Protein AF-A0A7X8LJ48-F1 (afdb_monomer)

Mean predicted aligned error: 9.95 Å

Secondary structure (DSSP, 8-state):
----SSS-S-S----S----PEEEEE---SS-TT-SS-GGGEEETTEES----SSSEEEEE-S-EEE-SPPPTTEEEEEE-SS-EEETTEEEE--BTTTB--EEEE-TT-EE-TT-EEEESS-EEEEESS-EEEEEEEESS-EEEEESSS-EEEEEEEE-SSS-EEE---EE-TT--EEEEEESSSEEEEESS--EESTT--PEEEEEE-STT-EEEEE-TT-EEEEEEEEEE--SS-S--EEEEE-SSTT-EEEEEEEEEE--SSS--EEEEES-EEEE--SSEEEEE---SB---EEESS-EEEE--TTSEEEEE--EE----TT--GGGTTTTT-EEEEEE-TT-EEEE--B--BTT--BEEEEEEEEEE-TT-EEEE-TT-EEEESS--BSEEEE-TT---EE--PPTTPPP-B-

Radius of gyration: 26.72 Å; Cα contacts (8 Å, |Δi|>4): 1362; chains: 1; bounding box: 63×42×84 Å

Foldseek 3Di:
DPDPPDPPPDPPDDPDDADDAKEWEADLQDPCSQDQQFQQRIDIPNHGGDGDAAARYAYEAAAAYEHPDADHQAAQEYAYEQYEYEHQAEAEHEDHPGPRHGEYHAYQNEYANDQHEHEYLAEYEAHHAHEYYYVAYAYEAAYDHYYPDYEYQHQEYEGYEDAAAEAEQHHYEQNHAEYEYEYAAAYEHEYPYEHHYPDLRFHEYEYEYADAHYEYEYEDAQYERGHAEYEYAYHDPYAEYEYEDEHPHPHYAYAYQAYEYHAADPAHYEYEYENYHYEHAAAEARYHYNAAAYAFYDDDYPYEYEYRHVVLEYEYALLFDPPVPQVVDVVSCGRGSAEEYYEYEASHEYEYDDWRRHHPIGRTEYHYQEAEYPDQAYEYECLQYEYEYAADYYRYEYEQVNHYYYHYDDDPPDDDDHD

pLDDT: mean 80.6, std 16.11, range [25.94, 98.12]

Nearest PDB structures (foldseek):
  4dn7-assembly1_B  TM=1.674E-01  e=5.791E+00  Methanosarcina mazei Go1

Sequence (419 aa):
MNRLFFIAVTVAFITAAQAQFTDYVYTGASSDPQQWDNEENWIVNGVVNGFPDGGATRVYINEAVTFTSGVPASLSRLYTGDGHVFLGSGLNMLHTSGGHGPILSVGAGGLDCGAGTITTDHGLTLIVYGDLKAGALGSGQGGSYTQYGGVWRIGNFQLGRQLSHTIGAWLFGQETATIQTHVHSERNVVFTGTPVFEDDVRPNWIFSAGQAGSTIYVDLQTNTLKGAQVTFKGGNKYPTSHYCLTNSMPGAKLDINGIVINSTYAPATFLALVDADIVLRGSGTVWDNRSTNNIAFNMRHETTVTFTPVGGSASIDSGSEDRDSTNYDPIDWENNFSFDTIKIDDGCEITLTGNANIGIGGNNALYARRLLGLGDGATVILNGHNIYLLEMPHNIVFDASAGGKVYFPKPRGTVMIVR

Structure (mmCIF, N/CA/C/O backbone):
data_AF-A0A7X8LJ48-F1
#
_entry.id   AF-A0A7X8LJ48-F1
#
loop_
_atom_site.group_PDB
_atom_site.id
_atom_site.type_symbol
_atom_site.label_atom_id
_atom_site.label_alt_id
_atom_site.label_comp_id
_atom_site.label_asym_id
_atom_site.label_entity_id
_atom_site.label_seq_id
_atom_site.pdbx_PDB_ins_code
_atom_site.Cartn_x
_atom_site.Cartn_y
_atom_site.Cartn_z
_atom_site.occupancy
_atom_site.B_iso_or_equiv
_atom_site.auth_seq_id
_atom_site.auth_comp_id
_atom_site.auth_asym_id
_atom_site.auth_atom_id
_atom_site.pdbx_PDB_model_num
ATOM 1 N N . MET A 1 1 ? 6.583 -14.131 -49.338 1.00 33.12 1 MET A N 1
ATOM 2 C CA . MET A 1 1 ? 5.843 -12.864 -49.514 1.00 33.12 1 MET A CA 1
ATOM 3 C C . MET A 1 1 ? 4.879 -12.738 -48.350 1.00 33.12 1 MET A C 1
ATOM 5 O O . MET A 1 1 ? 4.032 -13.606 -48.232 1.00 33.12 1 MET A O 1
ATOM 9 N N . ASN A 1 2 ? 5.147 -11.783 -47.452 1.00 29.28 2 ASN A N 1
ATOM 10 C CA . ASN A 1 2 ? 4.324 -11.249 -46.342 1.00 29.28 2 ASN A CA 1
ATOM 11 C C . ASN A 1 2 ? 5.276 -10.639 -45.292 1.00 29.28 2 ASN A C 1
ATOM 13 O O . ASN A 1 2 ? 5.349 -11.078 -44.153 1.00 29.28 2 ASN A O 1
ATOM 17 N N . ARG A 1 3 ? 6.094 -9.671 -45.720 1.00 28.88 3 ARG A N 1
ATOM 18 C CA . ARG A 1 3 ? 7.007 -8.891 -44.869 1.00 28.88 3 ARG A CA 1
ATOM 19 C C . ARG A 1 3 ? 7.000 -7.450 -45.369 1.00 28.88 3 ARG A C 1
ATOM 21 O O . ARG A 1 3 ? 7.963 -7.025 -45.986 1.00 28.88 3 ARG A O 1
ATOM 28 N N . LEU A 1 4 ? 5.856 -6.771 -45.271 1.00 28.78 4 LEU A N 1
ATOM 29 C CA . LEU A 1 4 ? 5.723 -5.354 -45.662 1.00 28.78 4 LEU A CA 1
ATOM 30 C C . LEU A 1 4 ? 4.406 -4.703 -45.203 1.00 28.78 4 LEU A C 1
ATOM 32 O O . LEU A 1 4 ? 3.946 -3.730 -45.784 1.00 28.78 4 LEU A O 1
ATOM 36 N N . PHE A 1 5 ? 3.801 -5.221 -44.138 1.00 27.67 5 PHE A N 1
ATOM 37 C CA . PHE A 1 5 ? 2.697 -4.567 -43.444 1.00 27.67 5 PHE A CA 1
ATOM 38 C C . PHE A 1 5 ? 3.097 -4.544 -41.975 1.00 27.67 5 PHE A C 1
ATOM 40 O O . PHE A 1 5 ? 3.091 -5.610 -41.384 1.00 27.67 5 PHE A O 1
ATOM 47 N N . PHE A 1 6 ? 3.582 -3.404 -41.463 1.00 31.06 6 PHE A N 1
ATOM 48 C CA . PHE A 1 6 ? 3.394 -2.917 -40.076 1.00 31.06 6 PHE A CA 1
ATOM 49 C C . PHE A 1 6 ? 4.311 -1.748 -39.654 1.00 31.06 6 PHE A C 1
ATOM 51 O O . PHE A 1 6 ? 4.098 -1.189 -38.587 1.00 31.06 6 PHE A O 1
ATOM 58 N N . ILE A 1 7 ? 5.226 -1.257 -40.501 1.00 34.28 7 ILE A N 1
ATOM 59 C CA . ILE A 1 7 ? 5.957 0.012 -40.253 1.00 34.28 7 ILE A CA 1
ATOM 60 C C . ILE A 1 7 ? 5.587 1.037 -41.331 1.00 34.28 7 ILE A C 1
ATOM 62 O O . ILE A 1 7 ? 6.411 1.560 -42.071 1.00 34.28 7 ILE A O 1
ATOM 66 N N . ALA A 1 8 ? 4.285 1.255 -41.480 1.00 25.94 8 ALA A N 1
ATOM 67 C CA . ALA A 1 8 ? 3.723 2.323 -42.301 1.00 25.94 8 ALA A CA 1
ATOM 68 C C . ALA A 1 8 ? 2.554 3.010 -41.578 1.00 25.94 8 ALA A C 1
ATOM 70 O O . ALA A 1 8 ? 1.678 3.583 -42.220 1.00 25.94 8 ALA A O 1
ATOM 71 N N . VAL A 1 9 ? 2.542 2.982 -40.236 1.00 29.61 9 VAL A N 1
ATOM 72 C CA . VAL A 1 9 ? 1.858 4.040 -39.485 1.00 29.61 9 VAL A CA 1
ATOM 73 C C . VAL A 1 9 ? 2.771 5.246 -39.585 1.00 29.61 9 VAL A C 1
ATOM 75 O O . VAL A 1 9 ? 3.834 5.337 -38.978 1.00 29.61 9 VAL A O 1
ATOM 78 N N . THR A 1 10 ? 2.391 6.075 -40.534 1.00 33.72 10 THR A N 1
ATOM 79 C CA . THR A 1 10 ? 3.153 7.152 -41.113 1.00 33.72 10 THR A CA 1
ATOM 80 C C . THR A 1 10 ? 3.657 8.115 -40.046 1.00 33.72 10 THR A C 1
ATOM 82 O O . THR A 1 10 ? 2.909 8.607 -39.203 1.00 33.72 10 THR A O 1
ATOM 85 N N . VAL A 1 11 ? 4.941 8.432 -40.182 1.00 33.75 11 VAL A N 1
ATOM 86 C CA . VAL A 1 11 ? 5.673 9.593 -39.670 1.00 33.75 11 VAL A CA 1
ATOM 87 C C . VAL A 1 11 ? 5.064 10.884 -40.259 1.00 33.75 11 VAL A C 1
ATOM 89 O O . VAL A 1 11 ? 5.719 11.650 -40.953 1.00 33.75 11 VAL A O 1
ATOM 92 N N . ALA A 1 12 ? 3.761 11.101 -40.075 1.00 30.95 12 ALA A N 1
ATOM 93 C CA . ALA A 1 12 ? 3.025 12.205 -40.687 1.00 30.95 12 ALA A CA 1
ATOM 94 C C . ALA A 1 12 ? 2.059 12.871 -39.711 1.00 30.95 12 ALA A C 1
ATOM 96 O O . ALA A 1 12 ? 0.922 13.134 -40.056 1.00 30.95 12 ALA A O 1
ATOM 97 N N . PHE A 1 13 ? 2.530 13.190 -38.511 1.00 30.00 13 PHE A N 1
ATOM 98 C CA . PHE A 1 13 ? 2.099 14.383 -37.786 1.00 30.00 13 PHE A CA 1
ATOM 99 C C . PHE A 1 13 ? 3.274 14.812 -36.918 1.00 30.00 13 PHE A C 1
ATOM 101 O O . PHE A 1 13 ? 3.629 14.085 -36.003 1.00 30.00 13 PHE A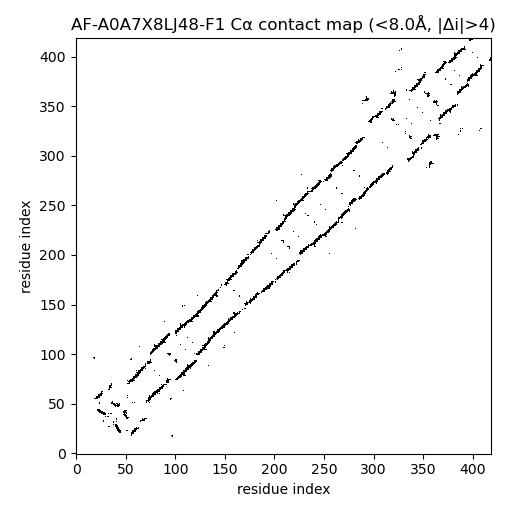 O 1
ATOM 108 N N . ILE A 1 14 ? 3.908 15.929 -37.278 1.00 36.00 14 ILE A N 1
ATOM 109 C CA . ILE A 1 14 ? 4.542 16.958 -36.433 1.00 36.00 14 ILE A CA 1
ATOM 110 C C . ILE A 1 14 ? 5.284 17.871 -37.424 1.00 36.00 14 ILE A C 1
ATOM 112 O O . ILE A 1 14 ? 6.457 17.707 -37.739 1.00 36.00 14 ILE A O 1
ATOM 116 N N . THR A 1 15 ? 4.564 18.845 -37.970 1.00 34.09 15 THR A N 1
ATOM 117 C CA . THR A 1 15 ? 5.162 20.106 -38.420 1.00 34.09 15 THR A CA 1
ATOM 118 C C . THR A 1 15 ? 4.622 21.181 -37.497 1.00 34.09 15 THR A C 1
ATOM 120 O O . THR A 1 15 ? 3.707 21.925 -37.834 1.00 34.09 15 THR A O 1
ATOM 123 N N . ALA A 1 16 ? 5.140 21.195 -36.279 1.00 32.16 16 ALA A N 1
ATOM 124 C CA . ALA A 1 16 ? 5.045 22.318 -35.366 1.00 32.16 16 ALA A CA 1
ATOM 125 C C . ALA A 1 16 ? 6.312 22.261 -34.516 1.00 32.16 16 ALA A C 1
ATOM 127 O O . ALA A 1 16 ? 6.671 21.187 -34.046 1.00 32.16 16 ALA A O 1
ATOM 128 N N . ALA A 1 17 ? 7.021 23.384 -34.423 1.00 39.91 17 ALA A N 1
ATOM 129 C CA . ALA A 1 17 ? 8.352 23.515 -33.839 1.00 39.91 17 ALA A CA 1
ATOM 130 C C . ALA A 1 17 ? 8.511 22.714 -32.529 1.00 39.91 17 ALA A C 1
ATOM 132 O O . ALA A 1 17 ? 7.946 23.076 -31.500 1.00 39.91 17 ALA A O 1
ATOM 133 N N . GLN A 1 18 ? 9.263 21.615 -32.585 1.00 42.66 18 GLN A N 1
ATOM 134 C CA . GLN A 1 18 ? 9.530 20.706 -31.470 1.00 42.66 18 GLN A CA 1
ATOM 135 C C . GLN A 1 18 ? 11.037 20.472 -31.401 1.00 42.66 18 GLN A C 1
ATOM 137 O O . GLN A 1 18 ? 11.700 20.437 -32.438 1.00 42.66 18 GLN A O 1
ATOM 142 N N . ALA A 1 19 ? 11.586 20.345 -30.194 1.00 48.66 19 ALA A N 1
ATOM 143 C CA . ALA A 1 19 ? 12.975 19.944 -29.999 1.00 48.66 19 ALA A CA 1
ATOM 144 C C . ALA A 1 19 ? 13.266 18.694 -30.855 1.00 48.66 19 ALA A C 1
ATOM 146 O O . ALA A 1 19 ? 12.555 17.695 -30.741 1.00 48.66 19 ALA A O 1
ATOM 147 N N . GLN A 1 20 ? 14.238 18.776 -31.771 1.00 69.25 20 GLN A N 1
ATOM 148 C CA . GLN A 1 20 ? 14.572 17.672 -32.674 1.00 69.25 20 GLN A CA 1
ATOM 149 C C . GLN A 1 20 ? 15.148 16.523 -31.845 1.00 69.25 20 GLN A C 1
ATOM 151 O O . GLN A 1 20 ? 16.269 16.617 -31.353 1.00 69.25 20 GLN A O 1
ATOM 156 N N . PHE A 1 21 ? 14.367 15.459 -31.664 1.00 75.44 21 PHE A N 1
ATOM 157 C CA . PHE A 1 21 ? 14.901 14.206 -31.149 1.00 75.44 21 PHE A CA 1
ATOM 158 C C . PHE A 1 21 ? 15.744 13.530 -32.231 1.00 75.44 21 PHE A C 1
ATOM 160 O O . PHE A 1 21 ? 15.343 13.526 -33.396 1.00 75.44 21 PHE A O 1
ATOM 167 N N . THR A 1 22 ? 16.858 12.918 -31.839 1.00 83.31 22 THR A N 1
ATOM 168 C CA . THR A 1 22 ? 17.618 12.014 -32.712 1.00 83.31 22 THR A CA 1
ATOM 169 C C . THR A 1 22 ? 17.114 10.586 -32.522 1.00 83.31 22 THR A C 1
ATOM 171 O O . THR A 1 22 ? 16.988 10.119 -31.384 1.00 83.31 22 THR A O 1
ATOM 174 N N . ASP A 1 23 ? 16.823 9.902 -33.628 1.00 86.88 23 ASP A N 1
ATOM 175 C CA . ASP A 1 23 ? 16.304 8.535 -33.632 1.00 86.88 23 ASP A CA 1
ATOM 176 C C . ASP A 1 23 ? 17.431 7.534 -33.838 1.00 86.88 23 ASP A C 1
ATOM 178 O O . ASP A 1 23 ? 18.137 7.602 -34.842 1.00 86.88 23 ASP A O 1
ATOM 182 N N . TYR A 1 24 ? 17.546 6.577 -32.922 1.00 90.69 24 TYR A N 1
ATOM 183 C CA . TYR A 1 24 ? 18.484 5.464 -32.995 1.00 90.69 24 TYR A CA 1
ATOM 184 C C . TYR A 1 24 ? 17.711 4.152 -33.021 1.00 90.69 24 TYR A C 1
ATOM 186 O O . TYR A 1 24 ? 16.933 3.853 -32.113 1.00 90.69 24 TYR A O 1
ATOM 194 N N . VAL A 1 25 ? 17.935 3.356 -34.059 1.00 92.50 25 VAL A N 1
ATOM 195 C CA . VAL A 1 25 ? 17.347 2.023 -34.206 1.00 92.50 25 VAL A CA 1
ATOM 196 C C . VAL A 1 25 ? 18.449 0.992 -34.043 1.00 92.50 25 VAL A C 1
ATOM 198 O O . VAL A 1 25 ? 19.417 1.002 -34.801 1.00 92.50 25 VAL A O 1
ATOM 201 N N . TYR A 1 26 ? 18.303 0.117 -33.052 1.00 93.06 26 TYR A N 1
ATOM 202 C CA . TYR A 1 26 ? 19.221 -0.992 -32.828 1.00 93.06 26 TYR A CA 1
ATOM 203 C C . TYR A 1 26 ? 19.071 -2.043 -33.926 1.00 93.06 26 TYR A C 1
ATOM 205 O O . TYR A 1 26 ? 17.957 -2.428 -34.282 1.00 93.06 26 TYR A O 1
ATOM 213 N N . THR A 1 27 ? 20.206 -2.513 -34.428 1.00 90.56 27 THR A N 1
ATOM 214 C CA . THR A 1 27 ? 20.310 -3.555 -35.457 1.00 90.56 27 THR A CA 1
ATOM 215 C C . THR A 1 27 ? 21.187 -4.727 -35.030 1.00 90.56 27 THR A C 1
ATOM 217 O O . THR A 1 27 ? 21.129 -5.774 -35.663 1.00 90.56 27 THR A O 1
ATOM 220 N N . GLY A 1 28 ? 22.033 -4.547 -34.004 1.00 87.94 28 GLY A N 1
ATOM 221 C CA . GLY A 1 28 ? 22.960 -5.580 -33.531 1.00 87.94 28 GLY A CA 1
ATOM 222 C C . GLY A 1 28 ? 23.903 -6.121 -34.610 1.00 87.94 28 GLY A C 1
ATOM 223 O O . GLY A 1 28 ? 24.352 -7.258 -34.508 1.00 87.94 28 GLY A O 1
ATOM 224 N N . ALA A 1 29 ? 24.166 -5.347 -35.669 1.00 87.19 29 ALA A N 1
ATOM 225 C CA . ALA A 1 29 ? 24.853 -5.836 -36.861 1.00 87.19 29 ALA A CA 1
ATOM 226 C C . ALA A 1 29 ? 26.367 -6.049 -36.674 1.00 87.19 29 ALA A C 1
ATOM 228 O O . ALA A 1 29 ? 27.000 -6.679 -37.524 1.00 87.19 29 ALA A O 1
ATOM 229 N N . SER A 1 30 ? 26.951 -5.530 -35.590 1.00 87.06 30 SER A N 1
ATOM 230 C CA . SER A 1 30 ? 28.388 -5.626 -35.331 1.00 87.06 30 SER A CA 1
ATOM 231 C C . SER A 1 30 ? 28.813 -6.990 -34.773 1.00 87.06 30 SER A C 1
ATOM 233 O O . SER A 1 30 ? 27.999 -7.827 -34.378 1.00 87.06 30 SER A O 1
ATOM 235 N N . SER A 1 31 ? 30.129 -7.199 -34.663 1.00 86.69 31 SER A N 1
ATOM 236 C CA . SER A 1 31 ? 30.697 -8.350 -33.949 1.00 86.69 31 SER A CA 1
ATOM 237 C C . SER A 1 31 ? 30.546 -8.282 -32.422 1.00 86.69 31 SER A C 1
ATOM 239 O O . SER A 1 31 ? 30.791 -9.287 -31.757 1.00 86.69 31 SER A O 1
ATOM 241 N N . ASP A 1 32 ? 30.172 -7.125 -31.866 1.00 87.31 32 ASP A N 1
ATOM 242 C CA . ASP A 1 32 ? 29.894 -6.935 -30.438 1.00 87.31 32 ASP A CA 1
ATOM 243 C C . ASP A 1 32 ? 28.511 -6.279 -30.239 1.00 87.31 32 ASP A C 1
ATOM 245 O O . ASP A 1 32 ? 28.395 -5.083 -29.941 1.00 87.31 32 ASP A O 1
ATOM 249 N N . PRO A 1 33 ? 27.422 -7.044 -30.444 1.00 87.56 33 PRO A N 1
ATOM 250 C CA . PRO A 1 33 ? 26.058 -6.518 -30.437 1.00 87.56 33 PRO A CA 1
ATOM 251 C C . PRO A 1 33 ? 25.588 -6.048 -29.051 1.00 87.56 33 PRO A C 1
ATOM 253 O O . PRO A 1 33 ? 24.533 -5.428 -28.942 1.00 87.56 33 PRO A O 1
ATOM 256 N N . GLN A 1 34 ? 26.340 -6.333 -27.986 1.00 90.31 34 GLN A N 1
ATOM 257 C CA . GLN A 1 34 ? 25.943 -6.063 -26.599 1.00 90.31 34 GLN A CA 1
ATOM 258 C C . GLN A 1 34 ? 26.341 -4.662 -26.114 1.00 90.31 34 GLN A C 1
ATOM 260 O O . GLN A 1 34 ? 26.034 -4.305 -24.975 1.00 90.31 34 GLN A O 1
ATOM 265 N N . GLN A 1 35 ? 27.036 -3.882 -26.949 1.00 88.12 35 GLN A N 1
ATOM 266 C CA . GLN A 1 35 ? 27.554 -2.563 -26.597 1.00 88.12 35 GLN A CA 1
ATOM 267 C C . GLN A 1 35 ? 26.687 -1.430 -27.132 1.00 88.12 35 GLN A C 1
ATOM 269 O O . GLN A 1 35 ? 26.303 -1.411 -28.307 1.00 88.12 35 GLN A O 1
ATOM 274 N N . TRP A 1 36 ? 26.441 -0.447 -26.266 1.00 87.69 36 TRP A N 1
ATOM 275 C CA . TRP A 1 36 ? 25.744 0.784 -26.625 1.00 87.69 36 TRP A CA 1
ATOM 276 C C . TRP A 1 36 ? 26.584 1.707 -27.502 1.00 87.69 36 TRP A C 1
ATOM 278 O O . TRP A 1 36 ? 26.015 2.347 -28.373 1.00 87.69 36 TRP A O 1
ATOM 288 N N . ASP A 1 37 ? 27.900 1.761 -27.300 1.00 87.19 37 ASP A N 1
ATOM 289 C CA . ASP A 1 37 ? 28.833 2.700 -27.940 1.00 87.19 37 ASP A CA 1
ATOM 290 C C . ASP A 1 37 ? 29.443 2.191 -29.256 1.00 87.19 37 ASP A C 1
ATOM 292 O O . ASP A 1 37 ? 30.269 2.867 -29.869 1.00 87.19 37 ASP A O 1
ATOM 296 N N . ASN A 1 38 ? 29.018 1.020 -29.732 1.00 88.19 38 ASN A N 1
ATOM 297 C CA . ASN A 1 38 ? 29.430 0.520 -31.035 1.00 88.19 38 ASN A CA 1
ATOM 298 C C . ASN A 1 38 ? 28.539 1.102 -32.143 1.00 88.19 38 ASN A C 1
ATOM 300 O O . ASN A 1 38 ? 27.374 0.724 -32.277 1.00 88.19 38 ASN A O 1
ATOM 304 N N . GLU A 1 39 ? 29.109 1.992 -32.957 1.00 88.50 39 GLU A N 1
ATOM 305 C CA . GLU A 1 39 ? 28.429 2.678 -34.064 1.00 88.50 39 GLU A CA 1
ATOM 306 C C . GLU A 1 39 ? 27.755 1.739 -35.070 1.00 88.50 39 GLU A C 1
ATOM 308 O O . GLU A 1 39 ? 26.721 2.085 -35.639 1.00 88.50 39 GLU A O 1
ATOM 313 N N . GLU A 1 40 ? 28.316 0.547 -35.280 1.00 88.88 40 GLU A N 1
ATOM 314 C CA . GLU A 1 40 ? 27.799 -0.435 -36.236 1.00 88.88 40 GLU A CA 1
ATOM 315 C C . GLU A 1 40 ? 26.501 -1.100 -35.749 1.00 88.88 40 GLU A C 1
ATOM 317 O O . GLU A 1 40 ? 25.773 -1.696 -36.542 1.00 88.88 40 GLU A O 1
ATOM 322 N N . ASN A 1 41 ? 26.176 -0.997 -34.455 1.00 89.88 41 ASN A N 1
ATOM 323 C CA . ASN A 1 41 ? 24.941 -1.552 -33.904 1.00 89.88 41 ASN A CA 1
ATOM 324 C C . ASN A 1 41 ? 23.711 -0.684 -34.186 1.00 89.88 41 ASN A C 1
ATOM 326 O O . ASN A 1 41 ? 22.596 -1.161 -33.956 1.00 89.88 41 ASN A O 1
ATOM 330 N N . TRP A 1 42 ? 23.864 0.547 -34.686 1.00 89.75 42 TRP A N 1
ATOM 331 C CA . TRP A 1 42 ? 22.760 1.502 -34.764 1.00 89.75 42 TRP A CA 1
ATOM 332 C C . TRP A 1 42 ? 22.596 2.163 -36.132 1.00 89.75 42 TRP A C 1
ATOM 334 O O . TRP A 1 42 ? 23.545 2.471 -36.852 1.00 89.75 42 TRP A O 1
ATOM 344 N N . ILE A 1 43 ? 21.337 2.450 -36.450 1.00 88.81 43 ILE A N 1
ATOM 345 C CA . ILE A 1 43 ? 20.939 3.350 -37.532 1.00 88.81 43 ILE A CA 1
ATOM 346 C C . ILE A 1 43 ? 20.462 4.657 -36.900 1.00 88.81 43 ILE A C 1
ATOM 348 O O . ILE A 1 43 ? 19.553 4.638 -36.069 1.00 88.81 43 ILE A O 1
ATOM 352 N N . VAL A 1 44 ? 21.031 5.784 -37.326 1.00 86.50 44 VAL A N 1
ATOM 353 C CA . VAL A 1 44 ? 20.742 7.129 -36.814 1.00 86.50 44 VAL A CA 1
ATOM 354 C C . VAL A 1 44 ? 19.974 7.932 -37.853 1.00 86.50 44 VAL A C 1
ATOM 356 O O . VAL A 1 44 ? 20.480 8.181 -38.945 1.00 86.50 44 VAL A O 1
ATOM 359 N N . ASN A 1 45 ? 18.742 8.346 -37.547 1.00 82.69 45 ASN A N 1
ATOM 360 C CA . ASN A 1 45 ? 17.871 9.095 -38.468 1.00 82.69 45 ASN A CA 1
ATOM 361 C C . ASN A 1 45 ? 17.780 8.469 -39.883 1.00 82.69 45 ASN A C 1
ATOM 363 O O . ASN A 1 45 ? 17.670 9.175 -40.886 1.00 82.69 45 ASN A O 1
ATOM 367 N N . GLY A 1 46 ? 17.852 7.136 -39.974 1.00 74.38 46 GLY A N 1
ATOM 368 C CA . GLY A 1 46 ? 17.830 6.395 -41.241 1.00 74.38 46 GLY A CA 1
ATOM 369 C C . GLY A 1 46 ? 19.179 6.267 -41.965 1.00 74.38 46 GLY A C 1
ATOM 370 O O . GLY A 1 46 ? 19.206 5.740 -43.075 1.00 74.38 46 GLY A O 1
ATOM 371 N N . VAL A 1 47 ? 20.285 6.712 -41.364 1.00 74.81 47 VAL A N 1
ATOM 372 C CA . VAL A 1 47 ? 21.658 6.585 -41.884 1.00 74.81 47 VAL A CA 1
ATOM 373 C C . VAL A 1 47 ? 22.465 5.621 -41.003 1.00 74.81 47 VAL A C 1
ATOM 375 O O . VAL A 1 47 ? 22.247 5.549 -39.799 1.00 74.81 47 VAL A O 1
ATOM 378 N N . VAL A 1 48 ? 23.365 4.839 -41.603 1.00 68.69 48 VAL A N 1
ATOM 379 C CA . VAL A 1 48 ? 24.202 3.850 -40.897 1.00 68.69 48 VAL A CA 1
ATOM 380 C C . VAL A 1 48 ? 25.401 4.548 -40.238 1.00 68.69 48 VAL A C 1
ATOM 382 O O . VAL A 1 48 ? 25.963 5.461 -40.844 1.00 68.69 48 VAL A O 1
ATOM 385 N N . ASN A 1 49 ? 25.802 4.061 -39.058 1.00 68.88 49 ASN A N 1
ATOM 386 C CA . ASN A 1 49 ? 26.884 4.537 -38.183 1.00 68.88 49 ASN A CA 1
ATOM 387 C C . ASN A 1 49 ? 26.514 5.724 -37.280 1.00 68.88 49 ASN A C 1
ATOM 389 O O . ASN A 1 49 ? 26.176 6.820 -37.731 1.00 68.88 49 ASN A O 1
ATOM 393 N N . GLY A 1 50 ? 26.626 5.472 -35.980 1.00 75.06 50 GLY A N 1
ATOM 394 C CA . GLY A 1 50 ? 26.446 6.398 -34.865 1.00 75.06 50 GLY A CA 1
ATOM 395 C C . GLY A 1 50 ? 25.975 5.616 -33.639 1.00 75.06 50 GLY A C 1
ATOM 396 O O . GLY A 1 50 ? 25.618 4.452 -33.759 1.00 75.06 50 GLY A O 1
ATOM 397 N N . PHE A 1 51 ? 25.965 6.206 -32.450 1.00 83.38 51 PHE A N 1
ATOM 398 C CA . PHE A 1 51 ? 25.436 5.535 -31.259 1.00 83.38 51 PHE A CA 1
ATOM 399 C C . PHE A 1 51 ? 24.723 6.519 -30.330 1.00 83.38 51 PHE A C 1
ATOM 401 O O . PHE A 1 51 ? 24.970 7.724 -30.427 1.00 83.38 51 PHE A O 1
ATOM 408 N N . PRO A 1 52 ? 23.814 6.045 -29.456 1.00 83.00 52 PRO A N 1
ATOM 409 C CA . PRO A 1 52 ? 23.172 6.899 -28.465 1.00 83.00 52 PRO A CA 1
ATOM 410 C C . PRO A 1 52 ? 24.217 7.414 -27.458 1.00 83.00 52 PRO A C 1
ATOM 412 O O . PRO A 1 52 ? 24.576 6.714 -26.513 1.00 83.00 52 PRO A O 1
ATOM 415 N N . ASP A 1 53 ? 24.718 8.631 -27.661 1.00 72.44 53 ASP A N 1
ATOM 416 C CA . ASP A 1 53 ? 25.836 9.210 -26.902 1.00 72.44 53 ASP A CA 1
ATOM 417 C C . ASP A 1 53 ? 25.434 10.408 -26.024 1.00 72.44 53 ASP A C 1
ATOM 419 O O . ASP A 1 53 ? 26.136 10.752 -25.071 1.00 72.44 53 ASP A O 1
ATOM 423 N N . GLY A 1 54 ? 24.276 11.024 -26.277 1.00 62.47 54 GLY A N 1
ATOM 424 C CA . GLY A 1 54 ? 23.818 12.180 -25.513 1.00 62.47 54 GLY A CA 1
ATOM 425 C C . GLY A 1 54 ? 22.621 12.912 -26.122 1.00 62.47 54 GLY A C 1
ATOM 426 O O . GLY A 1 54 ? 22.278 12.738 -27.284 1.00 62.47 54 GLY A O 1
ATOM 427 N N . GLY A 1 55 ? 21.980 13.783 -25.336 1.00 64.56 55 GLY A N 1
ATOM 428 C CA . GLY A 1 55 ? 20.924 14.685 -25.823 1.00 64.56 55 GLY A CA 1
ATOM 429 C C . GLY A 1 55 ? 19.526 14.063 -25.937 1.00 64.56 55 GLY A C 1
ATOM 430 O O . GLY A 1 55 ? 19.266 12.967 -25.444 1.00 64.56 55 GLY A O 1
ATOM 431 N N . ALA A 1 56 ? 18.595 14.800 -26.556 1.00 65.38 56 ALA A N 1
ATOM 432 C CA . ALA A 1 56 ? 17.200 14.393 -26.709 1.00 65.38 56 ALA A CA 1
ATOM 433 C C . ALA A 1 56 ? 17.077 13.179 -27.644 1.00 65.38 56 ALA A C 1
ATOM 435 O O . ALA A 1 56 ? 16.925 13.319 -28.854 1.00 65.38 56 ALA A O 1
ATOM 436 N N . THR A 1 57 ? 17.145 11.976 -27.077 1.00 78.50 57 THR A N 1
ATOM 437 C CA . THR A 1 57 ? 17.332 10.743 -27.853 1.00 78.50 57 THR A CA 1
ATOM 438 C C . THR A 1 57 ? 16.122 9.820 -27.772 1.00 78.50 57 THR A C 1
ATOM 440 O O . THR A 1 57 ? 15.580 9.593 -26.683 1.00 78.50 57 THR A O 1
ATOM 443 N N . ARG A 1 58 ? 15.721 9.259 -28.921 1.00 86.94 58 ARG A N 1
ATOM 444 C CA . ARG A 1 58 ? 14.740 8.171 -29.042 1.00 86.94 58 ARG A CA 1
ATOM 445 C C . ARG A 1 58 ? 15.443 6.894 -29.478 1.00 86.94 58 ARG A C 1
ATOM 447 O O . ARG A 1 58 ? 16.011 6.852 -30.563 1.00 86.94 58 ARG A O 1
ATOM 454 N N . VAL A 1 59 ? 15.376 5.857 -28.650 1.00 91.31 59 VAL A N 1
ATOM 455 C CA . VAL A 1 59 ? 15.953 4.542 -28.952 1.00 91.31 59 VAL A CA 1
ATOM 456 C C . VAL A 1 59 ? 14.857 3.522 -29.220 1.00 91.31 59 VAL A C 1
ATOM 458 O O . VAL A 1 59 ? 13.908 3.413 -28.444 1.00 91.31 59 VAL A O 1
ATOM 461 N N . TYR A 1 60 ? 15.034 2.748 -30.288 1.00 93.69 60 TYR A N 1
ATOM 462 C CA . TYR A 1 60 ? 14.167 1.646 -30.690 1.00 93.69 60 TYR A CA 1
ATOM 463 C C . TYR A 1 60 ? 14.960 0.335 -30.706 1.00 93.69 60 TYR A C 1
ATOM 465 O O . TYR A 1 60 ? 15.948 0.225 -31.430 1.00 93.69 60 TYR A O 1
ATOM 473 N N . ILE A 1 61 ? 14.522 -0.662 -29.934 1.00 95.62 61 ILE A N 1
ATOM 474 C CA . ILE A 1 61 ? 15.127 -2.000 -29.868 1.00 95.62 61 ILE A CA 1
ATOM 475 C C . ILE A 1 61 ? 14.029 -3.035 -30.105 1.00 95.62 61 ILE A C 1
ATOM 477 O O . ILE A 1 61 ? 13.248 -3.341 -29.210 1.00 95.62 61 ILE A O 1
ATOM 481 N N . ASN A 1 62 ? 13.945 -3.571 -31.321 1.00 92.81 62 ASN A N 1
ATOM 482 C CA . ASN A 1 62 ? 12.884 -4.522 -31.676 1.00 92.81 62 ASN A CA 1
ATOM 483 C C . ASN A 1 62 ? 13.276 -5.989 -31.461 1.00 92.81 62 ASN A C 1
ATOM 485 O O . ASN A 1 62 ? 12.408 -6.859 -31.462 1.00 92.81 62 ASN A O 1
ATOM 489 N N . GLU A 1 63 ? 14.569 -6.253 -31.294 1.00 92.44 63 GLU A N 1
ATOM 490 C CA . GLU A 1 63 ? 15.159 -7.589 -31.273 1.00 92.44 63 GLU A CA 1
ATOM 491 C C . GLU A 1 63 ? 15.605 -7.978 -29.864 1.00 92.44 63 GLU A C 1
ATOM 493 O O . GLU A 1 63 ? 15.772 -7.122 -28.995 1.00 92.44 63 GLU A O 1
ATOM 498 N N . ALA A 1 64 ? 15.776 -9.280 -29.628 1.00 94.81 64 ALA A N 1
ATOM 499 C CA . ALA A 1 64 ? 16.230 -9.761 -28.332 1.00 94.81 64 ALA A CA 1
ATOM 500 C C . ALA A 1 64 ? 17.713 -9.432 -28.147 1.00 94.81 64 ALA A C 1
ATOM 502 O O . ALA A 1 64 ? 18.532 -9.743 -29.012 1.00 94.81 64 ALA A O 1
ATOM 503 N N . VAL A 1 65 ? 18.061 -8.822 -27.017 1.00 94.81 65 VAL A N 1
ATOM 504 C CA . VAL A 1 65 ? 19.432 -8.377 -26.750 1.00 94.81 65 VAL A CA 1
ATOM 505 C C . VAL A 1 65 ? 19.697 -8.270 -25.255 1.00 94.81 65 VAL A C 1
ATOM 507 O O . VAL A 1 65 ? 18.833 -7.883 -24.468 1.00 94.81 65 VAL A O 1
ATOM 510 N N . THR A 1 66 ? 20.933 -8.582 -24.880 1.00 94.38 66 THR A N 1
ATOM 511 C CA . THR A 1 66 ? 21.472 -8.389 -23.536 1.00 94.38 66 THR A CA 1
ATOM 512 C C . THR A 1 66 ? 22.540 -7.311 -23.602 1.00 94.38 66 THR A C 1
ATOM 514 O O . THR A 1 66 ? 23.609 -7.547 -24.160 1.00 94.38 66 THR A O 1
ATOM 517 N N . PHE A 1 67 ? 22.272 -6.148 -23.015 1.00 91.00 67 PHE A N 1
ATOM 518 C CA . PHE A 1 67 ? 23.289 -5.119 -22.832 1.00 91.00 67 PHE A CA 1
ATOM 519 C C . PHE A 1 67 ? 24.024 -5.360 -21.516 1.00 91.00 67 PHE A C 1
ATOM 521 O O . PHE A 1 67 ? 23.418 -5.408 -20.440 1.00 91.00 67 PHE A O 1
ATOM 528 N N . THR A 1 68 ? 25.339 -5.540 -21.615 1.00 76.75 68 THR A N 1
ATOM 529 C CA . THR A 1 68 ? 26.225 -5.793 -20.468 1.00 76.75 68 THR A CA 1
ATOM 530 C C . THR A 1 68 ? 26.930 -4.526 -19.984 1.00 76.75 68 THR A C 1
ATOM 532 O O . THR A 1 68 ? 27.378 -4.476 -18.838 1.00 76.75 68 THR A O 1
ATOM 535 N N . SER A 1 69 ? 26.985 -3.488 -20.821 1.00 75.38 69 SER A N 1
ATOM 536 C CA . SER A 1 69 ? 27.447 -2.148 -20.465 1.00 75.38 69 SER A CA 1
ATOM 537 C C . SER A 1 69 ? 26.313 -1.263 -19.937 1.00 75.38 69 SER A C 1
ATOM 539 O O . SER A 1 69 ? 25.126 -1.547 -20.111 1.00 75.38 69 SER A O 1
ATOM 541 N N . GLY A 1 70 ? 26.690 -0.192 -19.232 1.00 77.75 70 GLY A N 1
ATOM 542 C CA . GLY A 1 70 ? 25.737 0.757 -18.664 1.00 77.75 70 GLY A CA 1
ATOM 543 C C . GLY A 1 70 ? 24.930 1.477 -19.744 1.00 77.75 70 GLY A C 1
ATOM 544 O O . GLY A 1 70 ? 25.486 1.907 -20.753 1.00 77.75 70 GLY A O 1
ATOM 545 N N . VAL A 1 71 ? 23.626 1.638 -19.514 1.00 83.75 71 VAL A N 1
ATOM 546 C CA . VAL A 1 71 ? 22.751 2.401 -20.417 1.00 83.75 71 VAL A CA 1
ATOM 547 C C . VAL A 1 71 ? 23.210 3.869 -20.478 1.00 83.75 71 VAL A C 1
ATOM 549 O O . VAL A 1 71 ? 23.502 4.448 -19.425 1.00 83.75 71 VAL A O 1
ATOM 552 N N . PRO A 1 72 ? 23.244 4.504 -21.667 1.00 81.88 72 PRO A N 1
ATOM 553 C CA . PRO A 1 72 ? 23.619 5.904 -21.814 1.00 81.88 72 PRO A CA 1
ATOM 554 C C . PRO A 1 72 ? 22.828 6.827 -20.883 1.00 81.88 72 PRO A C 1
ATOM 556 O O . PRO A 1 72 ? 21.597 6.818 -20.861 1.00 81.88 72 PRO A O 1
ATOM 559 N N . ALA A 1 73 ? 23.545 7.681 -20.146 1.00 71.50 73 ALA A N 1
ATOM 560 C CA . ALA A 1 73 ? 22.988 8.520 -19.079 1.00 71.50 73 ALA A CA 1
ATOM 561 C C . ALA A 1 73 ? 21.983 9.590 -19.553 1.00 71.50 73 ALA A C 1
ATOM 563 O O . ALA A 1 73 ? 21.388 10.278 -18.726 1.00 71.50 73 ALA A O 1
ATOM 564 N N . SER A 1 74 ? 21.819 9.757 -20.870 1.00 67.38 74 SER A N 1
ATOM 565 C CA . SER A 1 74 ? 21.004 10.813 -21.482 1.00 67.38 74 SER A CA 1
ATOM 566 C C . SER A 1 74 ? 19.727 10.322 -22.159 1.00 67.38 74 SER A C 1
ATOM 568 O O . SER A 1 74 ? 19.043 11.105 -22.821 1.00 67.38 74 SER A O 1
ATOM 570 N N . LEU A 1 75 ? 19.400 9.033 -22.037 1.00 82.31 75 LEU A N 1
ATOM 571 C CA . LEU A 1 75 ? 18.288 8.461 -22.781 1.00 82.31 75 LEU A CA 1
ATOM 572 C C . LEU A 1 75 ? 16.969 9.135 -22.396 1.00 82.31 75 LEU A C 1
ATOM 574 O O . LEU A 1 75 ? 16.577 9.138 -21.236 1.00 82.31 75 LEU A O 1
ATOM 578 N N . SER A 1 76 ? 16.265 9.717 -23.362 1.00 84.56 76 SER A N 1
ATOM 579 C CA . SER A 1 76 ? 15.005 10.416 -23.081 1.00 84.56 76 SER A CA 1
ATOM 580 C C . SER A 1 76 ? 13.803 9.527 -23.353 1.00 84.56 76 SER A C 1
ATOM 582 O O . SER A 1 76 ? 12.780 9.631 -22.680 1.00 84.56 76 SER A O 1
ATOM 584 N N . ARG A 1 77 ? 13.898 8.649 -24.355 1.00 89.25 77 ARG A N 1
ATOM 585 C CA . ARG A 1 77 ? 12.815 7.739 -24.719 1.00 89.25 77 ARG A CA 1
ATOM 586 C C . ARG A 1 77 ? 13.357 6.392 -25.175 1.00 89.25 77 ARG A C 1
ATOM 588 O O . ARG A 1 77 ? 14.271 6.346 -25.996 1.00 89.25 77 ARG A O 1
ATOM 595 N N . LEU A 1 78 ? 12.753 5.322 -24.674 1.00 92.88 78 LEU A N 1
ATOM 596 C CA . LEU A 1 78 ? 13.086 3.943 -25.008 1.00 92.88 78 LEU A CA 1
ATOM 597 C C . LEU A 1 78 ? 11.829 3.208 -25.463 1.00 92.88 78 LEU A C 1
ATOM 599 O O . LEU A 1 78 ? 10.817 3.213 -24.763 1.00 92.88 78 LEU A O 1
ATOM 603 N N . TYR A 1 79 ? 11.920 2.563 -26.618 1.00 95.81 79 TYR A N 1
ATOM 604 C CA . TYR A 1 79 ? 10.874 1.743 -27.205 1.00 95.81 79 TYR A CA 1
ATOM 605 C C . TYR A 1 79 ? 11.440 0.346 -27.459 1.00 95.81 79 TYR A C 1
ATOM 607 O O . TYR A 1 79 ? 12.335 0.192 -28.290 1.00 95.81 79 TYR A O 1
ATOM 615 N N . THR A 1 80 ? 10.941 -0.666 -26.749 1.00 97.12 80 THR A N 1
ATOM 616 C CA . THR A 1 80 ? 11.258 -2.071 -27.040 1.00 97.12 80 THR A CA 1
ATOM 617 C C . THR A 1 80 ? 10.139 -2.721 -27.856 1.00 97.12 80 THR A C 1
ATOM 619 O O . THR A 1 80 ? 8.988 -2.284 -27.791 1.00 97.12 80 THR A O 1
ATOM 622 N N . GLY A 1 81 ? 10.481 -3.725 -28.662 1.00 93.38 81 GLY A N 1
ATOM 623 C CA . GLY A 1 81 ? 9.552 -4.452 -29.533 1.00 93.38 81 GLY A CA 1
ATOM 624 C C . GLY A 1 81 ? 9.265 -5.877 -29.054 1.00 93.38 81 GLY A C 1
ATOM 625 O O . GLY A 1 81 ? 9.012 -6.116 -27.873 1.00 93.38 81 GLY A O 1
ATOM 626 N N . ASP A 1 82 ? 9.274 -6.826 -29.989 1.00 94.12 82 ASP A N 1
ATOM 627 C CA . ASP A 1 82 ? 8.905 -8.227 -29.733 1.00 94.12 82 ASP A CA 1
ATOM 628 C C . ASP A 1 82 ? 10.054 -9.062 -29.149 1.00 94.12 82 ASP A C 1
ATOM 630 O O . ASP A 1 82 ? 9.833 -10.150 -28.619 1.00 94.12 82 ASP A O 1
ATOM 634 N N . GLY A 1 83 ? 11.289 -8.570 -29.239 1.00 94.25 83 GLY A N 1
ATOM 635 C CA . GLY A 1 83 ? 12.444 -9.177 -28.594 1.00 94.25 83 GLY A CA 1
ATOM 636 C C . GLY A 1 83 ? 12.565 -8.804 -27.118 1.00 94.25 83 GLY A C 1
ATOM 637 O O . GLY A 1 83 ? 12.342 -7.656 -26.738 1.00 94.25 83 GLY A O 1
ATOM 638 N N . HIS A 1 84 ? 12.956 -9.772 -26.288 1.00 96.25 84 HIS A N 1
ATOM 639 C CA . HIS A 1 84 ? 13.256 -9.527 -24.879 1.00 96.25 84 HIS A CA 1
ATOM 640 C C . HIS A 1 84 ? 14.554 -8.727 -24.727 1.00 96.25 84 HIS A C 1
ATOM 642 O O . HIS A 1 84 ? 15.613 -9.160 -25.193 1.00 96.25 84 HIS A O 1
ATOM 648 N N . VAL A 1 85 ? 14.481 -7.589 -24.037 1.00 97.06 85 VAL A N 1
ATOM 649 C CA . VAL A 1 85 ? 15.630 -6.707 -23.798 1.00 97.06 85 VAL A CA 1
ATOM 650 C C . VAL A 1 85 ? 16.083 -6.824 -22.347 1.00 97.06 85 VAL A C 1
ATOM 652 O O . VAL A 1 85 ? 15.285 -6.629 -21.433 1.00 97.06 85 VAL A O 1
ATOM 655 N N . PHE A 1 86 ? 17.369 -7.095 -22.127 1.00 95.88 86 PHE A N 1
ATOM 656 C CA . PHE A 1 86 ? 17.979 -7.083 -20.797 1.00 95.88 86 PHE A CA 1
ATOM 657 C C . PHE A 1 86 ? 18.945 -5.902 -20.632 1.00 95.88 86 PHE A C 1
ATOM 659 O O . PHE A 1 86 ? 19.875 -5.746 -21.427 1.00 95.88 86 PHE A O 1
ATOM 666 N N . LEU A 1 87 ? 18.743 -5.099 -19.581 1.00 93.25 87 LEU A N 1
ATOM 667 C CA . LEU A 1 87 ? 19.546 -3.925 -19.213 1.00 93.25 87 LEU A CA 1
ATOM 668 C C . LEU A 1 87 ? 20.123 -4.096 -17.799 1.00 93.25 87 LEU A C 1
ATOM 670 O O . LEU A 1 87 ? 19.547 -3.625 -16.818 1.00 93.25 87 LEU A O 1
ATOM 674 N N . GLY A 1 88 ? 21.284 -4.744 -17.675 1.00 81.38 88 GLY A N 1
ATOM 675 C CA . GLY A 1 88 ? 21.826 -5.151 -16.368 1.00 81.38 88 GLY A CA 1
ATOM 676 C C . GLY A 1 88 ? 22.105 -4.013 -15.371 1.00 81.38 88 GLY A C 1
ATOM 677 O O . GLY A 1 88 ? 22.140 -4.253 -14.166 1.00 81.38 88 GLY A O 1
ATOM 678 N N . SER A 1 89 ? 22.279 -2.774 -15.843 1.00 82.56 89 SER A N 1
ATOM 679 C CA . SER A 1 89 ? 22.532 -1.595 -14.999 1.00 82.56 89 SER A CA 1
ATOM 680 C C . SER A 1 89 ? 21.271 -0.858 -14.532 1.00 82.56 89 SER A C 1
ATOM 682 O O . SER A 1 89 ? 21.372 0.085 -13.747 1.00 82.56 89 SER A O 1
ATOM 684 N N . GLY A 1 90 ? 20.090 -1.227 -15.035 1.00 88.81 90 GLY A N 1
ATOM 685 C CA . GLY A 1 90 ? 18.904 -0.372 -14.974 1.00 88.81 90 GLY A CA 1
ATOM 686 C C . GLY A 1 90 ? 18.949 0.779 -15.983 1.00 88.81 90 GLY A C 1
ATOM 687 O O . GLY A 1 90 ? 19.788 0.805 -16.886 1.00 88.81 90 GLY A O 1
ATOM 688 N N . LEU A 1 91 ? 18.026 1.726 -15.827 1.00 89.88 91 LEU A N 1
ATOM 689 C CA . LEU A 1 91 ? 17.741 2.795 -16.776 1.00 89.88 91 LEU A CA 1
ATOM 690 C C . LEU A 1 91 ? 17.536 4.126 -16.042 1.00 89.88 91 LEU A C 1
ATOM 692 O O . LEU A 1 91 ? 16.625 4.256 -15.232 1.00 89.88 91 LEU A O 1
ATOM 696 N N . ASN A 1 92 ? 18.329 5.142 -16.377 1.00 87.88 92 ASN A N 1
ATOM 697 C CA . ASN A 1 92 ? 18.100 6.511 -15.919 1.00 87.88 92 ASN A CA 1
ATOM 698 C C . ASN A 1 92 ? 17.714 7.388 -17.112 1.00 87.88 92 ASN A C 1
ATOM 700 O O . ASN A 1 92 ? 18.523 7.552 -18.024 1.00 87.88 92 ASN A O 1
ATOM 704 N N . MET A 1 93 ? 16.489 7.921 -17.120 1.00 86.62 93 MET A N 1
ATOM 705 C CA . MET A 1 93 ? 15.977 8.703 -18.246 1.00 86.62 93 MET A CA 1
ATOM 706 C C . MET A 1 93 ? 15.903 10.192 -17.934 1.00 86.62 93 MET A C 1
ATOM 708 O O . MET A 1 93 ? 15.423 10.591 -16.869 1.00 86.62 93 MET A O 1
ATOM 712 N N . LEU A 1 94 ? 16.318 11.013 -18.899 1.00 79.75 94 LEU A N 1
ATOM 713 C CA . LEU A 1 94 ? 16.311 12.467 -18.775 1.00 79.75 94 LEU A CA 1
ATOM 714 C C . LEU A 1 94 ? 15.039 13.101 -19.330 1.00 79.75 94 LEU A C 1
ATOM 716 O O . LEU A 1 94 ? 14.476 12.679 -20.343 1.00 79.75 94 LEU A O 1
ATOM 720 N N . HIS A 1 95 ? 14.654 14.208 -18.706 1.00 74.56 95 HIS A N 1
ATOM 721 C CA . HIS A 1 95 ? 13.784 15.195 -19.322 1.00 74.56 95 HIS A CA 1
ATOM 722 C C . HIS A 1 95 ? 14.543 16.041 -20.349 1.00 74.56 95 HIS A C 1
ATOM 724 O O . HIS A 1 95 ? 15.663 16.492 -20.111 1.00 74.56 95 HIS A O 1
ATOM 730 N N . THR A 1 96 ? 13.899 16.310 -21.482 1.00 69.00 96 THR A N 1
ATOM 731 C CA . THR A 1 96 ? 14.483 17.121 -22.561 1.00 69.00 96 THR A CA 1
ATOM 732 C C . THR A 1 96 ? 13.881 18.517 -22.583 1.00 69.00 96 THR A C 1
ATOM 734 O O . THR A 1 96 ? 12.702 18.711 -22.278 1.00 69.00 96 THR A O 1
ATOM 737 N N . SER A 1 97 ? 14.687 19.519 -22.938 1.00 55.50 97 SER A N 1
ATOM 738 C CA . SER A 1 97 ? 14.196 20.884 -23.139 1.00 55.50 97 SER A CA 1
ATOM 739 C C . SER A 1 97 ? 13.119 20.904 -24.236 1.00 55.50 97 SER A C 1
ATOM 741 O O . SER A 1 97 ? 13.236 20.225 -25.251 1.00 55.50 97 SER A O 1
ATOM 743 N N . GLY A 1 98 ? 12.033 21.657 -24.017 1.00 58.88 98 GLY A N 1
ATOM 744 C CA . GLY A 1 98 ? 10.879 21.704 -24.932 1.00 58.88 98 GLY A CA 1
ATOM 745 C C . GLY A 1 98 ? 9.587 21.062 -24.408 1.00 58.88 98 GLY A C 1
ATOM 746 O O . GLY A 1 98 ? 8.609 21.003 -25.144 1.00 58.88 98 GLY A O 1
ATOM 747 N N . GLY A 1 99 ? 9.551 20.621 -23.144 1.00 59.00 99 GLY A N 1
ATOM 748 C CA . GLY A 1 99 ? 8.325 20.134 -22.491 1.00 59.00 99 GLY A CA 1
ATOM 749 C C . GLY A 1 99 ? 7.991 18.670 -22.786 1.00 59.00 99 GLY A C 1
ATOM 750 O O . GLY A 1 99 ? 6.850 18.243 -22.617 1.00 59.00 99 GLY A O 1
ATOM 751 N N . HIS A 1 100 ? 8.973 17.892 -23.237 1.00 69.19 100 HIS A N 1
ATOM 752 C CA . HIS A 1 100 ? 8.804 16.478 -23.529 1.00 69.19 100 HIS A CA 1
ATOM 753 C C . HIS A 1 100 ? 9.403 15.623 -22.404 1.00 69.19 100 HIS A C 1
ATOM 755 O O . HIS A 1 100 ? 10.625 15.521 -22.262 1.00 69.19 100 HIS A O 1
ATOM 761 N N . GLY A 1 101 ? 8.520 14.998 -21.620 1.00 76.62 101 GLY A N 1
ATOM 762 C CA . GLY A 1 101 ? 8.892 14.068 -20.554 1.00 76.62 101 GLY A CA 1
ATOM 763 C C . GLY A 1 101 ? 9.4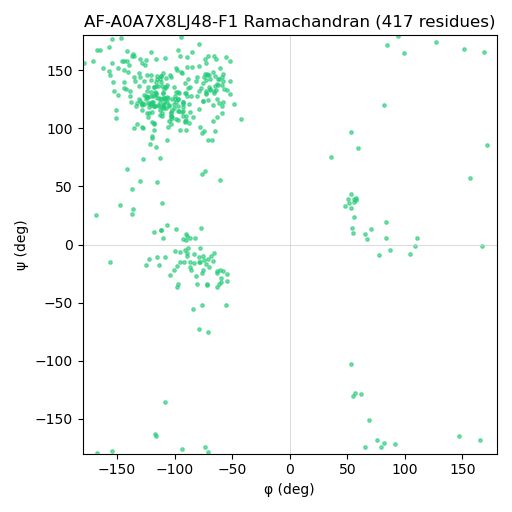46 12.731 -21.063 1.00 76.62 101 GLY A C 1
ATOM 764 O O . GLY A 1 101 ? 9.246 12.387 -22.235 1.00 76.62 101 GLY A O 1
ATOM 765 N N . PRO A 1 102 ? 10.142 11.979 -20.194 1.00 88.19 102 PRO A N 1
ATOM 766 C CA . PRO A 1 102 ? 10.656 10.660 -20.523 1.00 88.19 102 PRO A CA 1
ATOM 767 C C . PRO A 1 102 ? 9.545 9.655 -20.843 1.00 88.19 102 PRO A C 1
ATOM 769 O O . PRO A 1 102 ? 8.483 9.652 -20.210 1.00 88.19 102 PRO A O 1
ATOM 772 N N . ILE A 1 103 ? 9.803 8.790 -21.828 1.00 90.44 103 ILE A N 1
ATOM 773 C CA . ILE A 1 103 ? 8.867 7.745 -22.268 1.00 90.44 103 ILE A CA 1
ATOM 774 C C . ILE A 1 103 ? 9.571 6.394 -22.288 1.00 90.44 103 ILE A C 1
ATOM 776 O O . ILE A 1 103 ? 10.520 6.212 -23.046 1.00 90.44 103 ILE A O 1
ATOM 780 N N . LEU A 1 104 ? 9.047 5.437 -21.530 1.00 93.94 104 LEU A N 1
ATOM 781 C CA . LEU A 1 104 ? 9.411 4.031 -21.629 1.00 93.94 104 LEU A CA 1
ATOM 782 C C . LEU A 1 104 ? 8.224 3.248 -22.192 1.00 93.94 104 LEU A C 1
ATOM 784 O O . LEU A 1 104 ? 7.184 3.132 -21.546 1.00 93.94 104 LEU A O 1
ATOM 788 N N . SER A 1 105 ? 8.386 2.715 -23.397 1.00 96.75 105 SER A N 1
ATOM 789 C CA . SER A 1 105 ? 7.427 1.817 -24.032 1.00 96.75 105 SER A CA 1
ATOM 790 C C . SER A 1 105 ? 8.036 0.425 -24.118 1.00 96.75 105 SER A C 1
ATOM 792 O O . SER A 1 105 ? 8.968 0.212 -24.888 1.00 96.75 105 SER A O 1
ATOM 794 N N . VAL A 1 106 ? 7.506 -0.516 -23.346 1.00 97.50 106 VAL A N 1
ATOM 795 C CA . VAL A 1 106 ? 7.953 -1.911 -23.336 1.00 97.50 106 VAL A CA 1
ATOM 796 C C . VAL A 1 106 ? 7.051 -2.724 -24.252 1.00 97.50 106 VAL A C 1
ATOM 798 O O . VAL A 1 106 ? 5.853 -2.842 -23.991 1.00 97.50 106 VAL A O 1
ATOM 801 N N . GLY A 1 107 ? 7.612 -3.255 -25.332 1.00 97.19 107 GLY A N 1
ATOM 802 C CA . GLY A 1 107 ? 6.906 -4.107 -26.284 1.00 97.19 107 GLY A CA 1
ATOM 803 C C . GLY A 1 107 ? 6.580 -5.491 -25.725 1.00 97.19 107 GLY A C 1
ATOM 804 O O . GLY A 1 107 ? 6.858 -5.802 -24.565 1.00 97.19 107 GLY A O 1
ATOM 805 N N . ALA A 1 108 ? 5.969 -6.334 -26.558 1.00 96.25 108 ALA A N 1
ATOM 806 C CA . ALA A 1 108 ? 5.505 -7.662 -26.158 1.00 96.25 108 ALA A CA 1
ATOM 807 C C . ALA A 1 108 ? 6.643 -8.609 -25.733 1.00 96.25 108 ALA A C 1
ATOM 809 O O . ALA A 1 108 ? 6.396 -9.538 -24.967 1.00 96.25 108 ALA A O 1
ATOM 810 N N . GLY A 1 109 ? 7.879 -8.360 -26.183 1.00 95.75 109 GLY A N 1
ATOM 811 C CA . GLY A 1 109 ? 9.057 -9.136 -25.789 1.00 95.75 109 GLY A CA 1
ATOM 812 C C . GLY A 1 109 ? 9.498 -8.926 -24.340 1.00 95.75 109 GLY A C 1
ATOM 813 O O . GLY A 1 109 ? 10.196 -9.772 -23.786 1.00 95.75 109 GLY A O 1
ATOM 814 N N . GLY A 1 110 ? 9.067 -7.828 -23.716 1.00 97.44 110 GLY A N 1
ATOM 815 C CA . GLY A 1 110 ? 9.401 -7.482 -22.339 1.00 97.44 110 GLY A CA 1
ATOM 816 C C . GLY A 1 110 ? 10.738 -6.754 -22.160 1.00 97.44 110 GLY A C 1
ATOM 817 O O . GLY A 1 110 ? 11.529 -6.581 -23.092 1.00 97.44 110 GLY A O 1
ATOM 818 N N . LEU A 1 111 ? 10.958 -6.282 -20.934 1.00 97.06 111 LEU A N 1
ATOM 819 C CA . LEU A 1 111 ? 12.163 -5.584 -20.493 1.00 97.06 111 LEU A CA 1
ATOM 820 C C . LEU A 1 111 ? 12.564 -6.064 -19.095 1.00 97.06 111 LEU A C 1
ATOM 822 O O . LEU A 1 111 ? 11.764 -5.985 -18.161 1.00 97.06 111 LEU A O 1
ATOM 826 N N . ASP A 1 112 ? 13.818 -6.478 -18.940 1.00 95.62 112 ASP A N 1
ATOM 827 C CA . ASP A 1 112 ? 14.392 -6.899 -17.662 1.00 95.62 112 ASP A CA 1
ATOM 828 C C . ASP A 1 112 ? 15.620 -6.053 -17.301 1.00 95.62 112 ASP A C 1
ATOM 830 O O . ASP A 1 112 ? 16.663 -6.105 -17.950 1.00 95.62 112 ASP A O 1
ATOM 834 N N . CYS A 1 113 ? 15.493 -5.260 -16.241 1.00 93.56 113 CYS A N 1
ATOM 835 C CA . CYS A 1 113 ? 16.573 -4.467 -15.661 1.00 93.56 113 CYS A CA 1
ATOM 836 C C . CYS A 1 113 ? 17.312 -5.199 -14.523 1.00 93.56 113 CYS A C 1
ATOM 838 O O . CYS A 1 113 ? 18.146 -4.603 -13.841 1.00 93.56 113 CYS A O 1
ATOM 840 N N . GLY A 1 114 ? 16.983 -6.464 -14.251 1.00 89.56 114 GLY A N 1
ATOM 841 C CA . GLY A 1 114 ? 17.476 -7.232 -13.114 1.00 89.56 114 GLY A CA 1
ATOM 842 C C . GLY A 1 114 ? 17.200 -6.520 -11.787 1.00 89.56 114 GLY A C 1
ATOM 843 O O . GLY A 1 114 ? 16.096 -6.046 -11.528 1.00 89.56 114 GLY A O 1
ATOM 844 N N . ALA A 1 115 ? 18.234 -6.402 -10.950 1.00 88.62 115 ALA A N 1
ATOM 845 C CA . ALA A 1 115 ? 18.190 -5.608 -9.718 1.00 88.62 115 ALA A CA 1
ATOM 846 C C . ALA A 1 115 ? 18.337 -4.088 -9.958 1.00 88.62 115 ALA A C 1
ATOM 848 O O . ALA A 1 115 ? 18.283 -3.303 -9.010 1.00 88.62 115 ALA A O 1
ATOM 849 N N . GLY A 1 116 ? 18.545 -3.663 -11.208 1.00 90.00 116 GLY A N 1
ATOM 850 C CA . GLY A 1 116 ? 18.676 -2.266 -11.599 1.00 90.00 116 GLY A CA 1
ATOM 851 C C . GLY A 1 116 ? 17.390 -1.465 -11.393 1.00 90.00 116 GLY A C 1
ATOM 852 O O . GLY A 1 116 ? 16.296 -2.008 -11.239 1.00 90.00 116 GLY A O 1
ATOM 853 N N . THR A 1 117 ? 17.527 -0.140 -11.381 1.00 90.88 117 THR A N 1
ATOM 854 C CA . THR A 1 117 ? 16.404 0.788 -11.173 1.00 90.88 117 THR A CA 1
ATOM 855 C C . THR A 1 117 ? 16.038 1.498 -12.470 1.00 90.88 117 THR A C 1
ATOM 857 O O . THR A 1 117 ? 16.924 1.857 -13.239 1.00 90.88 117 THR A O 1
ATOM 860 N N . ILE A 1 118 ? 14.745 1.738 -12.687 1.00 92.31 118 ILE A N 1
ATOM 861 C CA . ILE A 1 118 ? 14.229 2.664 -13.698 1.00 92.31 118 ILE A CA 1
ATOM 862 C C . ILE A 1 118 ? 13.937 4.000 -13.007 1.00 92.31 118 ILE A C 1
ATOM 864 O O . ILE A 1 118 ? 12.984 4.096 -12.232 1.00 92.31 118 ILE A O 1
ATOM 868 N N . THR A 1 119 ? 14.752 5.026 -13.250 1.00 89.31 119 THR A N 1
ATOM 869 C CA . THR A 1 119 ? 14.589 6.354 -12.640 1.00 89.31 119 THR A CA 1
ATOM 870 C C . THR A 1 119 ? 14.388 7.458 -13.656 1.00 89.31 119 THR A C 1
ATOM 872 O O . THR A 1 119 ? 15.011 7.464 -14.715 1.00 89.31 119 THR A O 1
ATOM 875 N N . THR A 1 120 ? 13.580 8.449 -13.283 1.00 86.75 120 THR A N 1
ATOM 876 C CA . THR A 1 120 ? 13.466 9.718 -14.007 1.00 86.75 120 THR A CA 1
ATOM 877 C C . THR A 1 120 ? 13.476 10.895 -13.040 1.00 86.75 120 THR A C 1
ATOM 879 O O . THR A 1 120 ? 12.899 10.830 -11.953 1.00 86.75 120 THR A O 1
ATOM 882 N N . ASP A 1 121 ? 14.091 12.006 -13.435 1.00 77.75 121 ASP A N 1
ATOM 883 C CA . ASP A 1 121 ? 14.076 13.258 -12.667 1.00 77.75 121 ASP A CA 1
ATOM 884 C C . ASP A 1 121 ? 12.729 14.012 -12.786 1.00 77.75 121 ASP A C 1
ATOM 886 O O . ASP A 1 121 ? 12.327 14.736 -11.873 1.00 77.75 121 ASP A O 1
ATOM 890 N N . HIS A 1 122 ? 11.988 13.780 -13.874 1.00 80.69 122 HIS A N 1
ATOM 891 C CA . HIS A 1 122 ? 10.651 14.324 -14.148 1.00 80.69 122 HIS A CA 1
ATOM 892 C C . HIS A 1 122 ? 9.595 13.214 -14.225 1.00 80.69 122 HIS A C 1
ATOM 894 O O . HIS A 1 122 ? 9.812 12.107 -13.734 1.00 80.69 122 HIS A O 1
ATOM 900 N N . GLY A 1 123 ? 8.409 13.511 -14.763 1.00 82.88 123 GLY A N 1
ATOM 901 C CA . GLY A 1 123 ? 7.343 12.524 -14.888 1.00 82.88 123 GLY A CA 1
ATOM 902 C C . GLY A 1 123 ? 7.603 11.484 -15.978 1.00 82.88 123 GLY A C 1
ATOM 903 O O . GLY A 1 123 ? 7.903 11.858 -17.107 1.00 82.88 123 GLY A O 1
ATOM 904 N N . LEU A 1 124 ? 7.462 10.197 -15.649 1.00 87.44 124 LEU A N 1
ATOM 905 C CA . LEU A 1 124 ? 7.617 9.086 -16.595 1.00 87.44 124 LEU A CA 1
ATOM 906 C C . LEU A 1 124 ? 6.279 8.737 -17.250 1.00 87.44 124 LEU A C 1
ATOM 908 O O . LEU A 1 124 ? 5.291 8.505 -16.554 1.00 87.44 124 LEU A O 1
ATOM 912 N N . THR A 1 125 ? 6.263 8.629 -18.578 1.00 89.81 125 THR A N 1
ATOM 913 C CA . THR A 1 125 ? 5.204 7.900 -19.288 1.00 89.81 125 THR A CA 1
ATOM 914 C C . THR A 1 125 ? 5.662 6.465 -19.502 1.00 89.81 125 THR A C 1
ATOM 916 O O . THR A 1 125 ? 6.582 6.221 -20.279 1.00 89.81 125 THR A O 1
ATOM 919 N N . LEU A 1 126 ? 5.034 5.527 -18.801 1.00 92.12 126 LEU A N 1
ATOM 920 C CA . LEU A 1 126 ? 5.297 4.099 -18.898 1.00 92.12 126 LEU A CA 1
ATOM 921 C C . LEU A 1 126 ? 4.134 3.409 -19.611 1.00 92.12 126 LEU A C 1
ATOM 923 O O . LEU A 1 126 ? 2.991 3.484 -19.158 1.00 92.12 126 LEU A O 1
ATOM 927 N N . ILE A 1 127 ? 4.434 2.710 -20.700 1.00 94.88 127 ILE A N 1
ATOM 928 C CA . ILE A 1 127 ? 3.465 1.926 -21.467 1.00 94.88 127 ILE A CA 1
ATOM 929 C C . ILE A 1 127 ? 4.041 0.527 -21.637 1.00 94.88 127 ILE A C 1
ATOM 931 O O . ILE A 1 127 ? 5.120 0.381 -22.199 1.00 94.88 127 ILE A O 1
ATOM 935 N N . VAL A 1 128 ? 3.350 -0.498 -21.148 1.00 95.56 128 VAL A N 1
ATOM 936 C CA . VAL A 1 128 ? 3.897 -1.860 -21.102 1.00 95.56 128 VAL A CA 1
ATOM 937 C C . VAL A 1 128 ? 2.933 -2.851 -21.737 1.00 95.56 128 VAL A C 1
ATOM 939 O O . VAL A 1 128 ? 1.794 -2.980 -21.292 1.00 95.56 128 VAL A O 1
ATOM 942 N N . TYR A 1 129 ? 3.397 -3.548 -22.771 1.00 95.62 129 TYR A N 1
ATOM 943 C CA . TYR A 1 129 ? 2.660 -4.599 -23.478 1.00 95.62 129 TYR A CA 1
ATOM 944 C C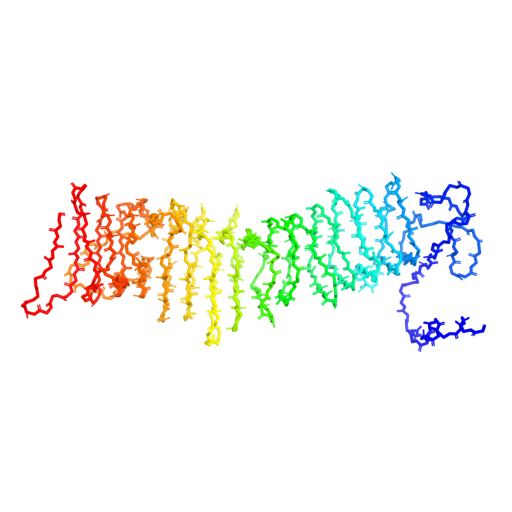 . TYR A 1 129 ? 3.134 -6.017 -23.105 1.00 95.62 129 TYR A C 1
ATOM 946 O O . TYR A 1 129 ? 2.346 -6.952 -23.221 1.00 95.62 129 TYR A O 1
ATOM 954 N N . GLY A 1 130 ? 4.390 -6.180 -22.670 1.00 94.81 130 GLY A N 1
ATOM 955 C CA . GLY A 1 130 ? 4.989 -7.447 -22.221 1.00 94.81 130 GLY A CA 1
ATOM 956 C C . GLY A 1 130 ? 5.418 -7.426 -20.749 1.00 94.81 130 GLY A C 1
ATOM 957 O O . GLY A 1 130 ? 4.985 -6.574 -19.981 1.00 94.81 130 GLY A O 1
ATOM 958 N N . ASP A 1 131 ? 6.267 -8.364 -20.331 1.00 95.38 131 ASP A N 1
ATOM 959 C CA . ASP A 1 131 ? 6.766 -8.401 -18.948 1.00 95.38 131 ASP A CA 1
ATOM 960 C C . ASP A 1 131 ? 7.723 -7.233 -18.661 1.00 95.38 131 ASP A C 1
ATOM 962 O O . ASP A 1 131 ? 8.530 -6.844 -19.506 1.00 95.38 131 ASP A O 1
ATOM 966 N N . LEU A 1 132 ? 7.654 -6.682 -17.448 1.00 95.50 132 LEU A N 1
ATOM 967 C CA . LEU A 1 132 ? 8.583 -5.654 -16.976 1.00 95.50 132 LEU A CA 1
ATOM 968 C C . LEU A 1 132 ? 9.190 -6.089 -15.648 1.00 95.50 132 LEU A C 1
ATOM 970 O O . LEU A 1 132 ? 8.464 -6.258 -14.669 1.00 95.50 132 LEU A O 1
ATOM 974 N N . LYS A 1 133 ? 10.515 -6.204 -15.595 1.00 94.44 133 LYS A N 1
ATOM 975 C CA . LYS A 1 133 ? 11.256 -6.515 -14.374 1.00 94.44 133 LYS A CA 1
ATOM 976 C C . LYS A 1 133 ? 12.259 -5.419 -14.030 1.00 94.44 133 LYS A C 1
ATOM 978 O O . LYS A 1 133 ? 13.026 -4.977 -14.882 1.00 94.44 133 LYS A O 1
ATOM 983 N N . ALA A 1 134 ? 12.248 -4.977 -12.776 1.00 93.50 134 ALA A N 1
ATOM 984 C CA . ALA A 1 134 ? 13.221 -4.034 -12.234 1.00 93.50 134 ALA A CA 1
ATOM 985 C C . ALA A 1 134 ? 13.307 -4.148 -10.705 1.00 93.50 134 ALA A C 1
ATOM 987 O O . ALA A 1 134 ? 12.311 -4.385 -10.024 1.00 93.50 134 ALA A O 1
ATOM 988 N N . GLY A 1 135 ? 14.477 -3.876 -10.129 1.00 92.06 135 GLY A N 1
ATOM 989 C CA . GLY A 1 135 ? 14.623 -3.770 -8.676 1.00 92.06 135 GLY A CA 1
ATOM 990 C C . GLY A 1 135 ? 13.797 -2.616 -8.102 1.00 92.06 135 GLY A C 1
ATOM 991 O O . GLY A 1 135 ? 13.203 -2.735 -7.030 1.00 92.06 135 GLY A O 1
ATOM 992 N N . ALA A 1 136 ? 13.703 -1.510 -8.841 1.00 91.62 136 ALA A N 1
ATOM 993 C CA . ALA A 1 136 ? 12.843 -0.389 -8.492 1.00 91.62 136 ALA A CA 1
ATOM 994 C C . ALA A 1 136 ? 12.431 0.432 -9.721 1.00 91.62 136 ALA A C 1
ATOM 996 O O . ALA A 1 136 ? 13.127 0.462 -10.736 1.00 91.62 136 ALA A O 1
ATOM 997 N N . LEU A 1 137 ? 11.311 1.139 -9.601 1.00 91.81 137 LEU A N 1
ATOM 998 C CA . LEU A 1 137 ? 10.859 2.151 -10.545 1.00 91.81 137 LEU A CA 1
ATOM 999 C C . LEU A 1 137 ? 10.495 3.409 -9.765 1.00 91.81 137 LEU A C 1
ATOM 1001 O O . LEU A 1 137 ? 9.661 3.354 -8.865 1.00 91.81 137 LEU A O 1
ATOM 1005 N N . GLY A 1 138 ? 11.106 4.540 -10.102 1.00 88.31 138 GLY A N 1
ATOM 1006 C CA . GLY A 1 138 ? 10.805 5.815 -9.463 1.00 88.31 138 GLY A CA 1
ATOM 1007 C C . GLY A 1 138 ? 10.749 6.958 -10.457 1.00 88.31 138 GLY A C 1
ATOM 1008 O O . GLY A 1 138 ? 11.661 7.143 -11.260 1.00 88.31 138 GLY A O 1
ATOM 1009 N N . SER A 1 139 ? 9.694 7.761 -10.372 1.00 83.19 139 SER A N 1
ATOM 1010 C CA . SER A 1 139 ? 9.592 8.996 -11.141 1.00 83.19 139 SER A CA 1
ATOM 1011 C C . SER A 1 139 ? 9.667 10.228 -10.243 1.00 83.19 139 SER A C 1
ATOM 1013 O O . SER A 1 139 ? 9.207 10.237 -9.100 1.00 83.19 139 SER A O 1
ATOM 1015 N N . GLY A 1 140 ? 10.284 11.293 -10.751 1.00 77.12 140 GLY A N 1
ATOM 1016 C CA . GLY A 1 140 ? 10.497 12.518 -9.993 1.00 77.12 140 GLY A CA 1
ATOM 1017 C C . GLY A 1 140 ? 9.203 13.292 -9.760 1.00 77.12 140 GLY A C 1
ATOM 1018 O O . GLY A 1 140 ? 8.666 13.295 -8.657 1.00 77.12 140 GLY A O 1
ATOM 1019 N N . GLN A 1 141 ? 8.684 13.969 -10.785 1.00 78.25 141 GLN A N 1
ATOM 1020 C CA . GLN A 1 141 ? 7.585 14.939 -10.627 1.00 78.25 141 GLN A CA 1
ATOM 1021 C C . GLN A 1 141 ? 6.178 14.373 -10.894 1.00 78.25 141 GLN A C 1
ATOM 1023 O O . GLN A 1 141 ? 5.189 15.040 -10.624 1.00 78.25 141 GLN A O 1
ATOM 1028 N N . GLY A 1 142 ? 6.038 13.135 -11.367 1.00 76.81 142 GLY A N 1
ATOM 1029 C CA . GLY A 1 142 ? 4.729 12.541 -11.668 1.00 76.81 142 GLY A CA 1
ATOM 1030 C C . GLY A 1 142 ? 4.855 11.285 -12.516 1.00 76.81 142 GLY A C 1
ATOM 1031 O O . GLY A 1 142 ? 5.952 10.768 -12.690 1.00 76.81 142 GLY A O 1
ATOM 1032 N N . GLY A 1 143 ? 3.764 10.773 -13.063 1.00 79.44 143 GLY A N 1
ATOM 1033 C CA . GLY A 1 143 ? 3.855 9.676 -14.016 1.00 79.44 143 GLY A CA 1
ATOM 1034 C C . GLY A 1 143 ? 2.499 9.251 -14.542 1.00 79.44 143 GLY A C 1
ATOM 1035 O O . GLY A 1 143 ? 1.476 9.481 -13.903 1.00 79.44 143 GLY A O 1
ATOM 1036 N N . SER A 1 144 ? 2.509 8.647 -15.721 1.00 85.69 144 SER A N 1
ATOM 1037 C CA . SER A 1 144 ? 1.369 7.927 -16.274 1.00 85.69 144 SER A CA 1
ATOM 1038 C C . SER A 1 144 ? 1.834 6.511 -16.560 1.00 85.69 144 SER A C 1
ATOM 1040 O O . SER A 1 144 ? 2.807 6.324 -17.288 1.00 85.69 144 SER A O 1
ATOM 1042 N N . TYR A 1 145 ? 1.172 5.529 -15.954 1.00 88.94 145 TYR A N 1
ATOM 1043 C CA . TYR A 1 145 ? 1.564 4.128 -16.042 1.00 88.94 145 TYR A CA 1
ATOM 1044 C C . TYR A 1 145 ? 0.404 3.322 -16.617 1.00 88.94 145 TYR A C 1
ATOM 1046 O O . TYR A 1 145 ? -0.679 3.269 -16.033 1.00 88.94 145 TYR A O 1
ATOM 1054 N N . THR A 1 146 ? 0.631 2.705 -17.772 1.00 91.19 146 THR A N 1
ATOM 1055 C CA . THR A 1 146 ? -0.367 1.905 -18.484 1.00 91.19 146 THR A CA 1
ATOM 1056 C C . THR A 1 146 ? 0.184 0.512 -18.744 1.00 91.19 146 THR A C 1
ATOM 1058 O O . THR A 1 146 ? 1.262 0.365 -19.320 1.00 91.19 146 THR A O 1
ATOM 1061 N N . GLN A 1 147 ? -0.576 -0.506 -18.350 1.00 91.81 147 GLN A N 1
ATOM 1062 C CA . GLN A 1 147 ? -0.284 -1.907 -18.631 1.00 91.81 147 GLN A CA 1
ATOM 1063 C C . GLN A 1 147 ? -1.357 -2.451 -19.571 1.00 91.81 147 GLN A C 1
ATOM 1065 O O . GLN A 1 147 ? -2.538 -2.452 -19.233 1.00 91.81 147 GLN A O 1
ATOM 1070 N N . TYR A 1 148 ? -0.936 -2.893 -20.749 1.00 92.50 148 TYR A N 1
ATOM 1071 C CA . TYR A 1 148 ? -1.775 -3.589 -21.722 1.00 92.50 148 TYR A CA 1
ATOM 1072 C C . TYR A 1 148 ? -1.568 -5.107 -21.682 1.00 92.50 148 TYR A C 1
ATOM 1074 O O . TYR A 1 148 ? -2.449 -5.846 -22.114 1.00 92.50 148 TYR A O 1
ATOM 1082 N N . GLY A 1 149 ? -0.429 -5.573 -21.164 1.00 89.19 149 GLY A N 1
ATOM 1083 C CA . GLY A 1 149 ? -0.109 -6.992 -21.045 1.00 89.19 149 GLY A CA 1
ATOM 1084 C C . GLY A 1 149 ? 1.097 -7.258 -20.145 1.00 89.19 149 GLY A C 1
ATOM 1085 O O . GLY A 1 149 ? 1.676 -6.328 -19.578 1.00 89.19 149 GLY A O 1
ATOM 1086 N N . GLY A 1 150 ? 1.430 -8.544 -20.013 1.00 91.50 150 GLY A N 1
ATOM 1087 C CA . GLY A 1 150 ? 2.526 -9.045 -19.183 1.00 91.50 150 GLY A CA 1
ATOM 1088 C C . GLY A 1 150 ? 2.341 -8.833 -17.681 1.00 91.50 150 GLY A C 1
ATOM 1089 O O . GLY A 1 150 ? 1.298 -8.371 -17.216 1.00 91.50 150 GLY A O 1
ATOM 1090 N N . VAL A 1 151 ? 3.379 -9.174 -16.923 1.00 92.00 151 VAL A N 1
ATOM 1091 C CA . VAL A 1 151 ? 3.451 -9.062 -15.461 1.00 92.00 151 VAL A CA 1
ATOM 1092 C C . VAL A 1 151 ? 4.540 -8.067 -15.070 1.00 92.00 151 VAL A C 1
ATOM 1094 O O . VAL A 1 151 ? 5.649 -8.090 -15.608 1.00 92.00 151 VAL A O 1
ATOM 1097 N N . TRP A 1 152 ? 4.244 -7.196 -14.105 1.00 92.44 152 TRP A N 1
ATOM 1098 C CA . TRP A 1 152 ? 5.227 -6.277 -13.532 1.00 92.44 152 TRP A CA 1
ATOM 1099 C C . TRP A 1 152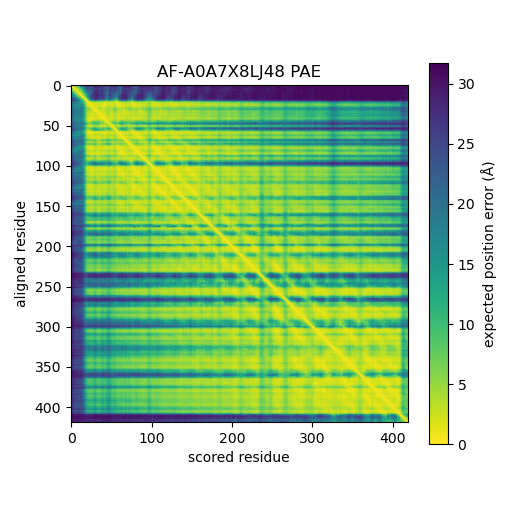 ? 5.875 -6.895 -12.293 1.00 92.44 152 TRP A C 1
ATOM 1101 O O . TRP A 1 152 ? 5.207 -7.248 -11.323 1.00 92.44 152 TRP A O 1
ATOM 1111 N N . ARG A 1 153 ? 7.197 -7.023 -12.311 1.00 92.62 153 ARG A N 1
ATOM 1112 C CA . ARG A 1 153 ? 8.023 -7.523 -11.208 1.00 92.62 153 ARG A CA 1
ATOM 1113 C C . ARG A 1 153 ? 8.933 -6.389 -10.756 1.00 92.62 153 ARG A C 1
ATOM 1115 O O . ARG A 1 153 ? 10.043 -6.233 -11.258 1.00 92.62 153 ARG A O 1
ATOM 1122 N N . ILE A 1 154 ? 8.400 -5.529 -9.886 1.00 91.00 154 ILE A N 1
ATOM 1123 C CA . ILE A 1 154 ? 9.059 -4.284 -9.473 1.00 91.00 154 ILE A CA 1
ATOM 1124 C C . ILE A 1 154 ? 9.216 -4.275 -7.958 1.00 91.00 154 ILE A C 1
ATOM 1126 O O . ILE A 1 154 ? 8.235 -4.091 -7.247 1.00 91.00 154 ILE A O 1
ATOM 1130 N N . GLY A 1 155 ? 10.446 -4.412 -7.459 1.00 88.19 155 GLY A N 1
ATOM 1131 C CA . GLY A 1 155 ? 10.708 -4.484 -6.015 1.00 88.19 155 GLY A CA 1
ATOM 1132 C C . GLY A 1 155 ? 10.156 -3.288 -5.233 1.00 88.19 155 GLY A C 1
ATOM 1133 O O . GLY A 1 155 ? 9.404 -3.454 -4.268 1.00 88.19 155 GLY A O 1
ATOM 1134 N N . ASN A 1 156 ? 10.491 -2.076 -5.678 1.00 90.56 156 ASN A N 1
ATOM 1135 C CA . ASN A 1 156 ? 9.963 -0.827 -5.132 1.00 90.56 156 ASN A CA 1
ATOM 1136 C C . ASN A 1 156 ? 9.401 0.069 -6.239 1.00 90.56 156 ASN A C 1
ATOM 1138 O O . ASN A 1 156 ? 10.152 0.561 -7.081 1.00 90.56 156 ASN A O 1
ATOM 1142 N N . PHE A 1 157 ? 8.096 0.316 -6.212 1.00 89.81 157 PHE A N 1
ATOM 1143 C CA . PHE A 1 157 ? 7.416 1.189 -7.157 1.00 89.81 157 PHE A CA 1
ATOM 1144 C C . PHE A 1 157 ? 7.053 2.520 -6.491 1.00 89.81 157 PHE A C 1
ATOM 1146 O O . PHE A 1 157 ? 6.068 2.638 -5.760 1.00 89.81 157 PHE A O 1
ATOM 1153 N N . GLN A 1 158 ? 7.855 3.546 -6.763 1.00 87.12 158 GLN A N 1
ATOM 1154 C CA . GLN A 1 158 ? 7.607 4.911 -6.330 1.00 87.12 158 GLN A CA 1
ATOM 1155 C C . GLN A 1 158 ? 6.777 5.667 -7.377 1.00 87.12 158 GLN A C 1
ATOM 1157 O O . GLN A 1 158 ? 7.282 6.082 -8.425 1.00 87.12 158 GLN A O 1
ATOM 1162 N N . LEU A 1 159 ? 5.510 5.903 -7.041 1.00 80.88 159 LEU A N 1
ATOM 1163 C CA . LEU A 1 159 ? 4.637 6.834 -7.746 1.00 80.88 159 LEU A CA 1
ATOM 1164 C C . LEU A 1 159 ? 5.195 8.258 -7.578 1.00 80.88 159 LEU A C 1
ATOM 1166 O O . LEU A 1 159 ? 5.653 8.636 -6.494 1.00 80.88 159 LEU A O 1
ATOM 1170 N N . GLY A 1 160 ? 5.206 9.035 -8.663 1.00 73.31 160 GLY A N 1
ATOM 1171 C CA . GLY A 1 160 ? 5.879 10.339 -8.716 1.00 73.31 160 GLY A CA 1
ATOM 1172 C C . GLY A 1 160 ? 5.460 11.355 -7.644 1.00 73.31 160 GLY A C 1
ATOM 1173 O O . GLY A 1 160 ? 4.407 11.252 -7.029 1.00 73.31 160 GLY A O 1
ATOM 1174 N N . ARG A 1 161 ? 6.282 12.380 -7.402 1.00 70.12 161 ARG A N 1
ATOM 1175 C CA . ARG A 1 161 ? 6.196 13.151 -6.148 1.00 70.12 161 ARG A CA 1
ATOM 1176 C C . ARG A 1 161 ? 5.194 14.317 -6.120 1.00 70.12 161 ARG A C 1
ATOM 1178 O O . ARG A 1 161 ? 4.859 14.816 -5.047 1.00 70.12 161 ARG A O 1
ATOM 1185 N N . GLN A 1 162 ? 4.756 14.832 -7.272 1.00 66.38 162 GLN A N 1
ATOM 1186 C CA . GLN A 1 162 ? 4.088 16.150 -7.322 1.00 66.38 162 GLN A CA 1
ATOM 1187 C C . GLN A 1 162 ? 2.671 16.153 -7.909 1.00 66.38 162 GLN A C 1
ATOM 1189 O O . GLN A 1 162 ? 1.961 17.151 -7.749 1.00 66.38 162 GLN A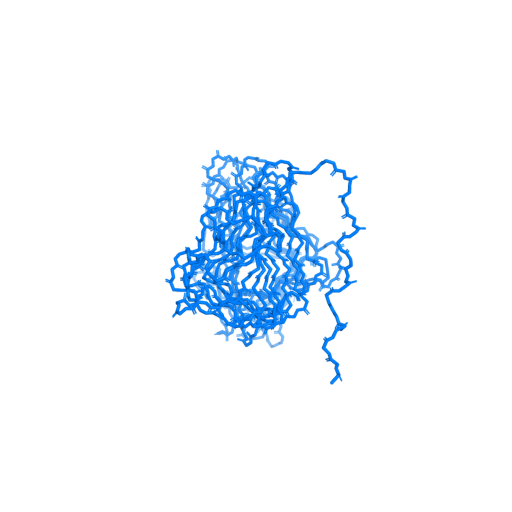 O 1
ATOM 1194 N N . LEU A 1 163 ? 2.237 15.071 -8.559 1.00 67.75 163 LEU A N 1
ATOM 1195 C CA . LEU A 1 163 ? 0.943 14.988 -9.246 1.00 67.75 163 LEU A CA 1
ATOM 1196 C C . LEU A 1 163 ? 0.022 13.943 -8.609 1.00 67.75 163 LEU A C 1
ATOM 1198 O O . LEU A 1 163 ? 0.475 13.060 -7.886 1.00 67.75 163 LEU A O 1
ATOM 1202 N N . SER A 1 164 ? -1.278 14.080 -8.875 1.00 73.44 164 SER A N 1
ATOM 1203 C CA . SER A 1 164 ? -2.279 13.064 -8.545 1.00 73.44 164 SER A CA 1
ATOM 1204 C C . SER A 1 164 ? -2.008 11.796 -9.353 1.00 73.44 164 SER A C 1
ATOM 1206 O O . SER A 1 164 ? -1.601 11.882 -10.513 1.00 73.44 164 SER A O 1
ATOM 1208 N N . HIS A 1 165 ? -2.264 10.633 -8.758 1.00 75.75 165 HIS A N 1
ATOM 1209 C CA . HIS A 1 165 ? -1.987 9.339 -9.380 1.00 75.75 165 HIS A CA 1
ATOM 1210 C C . HIS A 1 165 ? -3.259 8.571 -9.643 1.00 75.75 165 HIS A C 1
ATOM 1212 O O . HIS A 1 165 ? -4.200 8.602 -8.853 1.00 75.75 165 HIS A O 1
ATOM 1218 N N . THR A 1 166 ? -3.252 7.841 -10.749 1.00 82.31 166 THR A N 1
ATOM 1219 C CA . THR A 1 166 ? -4.263 6.837 -11.043 1.00 82.31 166 THR A CA 1
ATOM 1220 C C . THR A 1 166 ? -3.627 5.464 -10.933 1.00 82.31 166 THR A C 1
ATOM 1222 O O . THR A 1 166 ? -2.608 5.202 -11.570 1.00 82.31 166 THR A O 1
ATOM 1225 N N . ILE A 1 167 ? -4.228 4.606 -10.118 1.00 82.44 167 ILE A N 1
ATOM 1226 C CA . ILE A 1 167 ? -3.858 3.199 -10.003 1.00 82.44 167 ILE A CA 1
ATOM 1227 C C . ILE A 1 167 ? -4.870 2.399 -10.820 1.00 82.44 167 ILE A C 1
ATOM 1229 O O . ILE A 1 167 ? -6.080 2.511 -10.609 1.00 82.44 167 ILE A O 1
ATOM 1233 N N . GLY A 1 168 ? -4.372 1.655 -11.804 1.00 83.94 168 GLY A N 1
ATOM 1234 C CA . GLY A 1 168 ? -5.182 0.801 -12.668 1.00 83.94 168 GLY A CA 1
ATOM 1235 C C . GLY A 1 168 ? -5.269 -0.636 -12.156 1.00 83.94 168 GLY A C 1
ATOM 1236 O O . GLY A 1 168 ? -4.712 -0.984 -11.115 1.00 83.94 168 GLY A O 1
ATOM 1237 N N . ALA A 1 169 ? -5.928 -1.497 -12.931 1.00 86.56 169 ALA A N 1
ATOM 1238 C CA . ALA A 1 169 ? -5.932 -2.944 -12.716 1.00 86.56 169 ALA A CA 1
ATOM 1239 C C . ALA A 1 169 ? -4.604 -3.577 -13.177 1.00 86.56 169 ALA A C 1
ATOM 1241 O O . ALA A 1 169 ? -4.571 -4.368 -14.117 1.00 86.56 169 ALA A O 1
ATOM 1242 N N . TRP A 1 170 ? -3.496 -3.161 -12.562 1.00 89.75 170 TRP A N 1
ATOM 1243 C CA . TRP A 1 170 ? -2.170 -3.664 -12.903 1.00 89.75 170 TRP A CA 1
ATOM 1244 C C . TRP A 1 170 ? -1.963 -5.085 -12.377 1.00 89.75 170 TRP A C 1
ATOM 1246 O O . TRP A 1 170 ? -2.416 -5.407 -11.281 1.00 89.75 170 TRP A O 1
ATOM 1256 N N . LEU A 1 171 ? -1.252 -5.910 -13.138 1.00 90.25 171 LEU A N 1
ATOM 1257 C CA . LEU A 1 171 ? -0.841 -7.256 -12.770 1.00 90.25 171 LEU A CA 1
ATOM 1258 C C . LEU A 1 171 ? 0.620 -7.252 -12.318 1.00 90.25 171 LEU A C 1
ATOM 1260 O O . LEU A 1 171 ? 1.526 -6.959 -13.104 1.00 90.25 171 LEU A O 1
ATOM 1264 N N . PHE A 1 172 ? 0.829 -7.618 -11.059 1.00 89.25 172 PHE A N 1
ATOM 1265 C CA . PHE A 1 172 ? 2.128 -7.708 -10.412 1.00 89.25 172 PHE A CA 1
ATOM 1266 C C . PHE A 1 172 ? 2.498 -9.153 -10.084 1.00 89.25 172 PHE A C 1
ATOM 1268 O O . PHE A 1 172 ? 1.659 -9.935 -9.640 1.00 89.25 172 PHE A O 1
ATOM 1275 N N . GLY A 1 173 ? 3.779 -9.475 -10.240 1.00 85.62 173 GLY A N 1
ATOM 1276 C CA . GLY A 1 173 ? 4.351 -10.756 -9.833 1.00 85.62 173 GLY A CA 1
ATOM 1277 C C . GLY A 1 173 ? 4.972 -10.714 -8.436 1.00 85.62 173 GLY A C 1
ATOM 1278 O O . GLY A 1 173 ? 5.038 -9.659 -7.795 1.00 85.62 173 GLY A O 1
ATOM 1279 N N . GLN A 1 174 ? 5.490 -11.865 -7.997 1.00 79.06 174 GLN A N 1
ATOM 1280 C CA . GLN A 1 174 ? 5.969 -12.101 -6.623 1.00 79.06 174 GLN A CA 1
ATOM 1281 C C . GLN A 1 174 ? 7.073 -11.167 -6.114 1.00 79.06 174 GLN A C 1
ATOM 1283 O O . GLN A 1 174 ? 7.214 -10.977 -4.909 1.00 79.06 174 GLN A O 1
ATOM 1288 N N . GLU A 1 175 ? 7.842 -10.551 -7.008 1.00 70.75 175 GLU A N 1
ATOM 1289 C CA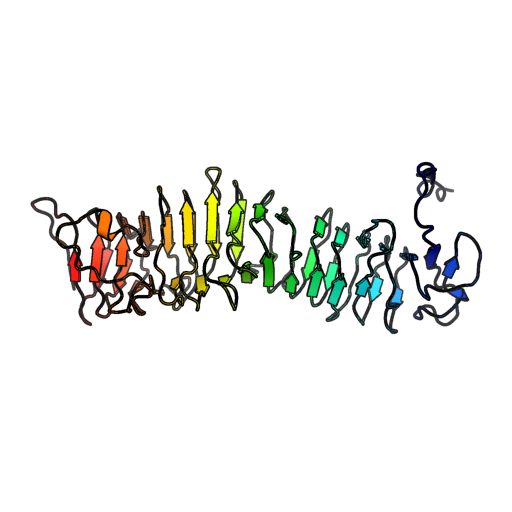 . GLU A 1 175 ? 8.944 -9.660 -6.628 1.00 70.75 175 GLU A CA 1
ATOM 1290 C C . GLU A 1 175 ? 8.459 -8.286 -6.123 1.00 70.75 175 GLU A C 1
ATOM 1292 O O . GLU A 1 175 ? 9.260 -7.514 -5.600 1.00 70.75 175 GLU A O 1
ATOM 1297 N N . THR A 1 176 ? 7.165 -7.963 -6.255 1.00 72.06 176 THR A N 1
ATOM 1298 C CA . THR A 1 176 ? 6.636 -6.640 -5.892 1.00 72.06 176 THR A CA 1
ATOM 1299 C C . THR A 1 176 ? 6.450 -6.491 -4.388 1.00 72.06 176 THR A C 1
ATOM 1301 O O . THR A 1 176 ? 5.461 -6.949 -3.816 1.00 72.06 176 THR A O 1
ATOM 1304 N N . ALA A 1 177 ? 7.393 -5.803 -3.741 1.00 75.12 177 ALA A N 1
ATOM 1305 C CA . ALA A 1 177 ? 7.426 -5.689 -2.287 1.00 75.12 177 ALA A CA 1
ATOM 1306 C C . ALA A 1 177 ? 6.806 -4.389 -1.761 1.00 75.12 177 ALA A C 1
ATOM 1308 O O . ALA A 1 177 ? 6.204 -4.394 -0.687 1.00 75.12 177 ALA A O 1
ATOM 1309 N N . THR A 1 178 ? 6.975 -3.264 -2.465 1.00 87.06 178 THR A N 1
ATOM 1310 C CA . THR A 1 178 ? 6.531 -1.945 -1.981 1.00 87.06 178 THR A CA 1
ATOM 1311 C C . THR A 1 178 ? 5.971 -1.074 -3.098 1.00 87.06 178 THR A C 1
ATOM 1313 O O . THR A 1 178 ? 6.600 -0.918 -4.141 1.00 87.06 178 THR A O 1
ATOM 1316 N N . ILE A 1 179 ? 4.822 -0.448 -2.844 1.00 85.81 179 ILE A N 1
ATOM 1317 C CA . ILE A 1 179 ? 4.273 0.646 -3.645 1.00 85.81 179 ILE A CA 1
ATOM 1318 C C . ILE A 1 179 ? 4.207 1.879 -2.752 1.00 85.81 179 ILE A C 1
ATOM 1320 O O . ILE A 1 179 ? 3.538 1.889 -1.718 1.00 85.81 179 ILE A O 1
ATOM 1324 N N . GLN A 1 180 ? 4.914 2.933 -3.143 1.00 85.06 180 GLN A N 1
ATOM 1325 C CA . GLN A 1 180 ? 5.003 4.154 -2.361 1.00 85.06 180 GLN A CA 1
ATOM 1326 C C . GLN A 1 180 ? 4.548 5.355 -3.174 1.00 85.06 180 GLN A C 1
ATOM 1328 O O . GLN A 1 180 ? 4.982 5.568 -4.301 1.00 85.06 180 GLN A O 1
ATOM 1333 N N . THR A 1 181 ? 3.747 6.207 -2.548 1.00 76.81 181 THR A N 1
ATOM 1334 C CA . THR A 1 181 ? 3.500 7.566 -3.016 1.00 76.81 181 THR A CA 1
ATOM 1335 C C . THR A 1 181 ? 4.116 8.565 -2.050 1.00 76.81 181 THR A C 1
ATOM 1337 O O . THR A 1 181 ? 4.091 8.392 -0.826 1.00 76.81 181 THR A O 1
ATOM 1340 N N . HIS A 1 182 ? 4.701 9.615 -2.613 1.00 72.75 182 HIS A N 1
ATOM 1341 C CA . HIS A 1 182 ? 5.169 10.766 -1.863 1.00 72.75 182 HIS A CA 1
ATOM 1342 C C . HIS A 1 182 ? 4.482 12.000 -2.420 1.00 72.75 182 HIS A C 1
ATOM 1344 O O . HIS A 1 182 ? 4.541 12.220 -3.621 1.00 72.75 182 HIS A O 1
ATOM 1350 N N . VAL A 1 183 ? 3.834 12.801 -1.585 1.00 65.00 183 VAL A N 1
ATOM 1351 C CA . VAL A 1 183 ? 3.037 13.927 -2.072 1.00 65.00 183 VAL A CA 1
ATOM 1352 C C . VAL A 1 183 ? 3.485 15.226 -1.413 1.00 65.00 183 VAL A C 1
ATOM 1354 O O . VAL A 1 183 ? 3.522 15.327 -0.190 1.00 65.00 183 VAL A O 1
ATOM 1357 N N . HIS A 1 184 ? 3.827 16.225 -2.229 1.00 64.56 184 HIS A N 1
ATOM 1358 C CA . HIS A 1 184 ? 4.299 17.541 -1.775 1.00 64.56 184 HIS A CA 1
ATOM 1359 C C . HIS A 1 184 ? 3.193 18.595 -1.543 1.00 64.56 184 HIS A C 1
ATOM 1361 O O . HIS A 1 184 ? 3.499 19.668 -1.033 1.00 64.56 184 HIS A O 1
ATOM 1367 N N . SER A 1 185 ? 1.945 18.343 -1.943 1.00 62.28 185 SER A N 1
ATOM 1368 C CA . SER A 1 185 ? 0.798 19.255 -1.777 1.00 62.28 185 SER A CA 1
ATOM 1369 C C . SER A 1 185 ? -0.523 18.470 -1.748 1.00 62.28 185 SER A C 1
ATOM 1371 O O . SER A 1 185 ? -0.494 17.247 -1.778 1.00 62.28 185 SER A O 1
ATOM 1373 N N . GLU A 1 186 ? -1.690 19.115 -1.656 1.00 63.19 186 GLU A N 1
ATOM 1374 C CA . GLU A 1 186 ? -2.980 18.406 -1.724 1.00 63.19 186 GLU A CA 1
ATOM 1375 C C . GLU A 1 186 ? -3.133 17.638 -3.048 1.00 63.19 186 GLU A C 1
ATOM 1377 O O . GLU A 1 186 ? -3.207 18.248 -4.124 1.00 63.19 186 GLU A O 1
ATOM 1382 N N . ARG A 1 187 ? -3.156 16.298 -2.984 1.00 70.81 187 ARG A N 1
ATOM 1383 C CA . ARG A 1 187 ? -3.303 15.426 -4.161 1.00 70.81 187 ARG A CA 1
ATOM 1384 C C . ARG A 1 187 ? -4.096 14.163 -3.857 1.00 70.81 187 ARG A C 1
ATOM 1386 O O . ARG A 1 187 ? -4.137 13.679 -2.725 1.00 70.81 187 ARG A O 1
ATOM 1393 N N . ASN A 1 188 ? -4.647 13.604 -4.933 1.00 73.38 188 ASN A N 1
ATOM 1394 C CA . ASN A 1 188 ? -5.468 12.404 -4.899 1.00 73.38 188 ASN A CA 1
ATOM 1395 C C . ASN A 1 188 ? -4.702 11.219 -5.497 1.00 73.38 188 ASN A C 1
ATOM 1397 O O . ASN A 1 188 ? -4.083 11.332 -6.557 1.00 73.38 188 ASN A O 1
ATOM 1401 N N . VAL A 1 189 ? -4.780 10.074 -4.834 1.00 80.62 189 VAL A N 1
ATOM 1402 C CA . VAL A 1 189 ? -4.503 8.756 -5.394 1.00 80.62 189 VAL A CA 1
ATOM 1403 C C . VAL A 1 189 ? -5.855 8.111 -5.644 1.00 80.62 189 VAL A C 1
ATOM 1405 O O . VAL A 1 189 ? -6.597 7.862 -4.699 1.00 80.62 189 VAL A O 1
ATOM 1408 N N . VAL A 1 190 ? -6.186 7.874 -6.907 1.00 83.44 190 VAL A N 1
ATOM 1409 C CA . VAL A 1 190 ? -7.483 7.324 -7.308 1.00 83.44 190 VAL A CA 1
ATOM 1410 C C . VAL A 1 190 ? -7.282 5.935 -7.892 1.00 83.44 190 VAL A C 1
ATOM 1412 O O . VAL A 1 190 ? -6.509 5.756 -8.834 1.00 83.44 190 VAL A O 1
ATOM 1415 N N . PHE A 1 191 ? -7.993 4.952 -7.354 1.00 85.75 191 PHE A N 1
ATOM 1416 C CA . PHE A 1 191 ? -8.038 3.609 -7.915 1.00 85.75 191 PHE A CA 1
ATOM 1417 C C . PHE A 1 191 ? -9.135 3.554 -8.974 1.00 85.75 191 PHE A C 1
ATOM 1419 O O . PHE A 1 191 ? -10.315 3.671 -8.667 1.00 85.75 191 PHE A O 1
ATOM 1426 N N . THR A 1 192 ? -8.729 3.356 -10.223 1.00 87.06 192 THR A N 1
ATOM 1427 C CA . THR A 1 192 ? -9.625 3.142 -11.377 1.00 87.06 192 THR A CA 1
ATOM 1428 C C . THR A 1 192 ? -9.753 1.667 -11.748 1.00 87.06 192 THR A C 1
ATOM 1430 O O . THR A 1 192 ? -10.559 1.303 -12.599 1.00 87.06 192 THR A O 1
ATOM 1433 N N . GLY A 1 193 ? -8.976 0.809 -11.090 1.00 86.19 193 GLY A N 1
ATOM 1434 C CA . GLY A 1 193 ? -9.080 -0.640 -11.144 1.00 86.19 193 GLY A CA 1
ATOM 1435 C C . GLY A 1 193 ? -8.462 -1.264 -9.895 1.00 86.19 193 GLY A C 1
ATOM 1436 O O . GLY A 1 193 ? -7.813 -0.579 -9.104 1.00 86.19 193 GLY A O 1
ATOM 1437 N N . THR A 1 194 ? -8.677 -2.566 -9.713 1.00 88.62 194 THR A N 1
ATOM 1438 C CA . THR A 1 194 ? -8.106 -3.342 -8.606 1.00 88.62 194 THR A CA 1
ATOM 1439 C C . THR A 1 194 ? -6.804 -3.990 -9.075 1.00 88.62 194 THR A C 1
ATOM 1441 O O . THR A 1 194 ? -6.868 -4.850 -9.957 1.00 88.62 194 THR A O 1
ATOM 1444 N N . PRO A 1 195 ? -5.632 -3.610 -8.527 1.00 88.50 195 PRO A N 1
ATOM 1445 C CA . PRO A 1 195 ? -4.391 -4.313 -8.816 1.00 88.50 195 PRO A CA 1
ATOM 1446 C C . PRO A 1 195 ? -4.494 -5.795 -8.444 1.00 88.50 195 PRO A C 1
ATOM 1448 O O . PRO A 1 195 ? -5.065 -6.159 -7.412 1.00 88.50 195 PRO A O 1
ATOM 1451 N N . VAL A 1 196 ? -3.919 -6.645 -9.285 1.00 89.19 196 VAL A N 1
ATOM 1452 C CA . VAL A 1 196 ? -3.859 -8.093 -9.108 1.00 89.19 196 VAL A CA 1
ATOM 1453 C C . VAL A 1 196 ? -2.415 -8.472 -8.819 1.00 89.19 196 VAL A C 1
ATOM 1455 O O . VAL A 1 196 ? -1.505 -8.063 -9.532 1.00 89.19 196 VAL A O 1
ATOM 1458 N N . PHE A 1 197 ? -2.212 -9.263 -7.775 1.00 87.69 197 PHE A N 1
ATOM 1459 C CA . PHE A 1 197 ? -0.908 -9.784 -7.390 1.00 87.69 197 PHE A CA 1
ATOM 1460 C C . PHE A 1 197 ? -0.950 -11.309 -7.526 1.00 87.69 197 PHE A C 1
ATOM 1462 O O . PHE A 1 197 ? -1.911 -11.928 -7.060 1.00 87.69 197 PHE A O 1
ATOM 1469 N N . GLU A 1 198 ? 0.036 -11.897 -8.206 1.00 85.94 198 GLU A N 1
ATOM 1470 C CA . GLU A 1 198 ? 0.195 -13.357 -8.313 1.00 85.94 198 GLU A CA 1
ATOM 1471 C C . GLU A 1 198 ? 0.329 -13.998 -6.913 1.00 85.94 198 GLU A C 1
ATOM 1473 O O . GLU A 1 198 ? 0.873 -13.375 -6.010 1.00 85.94 198 GLU A O 1
ATOM 1478 N N . ASP A 1 199 ? -0.169 -15.225 -6.726 1.00 72.88 199 ASP A N 1
ATOM 1479 C CA . ASP A 1 199 ? 0.071 -16.111 -5.566 1.00 72.88 199 ASP A CA 1
ATOM 1480 C C . ASP A 1 199 ? 0.193 -15.451 -4.175 1.00 72.88 199 ASP A C 1
ATOM 1482 O O . ASP A 1 199 ? 1.285 -15.357 -3.619 1.00 72.88 199 ASP A O 1
ATOM 1486 N N . ASP A 1 200 ? -0.922 -15.020 -3.572 1.00 72.00 200 ASP A N 1
ATOM 1487 C CA . ASP A 1 200 ? -0.975 -14.450 -2.207 1.00 72.00 200 ASP A CA 1
ATOM 1488 C C . ASP A 1 200 ? -0.037 -13.253 -1.942 1.00 72.00 200 ASP A C 1
ATOM 1490 O O . ASP A 1 200 ? 0.080 -12.781 -0.804 1.00 72.00 200 ASP A O 1
ATOM 1494 N N . VAL A 1 201 ? 0.591 -12.703 -2.985 1.00 81.44 201 VAL A N 1
ATOM 1495 C CA . VAL A 1 201 ? 1.502 -11.572 -2.860 1.00 81.44 201 VAL A CA 1
ATOM 1496 C C . VAL A 1 201 ? 0.725 -10.353 -2.397 1.00 81.44 201 VAL A C 1
ATOM 1498 O O . VAL A 1 201 ? -0.351 -9.999 -2.882 1.00 81.44 201 VAL A O 1
ATOM 1501 N N . ARG A 1 202 ? 1.300 -9.709 -1.392 1.00 88.31 202 ARG A N 1
ATOM 1502 C CA . ARG A 1 202 ? 0.700 -8.620 -0.641 1.00 88.31 202 ARG A CA 1
ATOM 1503 C C . ARG A 1 202 ? 1.770 -7.543 -0.490 1.00 88.31 202 ARG A C 1
ATOM 1505 O O . ARG A 1 202 ? 2.647 -7.696 0.357 1.00 88.31 202 ARG A O 1
ATOM 1512 N N . PRO A 1 203 ? 1.749 -6.469 -1.297 1.00 91.75 203 PRO A N 1
ATOM 1513 C CA . PRO A 1 203 ? 2.775 -5.438 -1.204 1.00 91.75 203 PRO A CA 1
ATOM 1514 C C . PRO A 1 203 ? 2.582 -4.582 0.049 1.00 91.75 203 PRO A C 1
ATOM 1516 O O . PRO A 1 203 ? 1.481 -4.474 0.601 1.00 91.75 203 PRO A O 1
ATOM 1519 N N . ASN A 1 204 ? 3.642 -3.903 0.465 1.00 92.50 204 ASN A N 1
ATOM 1520 C CA . ASN A 1 204 ? 3.539 -2.793 1.400 1.00 92.50 204 ASN A CA 1
ATOM 1521 C C . ASN A 1 204 ? 3.122 -1.527 0.648 1.00 92.50 204 ASN A C 1
ATOM 1523 O O . ASN A 1 204 ? 3.767 -1.135 -0.321 1.00 92.50 204 ASN A O 1
ATOM 1527 N N . TRP A 1 205 ? 2.072 -0.865 1.114 1.00 90.81 205 TRP A N 1
ATOM 1528 C CA . TRP A 1 205 ? 1.632 0.430 0.611 1.00 90.81 205 TRP A CA 1
ATOM 1529 C C . TRP A 1 205 ? 2.120 1.526 1.545 1.00 90.81 205 TRP A C 1
ATOM 1531 O O . TRP A 1 205 ? 1.836 1.495 2.740 1.00 90.81 205 TRP A O 1
ATOM 1541 N N . ILE A 1 206 ? 2.838 2.510 1.013 1.00 87.06 206 ILE A N 1
ATOM 1542 C CA . ILE A 1 206 ? 3.326 3.647 1.794 1.00 87.06 206 ILE A CA 1
ATOM 1543 C C . ILE A 1 206 ? 2.745 4.931 1.215 1.00 87.06 206 ILE A C 1
ATOM 1545 O O . ILE A 1 206 ? 3.091 5.348 0.110 1.00 87.06 206 ILE A O 1
ATOM 1549 N N . PHE A 1 207 ? 1.904 5.596 1.998 1.00 82.06 207 PHE A N 1
ATOM 1550 C CA . PHE A 1 207 ? 1.369 6.915 1.690 1.00 82.06 207 PHE A CA 1
ATOM 1551 C C . PHE A 1 207 ? 2.116 7.945 2.533 1.00 82.06 207 PHE A C 1
ATOM 1553 O O . PHE A 1 207 ? 1.985 7.969 3.756 1.00 82.06 207 PHE A O 1
ATOM 1560 N N . SER A 1 208 ? 2.945 8.774 1.894 1.00 77.69 208 SER A N 1
ATOM 1561 C CA . SER A 1 208 ? 3.812 9.735 2.581 1.00 77.69 208 SER A CA 1
ATOM 1562 C C . SER A 1 208 ? 3.540 11.167 2.141 1.00 77.69 208 SER A C 1
ATOM 1564 O O . SER A 1 208 ? 3.738 11.512 0.979 1.00 77.69 208 SER A O 1
ATOM 1566 N N . ALA A 1 209 ? 3.171 12.030 3.082 1.00 70.38 209 ALA A N 1
ATOM 1567 C CA . ALA A 1 209 ? 3.118 13.470 2.856 1.00 70.38 209 ALA A CA 1
ATOM 1568 C C . ALA A 1 209 ? 4.502 14.101 3.092 1.00 70.38 209 ALA A C 1
ATOM 1570 O O . ALA A 1 209 ? 5.137 13.880 4.122 1.00 70.38 209 ALA A O 1
ATOM 1571 N N . GLY A 1 210 ? 4.994 14.871 2.123 1.00 62.56 210 GLY A N 1
ATOM 1572 C CA . GLY A 1 210 ? 6.342 15.442 2.116 1.00 62.56 210 GLY A CA 1
ATOM 1573 C C . GLY A 1 210 ? 6.459 16.869 2.647 1.00 62.56 210 GLY A C 1
ATOM 1574 O O . GLY A 1 210 ? 7.573 17.309 2.934 1.00 62.56 210 GLY A O 1
ATOM 1575 N N . GLN A 1 211 ? 5.350 17.605 2.780 1.00 63.84 211 GLN A N 1
ATOM 1576 C CA . GLN A 1 211 ? 5.348 19.010 3.205 1.00 63.84 211 GLN A CA 1
ATOM 1577 C C . GLN A 1 211 ? 4.174 19.361 4.132 1.00 63.84 211 GLN A C 1
ATOM 1579 O O . GLN A 1 211 ? 3.202 18.615 4.262 1.00 63.84 211 GLN A O 1
ATOM 1584 N N . ALA A 1 212 ? 4.279 20.535 4.769 1.00 62.62 212 ALA A N 1
ATOM 1585 C CA . ALA A 1 212 ? 3.198 21.163 5.533 1.00 62.62 212 ALA A CA 1
ATOM 1586 C C . ALA A 1 212 ? 1.921 21.243 4.701 1.00 62.62 212 ALA A C 1
ATOM 1588 O O . ALA A 1 212 ? 1.995 21.561 3.517 1.00 62.62 212 ALA A O 1
ATOM 1589 N N . GLY A 1 213 ? 0.764 21.015 5.313 1.00 61.97 213 GLY A N 1
ATOM 1590 C CA . GLY A 1 213 ? -0.538 21.223 4.675 1.00 61.97 213 GLY A CA 1
ATOM 1591 C C . GLY A 1 213 ? -0.822 20.288 3.503 1.00 61.97 213 GLY A C 1
ATOM 1592 O O . GLY A 1 213 ? -1.783 20.502 2.775 1.00 61.97 213 GLY A O 1
ATOM 1593 N N . SER A 1 214 ? 0.015 19.271 3.279 1.00 67.44 214 SER A N 1
ATOM 1594 C CA . SER A 1 214 ? -0.220 18.290 2.224 1.00 67.44 214 SER A CA 1
ATOM 1595 C C . SER A 1 214 ? -1.270 17.289 2.684 1.00 67.44 214 SER A C 1
ATOM 1597 O O . SER A 1 214 ? -1.030 16.527 3.619 1.00 67.44 214 SER A O 1
ATOM 1599 N N . THR A 1 215 ? -2.408 17.257 2.000 1.00 68.62 215 THR A N 1
ATOM 1600 C CA . THR A 1 215 ? -3.392 16.188 2.177 1.00 68.62 215 THR A CA 1
ATOM 1601 C C . THR A 1 215 ? -3.213 15.125 1.101 1.00 68.62 215 THR A C 1
ATOM 1603 O O . THR A 1 215 ? -3.147 15.447 -0.086 1.00 68.62 215 THR A O 1
ATOM 1606 N N . ILE A 1 216 ? -3.159 13.862 1.512 1.00 73.62 216 ILE A N 1
ATOM 1607 C CA . ILE A 1 216 ? -3.238 12.709 0.623 1.00 73.62 216 ILE A CA 1
ATOM 1608 C C . ILE A 1 216 ? -4.642 12.135 0.738 1.00 73.62 216 ILE A C 1
ATOM 1610 O O . ILE A 1 216 ? -5.006 11.561 1.765 1.00 73.62 216 ILE A O 1
ATOM 1614 N N . TYR A 1 217 ? -5.415 12.279 -0.331 1.00 76.88 217 TYR A N 1
ATOM 1615 C CA . TYR A 1 217 ? -6.685 11.582 -0.480 1.00 76.88 217 TYR A CA 1
ATOM 1616 C C . TYR A 1 217 ? -6.432 10.278 -1.228 1.00 76.88 217 TYR A C 1
ATOM 1618 O O . TYR A 1 217 ? -5.921 10.300 -2.344 1.00 76.88 217 TYR A O 1
ATOM 1626 N N . VAL A 1 218 ? -6.760 9.146 -0.618 1.00 80.00 218 VAL A N 1
ATOM 1627 C CA . VAL A 1 218 ? -6.772 7.840 -1.272 1.00 80.00 218 VAL A CA 1
ATOM 1628 C C . VAL A 1 218 ? -8.229 7.477 -1.504 1.00 80.00 218 VAL A C 1
ATOM 1630 O O . VAL A 1 218 ? -8.948 7.163 -0.560 1.00 80.00 218 VAL A O 1
ATOM 1633 N N . ASP A 1 219 ? -8.662 7.553 -2.757 1.00 80.69 219 ASP A N 1
ATOM 1634 C CA . ASP A 1 219 ? -10.005 7.162 -3.164 1.00 80.69 219 ASP A CA 1
ATOM 1635 C C . ASP A 1 219 ? -9.951 5.789 -3.828 1.00 80.69 219 ASP A C 1
ATOM 1637 O O . ASP A 1 219 ? -9.410 5.629 -4.928 1.00 80.69 219 ASP A O 1
ATOM 1641 N N . LEU A 1 220 ? -10.497 4.789 -3.139 1.00 82.38 220 LEU A N 1
ATOM 1642 C CA . LEU A 1 220 ? -10.581 3.431 -3.665 1.00 82.38 220 LEU A CA 1
ATOM 1643 C C . LEU A 1 220 ? -11.728 3.259 -4.669 1.00 82.38 220 LEU A C 1
ATOM 1645 O O . LEU A 1 220 ? -11.751 2.271 -5.403 1.00 82.38 220 LEU A O 1
ATOM 1649 N N . GLN A 1 221 ? -12.668 4.205 -4.727 1.00 83.12 221 GLN A N 1
ATOM 1650 C CA . GLN A 1 221 ? -13.904 4.108 -5.496 1.00 83.12 221 GLN A CA 1
ATOM 1651 C C . GLN A 1 221 ? -14.686 2.831 -5.160 1.00 83.12 221 GLN A C 1
ATOM 1653 O O . GLN A 1 221 ? -15.324 2.762 -4.121 1.00 83.12 221 GLN A O 1
ATOM 1658 N N . THR A 1 222 ? -14.637 1.814 -6.023 1.00 82.94 222 THR A N 1
ATOM 1659 C CA . THR A 1 222 ? -15.281 0.500 -5.826 1.00 82.94 222 THR A CA 1
ATOM 1660 C C . THR A 1 222 ? -14.260 -0.644 -5.775 1.00 82.94 222 THR A C 1
ATOM 1662 O O . THR A 1 222 ? -14.619 -1.817 -5.844 1.00 82.94 222 THR A O 1
ATOM 1665 N N . ASN A 1 223 ? -12.969 -0.314 -5.688 1.00 87.00 223 ASN A N 1
ATOM 1666 C CA . ASN A 1 223 ? -11.864 -1.255 -5.823 1.00 87.00 223 ASN A CA 1
ATOM 1667 C C . ASN A 1 223 ? -11.365 -1.788 -4.478 1.00 87.00 223 ASN A C 1
ATOM 1669 O O . ASN A 1 223 ? -11.592 -1.210 -3.415 1.00 87.00 223 ASN A O 1
ATOM 1673 N N . THR A 1 224 ? -10.636 -2.905 -4.537 1.00 87.62 224 THR A N 1
ATOM 1674 C CA . THR A 1 224 ? -9.971 -3.475 -3.362 1.00 87.62 224 THR A CA 1
ATOM 1675 C C . THR A 1 224 ? -8.492 -3.105 -3.338 1.00 87.62 224 THR A C 1
ATOM 1677 O O . THR A 1 224 ? -7.758 -3.389 -4.283 1.00 87.62 224 THR A O 1
ATOM 1680 N N . LEU A 1 225 ? -8.021 -2.549 -2.224 1.00 89.44 225 LEU A N 1
ATOM 1681 C CA . LEU A 1 225 ? -6.596 -2.427 -1.936 1.00 89.44 225 LEU A CA 1
ATOM 1682 C C . LEU A 1 225 ? -6.151 -3.667 -1.157 1.00 89.44 225 LEU A C 1
ATOM 1684 O O . LEU A 1 225 ? -6.462 -3.814 0.026 1.00 89.44 225 LEU A O 1
ATOM 1688 N N . LYS A 1 226 ? -5.420 -4.562 -1.831 1.00 90.12 226 LYS A N 1
ATOM 1689 C CA . LYS A 1 226 ? -4.750 -5.706 -1.200 1.00 90.12 226 LYS A CA 1
ATOM 1690 C C . LYS A 1 226 ? -3.330 -5.346 -0.792 1.00 90.12 226 LYS A C 1
ATOM 1692 O O . LYS A 1 226 ? -2.617 -4.705 -1.559 1.00 90.12 226 LYS A O 1
ATOM 1697 N N . GLY A 1 227 ? -2.890 -5.786 0.380 1.00 92.31 227 GLY A N 1
ATOM 1698 C CA . GLY A 1 227 ? -1.548 -5.465 0.864 1.00 92.31 227 GLY A CA 1
ATOM 1699 C C . GLY A 1 227 ? -1.103 -6.286 2.062 1.00 92.31 227 GLY A C 1
ATOM 1700 O O . GLY A 1 227 ? -1.895 -6.992 2.685 1.00 92.31 227 GLY A O 1
ATOM 1701 N N . ALA A 1 228 ? 0.185 -6.210 2.375 1.00 93.00 228 ALA A N 1
ATOM 1702 C CA . ALA A 1 228 ? 0.730 -6.733 3.620 1.00 93.00 228 ALA A CA 1
ATOM 1703 C C . ALA A 1 228 ? 0.537 -5.670 4.693 1.00 93.00 228 ALA A C 1
ATOM 1705 O O . ALA A 1 228 ? -0.142 -5.897 5.686 1.00 93.00 228 ALA A O 1
ATOM 1706 N N . GLN A 1 229 ? 1.034 -4.466 4.442 1.00 91.81 229 GLN A N 1
ATOM 1707 C CA . GLN A 1 229 ? 0.877 -3.341 5.346 1.00 91.81 229 GLN A CA 1
ATOM 1708 C C . GLN A 1 229 ? 0.470 -2.091 4.578 1.00 91.81 229 GLN A C 1
ATOM 1710 O O . GLN A 1 229 ? 0.996 -1.836 3.497 1.00 91.81 229 GLN A O 1
ATOM 1715 N N . VAL A 1 230 ? -0.426 -1.291 5.150 1.00 90.75 230 VAL A N 1
ATOM 1716 C CA . VAL A 1 230 ? -0.641 0.099 4.732 1.00 90.75 230 VAL A CA 1
ATOM 1717 C C . VAL A 1 230 ? -0.014 1.004 5.779 1.00 90.75 230 VAL A C 1
ATOM 1719 O O . VAL A 1 230 ? -0.401 0.974 6.942 1.00 90.75 230 VAL A O 1
ATOM 1722 N N . THR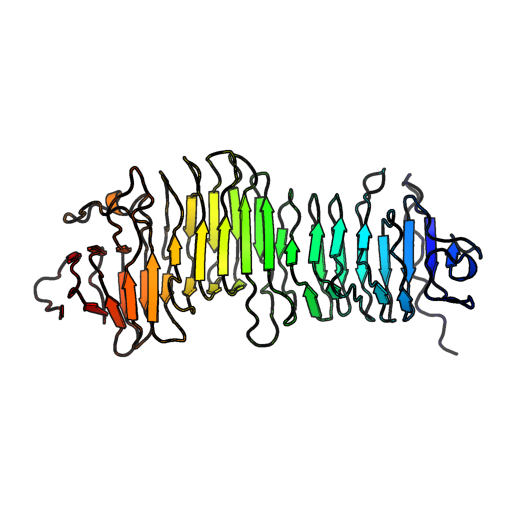 A 1 231 ? 0.954 1.812 5.365 1.00 87.25 231 THR A N 1
ATOM 1723 C CA . THR A 1 231 ? 1.634 2.774 6.229 1.00 87.25 231 THR A CA 1
ATOM 1724 C C . THR A 1 231 ? 1.297 4.192 5.801 1.00 87.25 231 THR A C 1
ATOM 1726 O O . THR A 1 231 ? 1.603 4.606 4.681 1.00 87.25 231 THR A O 1
ATOM 1729 N N . PHE A 1 232 ? 0.743 4.965 6.729 1.00 81.06 232 PHE A N 1
ATOM 1730 C CA . PHE A 1 232 ? 0.578 6.408 6.594 1.00 81.06 232 PHE A CA 1
ATOM 1731 C C . PHE A 1 232 ? 1.743 7.100 7.307 1.00 81.06 232 PHE A C 1
ATOM 1733 O O . PHE A 1 232 ? 1.892 6.966 8.522 1.00 81.06 232 PHE A O 1
ATOM 1740 N N . LYS A 1 233 ? 2.605 7.800 6.556 1.00 75.69 233 LYS A N 1
ATOM 1741 C CA . LYS A 1 233 ? 3.858 8.382 7.069 1.00 75.69 233 LYS A CA 1
ATOM 1742 C C . LYS A 1 233 ? 3.884 9.907 6.963 1.00 75.69 233 LYS A C 1
ATOM 1744 O O . LYS A 1 233 ? 4.142 10.444 5.884 1.00 75.69 233 LYS A O 1
ATOM 1749 N N . GLY A 1 234 ? 3.695 10.598 8.089 1.00 64.94 234 GLY A N 1
ATOM 1750 C CA . GLY A 1 234 ? 3.801 12.062 8.194 1.00 64.94 234 GLY A CA 1
ATOM 1751 C C . GLY A 1 234 ? 5.189 12.617 7.828 1.00 64.94 234 GLY A C 1
ATOM 1752 O O . GLY A 1 234 ? 6.203 11.930 7.961 1.00 64.94 234 GLY A O 1
ATOM 1753 N N . GLY A 1 235 ? 5.233 13.861 7.336 1.00 55.41 235 GLY A N 1
ATOM 1754 C CA . GLY A 1 235 ? 6.454 14.521 6.857 1.00 55.41 235 GLY A CA 1
ATOM 1755 C C . GLY A 1 235 ? 7.368 15.077 7.960 1.00 55.41 235 GLY A C 1
ATOM 1756 O O . GLY A 1 235 ? 6.920 15.471 9.030 1.00 55.41 235 GLY A O 1
ATOM 1757 N N . ASN A 1 236 ? 8.669 15.180 7.660 1.00 50.72 236 ASN A N 1
ATOM 1758 C CA . ASN A 1 236 ? 9.760 15.454 8.615 1.00 50.72 236 ASN A CA 1
ATOM 1759 C C . ASN A 1 236 ? 9.928 16.912 9.099 1.00 50.72 236 ASN A C 1
ATOM 1761 O O . ASN A 1 236 ? 10.991 17.255 9.622 1.00 50.72 236 ASN A O 1
ATOM 1765 N N . LYS A 1 237 ? 8.965 17.821 8.899 1.00 48.69 237 LYS A N 1
ATOM 1766 C CA . LYS A 1 237 ? 9.211 19.232 9.269 1.00 48.69 237 LYS A CA 1
ATOM 1767 C C . LYS A 1 237 ? 7.991 20.094 9.568 1.00 48.69 237 LYS A C 1
ATOM 1769 O O . LYS A 1 237 ? 8.170 21.169 10.133 1.00 48.69 237 LYS A O 1
ATOM 1774 N N . TYR A 1 238 ? 6.780 19.674 9.205 1.00 49.09 238 TYR A N 1
ATOM 1775 C CA . TYR A 1 238 ? 5.627 20.560 9.309 1.00 49.09 238 TYR A CA 1
ATOM 1776 C C . TYR A 1 238 ? 4.308 19.841 9.599 1.00 49.09 238 TYR A C 1
ATOM 1778 O O . TYR A 1 238 ? 4.128 18.701 9.174 1.00 49.09 238 TYR A O 1
ATOM 1786 N N . PRO A 1 239 ? 3.358 20.515 10.261 1.00 47.91 239 PRO A N 1
ATOM 1787 C CA . PRO A 1 239 ? 2.491 19.836 11.200 1.00 47.91 239 PRO A CA 1
ATOM 1788 C C . PRO A 1 239 ? 1.014 19.700 10.760 1.00 47.91 239 PRO A C 1
ATOM 1790 O O . PRO A 1 239 ? 0.078 19.825 11.545 1.00 47.91 239 PRO A O 1
ATOM 1793 N N . THR A 1 240 ? 0.750 19.495 9.472 1.00 54.19 240 THR A N 1
ATOM 1794 C CA . THR A 1 240 ? -0.639 19.511 8.956 1.00 54.19 240 THR A CA 1
ATOM 1795 C C . THR A 1 240 ? -0.856 18.556 7.785 1.00 54.19 240 THR A C 1
ATOM 1797 O O . THR A 1 240 ? -1.613 18.850 6.866 1.00 54.19 240 THR A O 1
ATOM 1800 N N . SER A 1 241 ? -0.168 17.412 7.771 1.00 54.28 241 SER A N 1
ATOM 1801 C CA . SER A 1 241 ? -0.477 16.381 6.779 1.00 54.28 241 SER A CA 1
ATOM 1802 C C . SER A 1 241 ? -1.802 15.702 7.117 1.00 54.28 241 SER A C 1
ATOM 1804 O O . SER A 1 241 ? -2.001 15.317 8.264 1.00 54.28 241 SER A O 1
ATOM 1806 N N . HIS A 1 242 ? -2.696 15.544 6.147 1.00 62.28 242 HIS A N 1
ATOM 1807 C CA . HIS A 1 242 ? -3.939 14.787 6.313 1.00 62.28 242 HIS A CA 1
ATOM 1808 C C . HIS A 1 242 ? -3.912 13.556 5.401 1.00 62.28 242 HIS A C 1
ATOM 1810 O O . HIS A 1 242 ? -3.422 13.617 4.276 1.00 62.28 242 HIS A O 1
ATOM 1816 N N . TYR A 1 243 ? -4.449 12.445 5.878 1.00 67.31 243 TYR A N 1
ATOM 1817 C CA . TYR A 1 243 ? -4.699 11.226 5.129 1.00 67.31 243 TYR A CA 1
ATOM 1818 C C . TYR A 1 243 ? -6.192 10.993 5.158 1.00 67.31 243 TYR A C 1
ATOM 1820 O O . TYR A 1 243 ? -6.799 10.852 6.213 1.00 67.31 243 TYR A O 1
ATOM 1828 N N . CYS A 1 244 ? -6.804 10.976 3.996 1.00 63.56 244 CYS A N 1
ATOM 1829 C CA . CYS A 1 244 ? -8.210 10.668 3.890 1.00 63.56 244 CYS A CA 1
ATOM 1830 C C . CYS A 1 244 ? -8.295 9.441 3.008 1.00 63.56 244 CYS A C 1
ATOM 1832 O O . CYS A 1 244 ? -8.043 9.536 1.810 1.00 63.56 244 CYS A O 1
ATOM 1834 N N . LEU A 1 245 ? -8.567 8.288 3.605 1.00 67.62 245 LEU A N 1
ATOM 1835 C CA . LEU A 1 245 ? -8.981 7.141 2.830 1.00 67.62 245 LEU A CA 1
ATOM 1836 C C . LEU A 1 245 ? -10.501 7.188 2.759 1.00 67.62 245 LEU A C 1
ATOM 1838 O O . LEU A 1 245 ? -11.205 6.962 3.743 1.00 67.62 245 LEU A O 1
ATOM 1842 N N . THR A 1 246 ? -10.994 7.561 1.590 1.00 62.03 246 THR A N 1
ATOM 1843 C CA . THR A 1 246 ? -12.423 7.681 1.338 1.00 62.03 246 THR A CA 1
ATOM 1844 C C . THR A 1 246 ? -12.859 6.557 0.432 1.00 62.03 246 THR A C 1
ATOM 1846 O O . THR A 1 246 ? -12.240 6.324 -0.607 1.00 62.03 246 THR A O 1
ATOM 1849 N N . ASN A 1 247 ? -13.984 5.949 0.769 1.00 60.34 247 ASN A N 1
ATOM 1850 C CA . ASN A 1 247 ? -14.807 5.300 -0.228 1.00 60.34 247 ASN A CA 1
ATOM 1851 C C . ASN A 1 247 ? -15.799 6.333 -0.745 1.00 60.34 247 ASN A C 1
ATOM 1853 O O . ASN A 1 247 ? -16.817 6.597 -0.116 1.00 60.34 247 ASN A O 1
ATOM 1857 N N . SER A 1 248 ? -15.504 6.947 -1.892 1.00 58.72 248 SER A N 1
ATOM 1858 C CA . SER A 1 248 ? -16.483 7.824 -2.546 1.00 58.72 248 SER A CA 1
ATOM 1859 C C . SER A 1 248 ? -17.704 7.050 -3.066 1.00 58.72 248 SER A C 1
ATOM 1861 O O . SER A 1 248 ? -18.721 7.662 -3.393 1.00 58.72 248 SER A O 1
ATOM 1863 N N . MET A 1 249 ? -17.611 5.714 -3.140 1.00 60.00 249 MET A N 1
ATOM 1864 C CA . MET A 1 249 ? -18.644 4.807 -3.633 1.00 60.00 249 MET A CA 1
ATOM 1865 C C . MET A 1 249 ? -18.719 3.525 -2.775 1.00 60.00 249 MET A C 1
ATOM 1867 O O . MET A 1 249 ? -17.693 3.049 -2.286 1.00 60.00 249 MET A O 1
ATOM 1871 N N . PRO A 1 250 ? -19.905 2.907 -2.618 1.00 66.38 250 PRO A N 1
ATOM 1872 C CA . PRO A 1 250 ? -20.040 1.623 -1.930 1.00 66.38 250 PRO A CA 1
ATOM 1873 C C . PRO A 1 250 ? -19.251 0.494 -2.614 1.00 66.38 250 PRO A C 1
ATOM 1875 O O . PRO A 1 250 ? -19.253 0.383 -3.840 1.00 66.38 250 PRO A O 1
ATOM 1878 N N . GLY A 1 251 ? -18.653 -0.399 -1.820 1.00 68.38 251 GLY A N 1
ATOM 1879 C CA . GLY A 1 251 ? -18.036 -1.648 -2.295 1.00 68.38 251 GLY A CA 1
ATOM 1880 C C . GLY A 1 251 ? -16.507 -1.663 -2.341 1.00 68.38 251 GLY A C 1
ATOM 1881 O O . GLY A 1 251 ? -15.929 -2.731 -2.544 1.00 68.38 251 GLY A O 1
ATOM 1882 N N . ALA A 1 252 ? -15.839 -0.531 -2.115 1.00 79.94 252 ALA A N 1
ATOM 1883 C CA . ALA A 1 252 ? -14.392 -0.533 -1.953 1.00 79.94 252 ALA A CA 1
ATOM 1884 C C . ALA A 1 252 ? -13.953 -1.103 -0.598 1.00 79.94 252 ALA A C 1
ATOM 1886 O O . ALA A 1 252 ? -14.631 -0.953 0.422 1.00 79.94 252 ALA A O 1
ATOM 1887 N N . LYS A 1 253 ? -12.793 -1.762 -0.599 1.00 87.31 253 LYS A N 1
ATOM 1888 C CA . LYS A 1 253 ? -12.331 -2.579 0.524 1.00 87.31 253 LYS A CA 1
ATOM 1889 C C . LYS A 1 253 ? -10.824 -2.490 0.715 1.00 87.31 253 LYS A C 1
ATOM 1891 O O . LYS A 1 253 ? -10.065 -2.569 -0.250 1.00 87.31 253 LYS A O 1
ATOM 1896 N N . LEU A 1 254 ? -10.375 -2.423 1.962 1.00 90.12 254 LEU A N 1
ATOM 1897 C CA . LEU A 1 254 ? -8.985 -2.683 2.324 1.00 90.12 254 LEU A CA 1
ATOM 1898 C C . LEU A 1 254 ? -8.892 -4.124 2.797 1.00 90.12 254 LEU A C 1
ATOM 1900 O O . LEU A 1 254 ? -9.529 -4.501 3.772 1.00 90.12 254 LEU A O 1
ATOM 1904 N N . ASP A 1 255 ? -8.096 -4.936 2.119 1.00 91.88 255 ASP A N 1
ATOM 1905 C CA . ASP A 1 255 ? -7.823 -6.313 2.516 1.00 91.88 255 ASP A CA 1
ATOM 1906 C C . ASP A 1 255 ? -6.320 -6.447 2.760 1.00 91.88 255 ASP A C 1
ATOM 1908 O O . ASP A 1 255 ? -5.536 -6.660 1.833 1.00 91.88 255 ASP A O 1
ATOM 1912 N N . ILE A 1 256 ? -5.902 -6.269 4.010 1.00 94.06 256 ILE A N 1
ATOM 1913 C CA . ILE A 1 256 ? -4.495 -6.081 4.372 1.00 94.06 256 ILE A CA 1
ATOM 1914 C C . ILE A 1 256 ? -4.113 -6.882 5.616 1.00 94.06 256 ILE A C 1
ATOM 1916 O O . ILE A 1 256 ? -4.980 -7.299 6.379 1.00 94.06 256 ILE A O 1
ATOM 1920 N N . ASN A 1 257 ? -2.818 -7.109 5.852 1.00 95.25 257 ASN A N 1
ATOM 1921 C CA . ASN A 1 257 ? -2.396 -7.770 7.093 1.00 95.25 257 ASN A CA 1
ATOM 1922 C C . ASN A 1 257 ? -2.353 -6.777 8.265 1.00 95.25 257 ASN A C 1
ATOM 1924 O O . ASN A 1 257 ? -2.697 -7.161 9.378 1.00 95.25 257 ASN A O 1
ATOM 1928 N N . GLY A 1 258 ? -2.002 -5.509 8.028 1.00 93.94 258 GLY A N 1
ATOM 1929 C CA . GLY A 1 258 ? -2.056 -4.477 9.064 1.00 93.94 258 GLY A CA 1
ATOM 1930 C C . GLY A 1 258 ? -1.974 -3.035 8.561 1.00 93.94 258 GLY A C 1
ATOM 1931 O O . GLY A 1 258 ? -1.628 -2.772 7.407 1.00 93.94 258 GLY A O 1
ATOM 1932 N N . ILE A 1 259 ? -2.275 -2.098 9.455 1.00 90.75 259 ILE A N 1
ATOM 1933 C CA . ILE A 1 259 ? -2.169 -0.649 9.268 1.00 90.75 259 ILE A CA 1
ATOM 1934 C C . ILE A 1 259 ? -1.156 -0.100 10.264 1.00 90.75 259 ILE A C 1
ATOM 1936 O O . ILE A 1 259 ? -1.206 -0.427 11.448 1.00 90.75 259 ILE A O 1
ATOM 1940 N N . VAL A 1 260 ? -0.278 0.779 9.785 1.00 88.50 260 VAL A N 1
ATOM 1941 C CA . VAL A 1 260 ? 0.621 1.573 10.622 1.00 88.50 260 VAL A CA 1
ATOM 1942 C C . VAL A 1 260 ? 0.346 3.052 10.396 1.00 88.50 260 VAL A C 1
ATOM 1944 O O . VAL A 1 260 ? 0.467 3.565 9.280 1.00 88.50 260 VAL A O 1
ATOM 1947 N N . ILE A 1 261 ? 0.027 3.761 11.474 1.00 82.44 261 ILE A N 1
ATOM 1948 C CA . ILE A 1 261 ? -0.116 5.216 11.473 1.00 82.44 261 ILE A CA 1
ATOM 1949 C C . ILE A 1 261 ? 1.143 5.788 12.117 1.00 82.44 261 ILE A C 1
ATOM 1951 O O . ILE A 1 261 ? 1.317 5.718 13.329 1.00 82.44 261 ILE A O 1
ATOM 1955 N N . ASN A 1 262 ? 2.050 6.333 11.308 1.00 78.31 262 ASN A N 1
ATOM 1956 C CA . ASN A 1 262 ? 3.352 6.808 11.770 1.00 78.31 262 ASN A CA 1
ATOM 1957 C C . ASN A 1 262 ? 3.518 8.307 11.500 1.00 78.31 262 ASN A C 1
ATOM 1959 O O . ASN A 1 262 ? 3.968 8.732 10.431 1.00 78.31 262 ASN A O 1
ATOM 1963 N N . SER A 1 263 ? 3.145 9.115 12.490 1.00 70.81 263 SER A N 1
ATOM 1964 C CA . SER A 1 263 ? 3.248 10.571 12.434 1.00 70.81 263 SER A CA 1
ATOM 1965 C C . SER A 1 263 ? 3.876 11.132 13.702 1.00 70.81 263 SER A C 1
ATOM 1967 O O . SER A 1 263 ? 3.222 11.242 14.733 1.00 70.81 263 SER A O 1
ATOM 1969 N N . THR A 1 264 ? 5.146 11.512 13.616 1.00 64.19 264 THR A N 1
ATOM 1970 C CA . THR A 1 264 ? 5.986 11.846 14.778 1.00 64.19 264 THR A CA 1
ATOM 1971 C C . THR A 1 264 ? 6.117 13.349 15.055 1.00 64.19 264 THR A C 1
ATOM 1973 O O . THR A 1 264 ? 7.008 13.760 15.792 1.00 64.19 264 THR A O 1
ATOM 1976 N N . TYR A 1 265 ? 5.292 14.197 14.433 1.00 59.47 265 TYR A N 1
ATOM 1977 C CA . TYR A 1 265 ? 5.363 15.659 14.572 1.00 59.47 265 TYR A CA 1
ATOM 1978 C C . TYR A 1 265 ? 4.011 16.232 14.999 1.00 59.47 265 TYR A C 1
ATOM 1980 O O . TYR A 1 265 ? 2.991 15.611 14.752 1.00 59.47 265 TYR A O 1
ATOM 1988 N N . ALA A 1 266 ? 4.002 17.393 15.656 1.00 53.25 266 ALA A N 1
ATOM 1989 C CA . ALA A 1 266 ? 2.800 18.021 16.206 1.00 53.25 266 ALA A CA 1
ATOM 1990 C C . ALA A 1 266 ? 2.609 19.456 15.676 1.00 53.25 266 ALA A C 1
ATOM 1992 O O . ALA A 1 266 ? 3.610 20.169 15.535 1.00 53.25 266 ALA A O 1
ATOM 1993 N N . PRO A 1 267 ? 1.358 19.925 15.472 1.00 50.59 267 PRO A N 1
ATOM 1994 C CA . PRO A 1 267 ? 0.161 19.107 15.192 1.00 50.59 267 PRO A CA 1
ATOM 1995 C C . PRO A 1 267 ? 0.417 18.130 14.024 1.00 50.59 267 PRO A C 1
ATOM 1997 O O . PRO A 1 267 ? 1.371 18.332 13.300 1.00 50.59 267 PRO A O 1
ATOM 2000 N N . ALA A 1 268 ? -0.292 17.022 13.827 1.00 53.09 268 ALA A N 1
ATOM 2001 C CA . ALA A 1 268 ? -0.123 16.255 12.581 1.00 53.09 268 ALA A CA 1
ATOM 2002 C C . ALA A 1 268 ? -1.164 15.158 12.433 1.00 53.09 268 ALA A C 1
ATOM 2004 O O . ALA A 1 268 ? -1.696 14.667 13.417 1.00 53.09 268 ALA A O 1
ATOM 2005 N N . THR A 1 269 ? -1.356 14.751 11.180 1.00 53.06 269 THR A N 1
ATOM 2006 C CA . THR A 1 269 ? -1.932 13.478 10.744 1.00 53.06 269 THR A CA 1
ATOM 2007 C C . THR A 1 269 ? -3.345 13.217 11.222 1.00 53.06 269 THR A C 1
ATOM 2009 O O . THR A 1 269 ? -3.624 12.463 12.144 1.00 53.06 269 THR A O 1
ATOM 2012 N N . PHE A 1 270 ? -4.259 13.789 10.454 1.00 59.12 270 PHE A N 1
ATOM 2013 C CA . PHE A 1 270 ? -5.633 13.331 10.395 1.00 59.12 270 PHE A CA 1
ATOM 2014 C C . PHE A 1 270 ? -5.679 12.038 9.575 1.00 59.12 270 PHE A C 1
ATOM 2016 O O . PHE A 1 270 ? -5.226 12.060 8.437 1.00 59.12 270 PHE A O 1
ATOM 2023 N N . LEU A 1 271 ? -6.194 10.931 10.110 1.00 67.25 271 LEU A N 1
ATOM 2024 C CA . LEU A 1 271 ? -6.708 9.843 9.276 1.00 67.25 271 LEU A CA 1
ATOM 2025 C C . LEU A 1 271 ? -8.230 9.962 9.290 1.00 67.25 271 LEU A C 1
ATOM 2027 O O . LEU A 1 271 ? -8.846 9.823 10.345 1.00 67.25 271 LEU A O 1
ATOM 2031 N N . ALA A 1 272 ? -8.811 10.235 8.127 1.00 69.19 272 ALA A N 1
ATOM 2032 C CA . ALA A 1 272 ? -10.230 10.045 7.892 1.00 69.19 272 ALA A CA 1
ATOM 2033 C C . ALA A 1 272 ? -10.448 8.730 7.170 1.00 69.19 272 ALA A C 1
ATOM 2035 O O . ALA A 1 272 ? -9.926 8.533 6.074 1.00 69.19 272 ALA A O 1
ATOM 2036 N N . LEU A 1 273 ? -11.245 7.870 7.792 1.00 70.50 273 LEU A N 1
ATOM 2037 C CA . LEU A 1 273 ? -11.897 6.750 7.137 1.00 70.50 273 LEU A CA 1
ATOM 2038 C C . LEU A 1 273 ? -13.377 7.104 7.049 1.00 70.50 273 LEU A C 1
ATOM 2040 O O . LEU A 1 273 ? -13.970 7.497 8.056 1.00 70.50 273 LEU A O 1
ATOM 2044 N N . VAL A 1 274 ? -13.931 7.046 5.844 1.00 70.00 274 VAL A N 1
ATOM 2045 C CA . VAL A 1 274 ? -15.336 7.362 5.574 1.00 70.00 274 VAL A CA 1
ATOM 2046 C C . VAL A 1 274 ? -15.896 6.244 4.713 1.00 70.00 274 VAL A C 1
ATOM 2048 O O . VAL A 1 274 ? -15.332 5.970 3.649 1.00 70.00 274 VAL A O 1
ATOM 2051 N N . ASP A 1 275 ? -16.954 5.589 5.202 1.00 73.31 275 ASP A N 1
ATOM 2052 C CA . ASP A 1 275 ? -17.636 4.468 4.542 1.00 73.31 275 ASP A CA 1
ATOM 2053 C C . ASP A 1 275 ? -16.679 3.324 4.142 1.00 73.31 275 ASP A C 1
ATOM 2055 O O . ASP A 1 275 ? -16.852 2.643 3.127 1.00 73.31 275 ASP A O 1
ATOM 2059 N N . ALA A 1 276 ? -15.615 3.132 4.929 1.00 76.94 276 ALA A N 1
ATOM 2060 C CA . ALA A 1 276 ? -14.556 2.176 4.631 1.00 76.94 276 ALA A CA 1
ATOM 2061 C C . ALA A 1 276 ? -14.874 0.780 5.195 1.00 76.94 276 ALA A C 1
ATOM 2063 O O . ALA A 1 276 ? -15.236 0.641 6.365 1.00 76.94 276 ALA A O 1
ATOM 2064 N N . ASP A 1 277 ? -14.667 -0.260 4.382 1.00 86.81 277 ASP A N 1
ATOM 2065 C CA . ASP A 1 277 ? -14.636 -1.659 4.824 1.00 86.81 277 ASP A CA 1
ATOM 2066 C C . ASP A 1 277 ? -13.181 -2.138 4.880 1.00 86.81 277 ASP A C 1
ATOM 2068 O O . ASP A 1 277 ? -12.491 -2.213 3.858 1.00 86.81 277 ASP A O 1
ATOM 2072 N N . ILE A 1 278 ? -12.692 -2.416 6.085 1.00 90.38 278 ILE A N 1
ATOM 2073 C CA . ILE A 1 278 ? -11.305 -2.794 6.345 1.00 90.38 278 ILE A CA 1
ATOM 2074 C C . ILE A 1 278 ? -11.269 -4.200 6.918 1.00 90.38 278 ILE A C 1
ATOM 2076 O O . ILE A 1 278 ? -11.908 -4.497 7.920 1.00 90.38 278 ILE A O 1
ATOM 2080 N N . VAL A 1 279 ? -10.451 -5.052 6.317 1.00 94.25 279 VAL A N 1
ATOM 2081 C CA . VAL A 1 279 ? -10.189 -6.416 6.756 1.00 94.25 279 VAL A CA 1
ATOM 2082 C C . VAL A 1 279 ? -8.714 -6.546 7.105 1.00 94.25 279 VAL A C 1
ATOM 2084 O O . VAL A 1 279 ? -7.854 -6.359 6.243 1.00 94.25 279 VAL A O 1
ATOM 2087 N N . LEU A 1 280 ? -8.439 -6.872 8.369 1.00 96.12 280 LEU A N 1
ATOM 2088 C CA . LEU A 1 280 ? -7.098 -7.039 8.927 1.00 96.12 280 LEU A CA 1
ATOM 2089 C C . LEU A 1 280 ? -6.814 -8.520 9.174 1.00 96.12 280 LEU A C 1
ATOM 2091 O O . LEU A 1 280 ? -7.495 -9.158 9.973 1.00 96.12 280 LEU A O 1
ATOM 2095 N N . ARG A 1 281 ? -5.811 -9.066 8.483 1.00 95.12 281 ARG A N 1
ATOM 2096 C CA . ARG A 1 281 ? -5.512 -10.512 8.466 1.00 95.12 281 ARG A CA 1
ATOM 2097 C C . ARG A 1 281 ? -4.251 -10.927 9.215 1.00 95.12 281 ARG A C 1
ATOM 2099 O O . ARG A 1 281 ? -3.981 -12.119 9.349 1.00 95.12 281 ARG A O 1
ATOM 2106 N N . GLY A 1 282 ? -3.431 -9.964 9.618 1.00 94.56 282 GLY A N 1
ATOM 2107 C CA . GLY A 1 282 ? -2.110 -10.228 10.170 1.00 94.56 282 GLY A CA 1
ATOM 2108 C C . GLY A 1 282 ? -2.134 -10.796 11.584 1.00 94.56 282 GLY A C 1
ATOM 2109 O O . GLY A 1 282 ? -3.180 -11.072 12.163 1.00 94.56 282 GLY A O 1
ATOM 2110 N N . SER A 1 283 ? -0.936 -10.931 12.136 1.00 93.44 283 SER A N 1
ATOM 2111 C CA . SER A 1 283 ? -0.673 -11.286 13.530 1.00 93.44 283 SER A CA 1
ATOM 2112 C C . SER A 1 283 ? 0.132 -10.177 14.212 1.00 93.44 283 SER A C 1
ATOM 2114 O O . SER A 1 283 ? 0.742 -9.345 13.537 1.00 93.44 283 SER A O 1
ATOM 2116 N N . GLY A 1 284 ? 0.207 -10.200 15.544 1.00 94.88 284 GLY A N 1
ATOM 2117 C CA . GLY A 1 284 ? 0.819 -9.111 16.315 1.00 94.88 284 GLY A CA 1
ATOM 2118 C C . GLY A 1 284 ? -0.036 -7.844 16.247 1.00 94.88 284 GLY A C 1
ATOM 2119 O O . GLY A 1 284 ? -1.250 -7.941 16.079 1.00 94.88 284 GLY A O 1
ATOM 2120 N N . THR A 1 285 ? 0.575 -6.662 16.352 1.00 94.75 285 THR A N 1
ATOM 2121 C CA . THR A 1 285 ? -0.169 -5.393 16.300 1.00 94.75 285 THR A CA 1
ATOM 2122 C C . THR A 1 285 ? -0.576 -5.067 14.864 1.00 94.75 285 THR A C 1
ATOM 2124 O O . THR A 1 285 ? 0.210 -4.519 14.092 1.00 94.75 285 THR A O 1
ATOM 2127 N N . VAL A 1 286 ? -1.806 -5.433 14.495 1.00 95.56 286 VAL A N 1
ATOM 2128 C CA . VAL A 1 286 ? -2.344 -5.260 13.131 1.00 95.56 286 VAL A CA 1
ATOM 2129 C C . VAL A 1 286 ? -2.950 -3.882 12.906 1.00 95.56 286 VAL A C 1
ATOM 2131 O O . VAL A 1 286 ? -3.047 -3.434 11.768 1.00 95.56 286 VAL A O 1
ATOM 2134 N N . TRP A 1 287 ? -3.338 -3.198 13.976 1.00 92.44 287 TRP A N 1
ATOM 2135 C CA . TRP A 1 287 ? -3.633 -1.773 13.958 1.00 92.44 287 TRP A CA 1
ATOM 2136 C C . TRP A 1 287 ? -2.640 -1.104 14.895 1.00 92.44 287 TRP A C 1
ATOM 2138 O O . TRP A 1 287 ? -2.753 -1.244 16.110 1.00 92.44 287 TRP A O 1
ATOM 2148 N N . ASP A 1 288 ? -1.633 -0.455 14.322 1.00 90.25 288 ASP A N 1
ATOM 2149 C CA . ASP A 1 288 ? -0.475 0.065 15.041 1.00 90.25 288 ASP A CA 1
ATOM 2150 C C . ASP A 1 288 ? -0.412 1.583 14.900 1.00 90.25 288 ASP A C 1
ATOM 2152 O O . ASP A 1 288 ? 0.029 2.137 13.881 1.00 90.25 288 ASP A O 1
ATOM 2156 N N . ASN A 1 289 ? -0.903 2.267 15.925 1.00 84.75 289 ASN A N 1
ATOM 2157 C CA . ASN A 1 289 ? -0.817 3.705 15.998 1.00 84.75 289 ASN A CA 1
ATOM 2158 C C . ASN A 1 289 ? 0.477 4.122 16.708 1.00 84.75 289 ASN A C 1
ATOM 2160 O O . ASN A 1 289 ? 0.626 3.965 17.911 1.00 84.75 289 ASN A O 1
ATOM 2164 N N . ARG A 1 290 ? 1.411 4.709 15.955 1.00 82.06 290 ARG A N 1
ATOM 2165 C CA . ARG A 1 290 ? 2.703 5.223 16.451 1.00 82.06 290 ARG A CA 1
ATOM 2166 C C . ARG A 1 290 ? 2.787 6.739 16.395 1.00 82.06 290 ARG A C 1
ATOM 2168 O O . ARG A 1 290 ? 3.876 7.314 16.430 1.00 82.06 290 ARG A O 1
ATOM 2175 N N . SER A 1 291 ? 1.656 7.389 16.164 1.00 75.62 291 SER A N 1
ATOM 2176 C CA . SER A 1 291 ? 1.619 8.837 16.081 1.00 75.62 291 SER A CA 1
ATOM 2177 C C . SER A 1 291 ? 1.788 9.462 17.468 1.00 75.62 291 SER A C 1
ATOM 2179 O O . SER A 1 291 ? 1.552 8.817 18.480 1.00 75.62 291 SER A O 1
ATOM 2181 N N . THR A 1 292 ? 2.249 10.708 17.538 1.00 74.38 292 THR A N 1
ATOM 2182 C CA . THR A 1 292 ? 2.515 11.386 18.818 1.00 74.38 292 THR A CA 1
ATOM 2183 C C . THR A 1 292 ? 1.885 12.771 18.832 1.00 74.38 292 THR A C 1
ATOM 2185 O O . THR A 1 292 ? 2.066 13.518 17.870 1.00 74.38 292 THR A O 1
ATOM 2188 N N . ASN A 1 293 ? 1.245 13.152 19.945 1.00 67.88 293 ASN A N 1
ATOM 2189 C CA . ASN A 1 293 ? 0.673 14.488 20.176 1.00 67.88 293 ASN A CA 1
ATOM 2190 C C . ASN A 1 293 ? -0.338 14.926 19.097 1.00 67.88 293 ASN A C 1
ATOM 2192 O O . ASN A 1 293 ? -0.354 16.091 18.680 1.00 67.88 293 ASN A O 1
ATOM 2196 N N . ASN A 1 294 ? -1.175 14.005 18.613 1.00 68.25 294 ASN A N 1
ATOM 2197 C CA . ASN A 1 294 ? -2.231 14.373 17.669 1.00 68.25 294 ASN A CA 1
ATOM 2198 C C . ASN A 1 294 ? -3.310 15.190 18.384 1.00 68.25 294 ASN A C 1
ATOM 2200 O O . ASN A 1 294 ? -3.607 14.959 19.555 1.00 68.25 294 ASN A O 1
ATOM 2204 N N . ILE A 1 295 ? -3.907 16.137 17.659 1.00 62.66 295 ILE A N 1
ATOM 2205 C CA . ILE A 1 295 ? -4.950 17.033 18.187 1.00 62.66 295 ILE A CA 1
ATOM 2206 C C . ILE A 1 295 ? -6.314 16.834 17.513 1.00 62.66 295 ILE A C 1
ATOM 2208 O O . ILE A 1 295 ? -7.308 17.388 17.972 1.00 62.66 295 ILE A O 1
ATOM 2212 N N . ALA A 1 296 ? -6.369 16.077 16.414 1.00 62.25 296 ALA A N 1
ATOM 2213 C CA . ALA A 1 296 ? -7.591 15.821 15.662 1.00 62.25 296 ALA A CA 1
ATOM 2214 C C . ALA A 1 296 ? -7.508 14.473 14.939 1.00 62.25 296 ALA A C 1
ATOM 2216 O O . ALA A 1 296 ? -6.523 14.188 14.260 1.00 62.25 296 ALA A O 1
ATOM 2217 N N . PHE A 1 297 ? -8.559 13.664 15.059 1.00 66.19 297 PHE A N 1
ATOM 2218 C CA . PHE A 1 297 ? -8.681 12.369 14.391 1.00 66.19 297 PHE A CA 1
ATOM 2219 C C . PHE A 1 297 ? -10.158 12.019 14.191 1.00 66.19 297 PHE A C 1
ATOM 2221 O O . PHE A 1 297 ? -10.969 12.235 15.090 1.00 66.19 297 PHE A O 1
ATOM 2228 N N . ASN A 1 298 ? -10.546 11.444 13.051 1.00 64.06 298 ASN A N 1
ATOM 2229 C CA . ASN A 1 298 ? -11.935 11.025 12.904 1.00 64.06 298 ASN A CA 1
ATOM 2230 C C . ASN A 1 298 ? -12.136 9.831 11.969 1.00 64.06 298 ASN A C 1
ATOM 2232 O O . ASN A 1 298 ? -11.955 9.962 10.765 1.00 64.06 298 ASN A O 1
ATOM 2236 N N . MET A 1 299 ? -12.616 8.706 12.498 1.00 66.81 299 MET A N 1
ATOM 2237 C CA . MET A 1 299 ? -13.259 7.667 11.689 1.00 66.81 299 MET A CA 1
ATOM 2238 C C . MET A 1 299 ? -14.765 7.929 11.768 1.00 66.81 299 MET A C 1
ATOM 2240 O O . MET A 1 299 ? -15.402 7.622 12.772 1.00 66.81 299 MET A O 1
ATOM 2244 N N . ARG A 1 300 ? -15.333 8.587 10.750 1.00 57.00 300 ARG A N 1
ATOM 2245 C CA . ARG A 1 300 ? -16.781 8.870 10.694 1.00 57.00 300 ARG A CA 1
ATOM 2246 C C . ARG A 1 300 ? -17.494 7.822 9.838 1.00 57.00 300 ARG A C 1
ATOM 2248 O O . ARG A 1 300 ? -16.852 7.102 9.084 1.00 57.00 300 ARG A O 1
ATOM 2255 N N . HIS A 1 301 ? -18.826 7.818 9.937 1.00 60.25 301 HIS A N 1
ATOM 2256 C CA . HIS A 1 301 ? -19.778 7.212 8.991 1.00 60.25 301 HIS A CA 1
ATOM 2257 C C . HIS A 1 301 ? -19.516 5.737 8.653 1.00 60.25 301 HIS A C 1
ATOM 2259 O O . HIS A 1 301 ? -18.697 5.430 7.795 1.00 60.25 301 HIS A O 1
ATOM 2265 N N . GLU A 1 302 ? -20.215 4.834 9.351 1.00 70.00 302 GLU A N 1
ATOM 2266 C CA . GLU A 1 302 ? -20.413 3.420 8.965 1.00 70.00 302 GLU A CA 1
ATOM 2267 C C . GLU A 1 302 ? -19.136 2.599 8.670 1.00 70.00 302 GLU A C 1
ATOM 2269 O O . GLU A 1 302 ? -19.203 1.485 8.147 1.00 70.00 302 GLU A O 1
ATOM 2274 N N . THR A 1 303 ? -17.961 3.108 9.058 1.00 78.44 303 THR A N 1
ATOM 2275 C CA . THR A 1 303 ? -16.676 2.436 8.863 1.00 78.44 303 THR A CA 1
ATOM 2276 C C . THR A 1 303 ? -16.659 1.128 9.650 1.00 78.44 303 THR A C 1
ATOM 2278 O O . THR A 1 303 ? -16.861 1.103 10.868 1.00 78.44 303 THR A O 1
ATOM 2281 N N . THR A 1 304 ? -16.383 0.031 8.952 1.00 87.81 304 THR A N 1
ATOM 2282 C CA . THR A 1 304 ? -16.293 -1.304 9.539 1.00 87.81 304 THR A CA 1
ATOM 2283 C C . THR A 1 304 ? -14.853 -1.788 9.497 1.00 87.81 304 THR A C 1
ATOM 2285 O O . THR A 1 304 ? -14.243 -1.855 8.433 1.00 87.81 304 THR A O 1
ATOM 2288 N N . VAL A 1 305 ? -14.319 -2.174 10.655 1.00 91.88 305 VAL A N 1
ATOM 2289 C CA . VAL A 1 305 ? -13.029 -2.862 10.767 1.00 91.88 305 VAL A CA 1
ATOM 2290 C C . VAL A 1 305 ? -13.283 -4.298 11.206 1.00 91.88 305 VAL A C 1
ATOM 2292 O O . VAL A 1 305 ? -13.818 -4.540 12.284 1.00 91.88 305 VAL A O 1
ATOM 2295 N N . THR A 1 306 ? -12.908 -5.254 10.364 1.00 95.56 306 THR A N 1
ATOM 2296 C CA . THR A 1 306 ? -13.047 -6.690 10.608 1.00 95.56 306 THR A CA 1
ATOM 2297 C C . THR A 1 306 ? -11.673 -7.310 10.842 1.00 95.56 306 THR A C 1
ATOM 2299 O O . THR A 1 306 ? -10.804 -7.266 9.970 1.00 95.56 306 THR A O 1
ATOM 2302 N N . PHE A 1 307 ? -11.481 -7.919 12.006 1.00 97.50 307 PHE A N 1
ATOM 2303 C CA . PHE A 1 307 ? -10.270 -8.650 12.363 1.00 97.50 307 PHE A CA 1
ATOM 2304 C C . PHE A 1 307 ? -10.433 -10.133 12.018 1.00 97.50 307 PHE A C 1
ATOM 2306 O O . PHE A 1 307 ? -11.309 -10.792 12.564 1.00 97.50 307 PHE A O 1
ATOM 2313 N N . THR A 1 308 ? -9.583 -10.646 11.125 1.00 96.31 308 THR A N 1
ATOM 2314 C CA . THR A 1 308 ? -9.535 -12.051 10.655 1.00 96.31 308 THR A CA 1
ATOM 2315 C C . THR A 1 308 ? -8.086 -12.570 10.764 1.00 96.31 308 THR A C 1
ATOM 2317 O O . THR A 1 308 ? -7.473 -12.956 9.762 1.00 96.31 308 THR A O 1
ATOM 2320 N N . PRO A 1 309 ? -7.447 -12.496 11.944 1.00 95.44 309 PRO A N 1
ATOM 2321 C CA . PRO A 1 309 ? -6.047 -12.883 12.076 1.00 95.44 309 PRO A CA 1
ATOM 2322 C C . PRO A 1 309 ? -5.847 -14.338 11.640 1.00 95.44 309 PRO A C 1
ATOM 2324 O O . PRO A 1 309 ? -6.455 -15.247 12.196 1.00 95.44 309 PRO A O 1
ATOM 2327 N N . VAL A 1 310 ? -4.969 -14.584 10.662 1.00 89.31 310 VAL A N 1
ATOM 2328 C CA . VAL A 1 310 ? -4.727 -15.942 10.125 1.00 89.31 310 VAL A CA 1
ATOM 2329 C C . VAL A 1 310 ? -4.226 -16.905 11.212 1.00 89.31 310 VAL A C 1
ATOM 2331 O O . VAL A 1 310 ? -4.488 -18.102 11.150 1.00 89.31 310 VAL A O 1
ATOM 2334 N N . GLY A 1 311 ? -3.531 -16.386 12.228 1.00 89.62 311 GLY A N 1
ATOM 2335 C CA . GLY A 1 311 ? -3.077 -17.151 13.394 1.00 89.62 311 GLY A CA 1
ATOM 2336 C C . GLY A 1 311 ? -4.096 -17.259 14.534 1.00 89.62 311 GLY A C 1
ATOM 2337 O O . GLY A 1 311 ? -3.732 -17.738 15.602 1.00 89.62 311 GLY A O 1
ATOM 2338 N N . GLY A 1 312 ? -5.327 -16.772 14.350 1.00 95.56 312 GLY A N 1
ATOM 2339 C CA . GLY A 1 312 ? -6.370 -16.731 15.378 1.00 95.56 312 GLY A CA 1
ATOM 2340 C C . GLY A 1 312 ? -6.213 -15.607 16.405 1.00 95.56 312 GLY A C 1
ATOM 2341 O O . GLY A 1 312 ? -7.137 -15.358 17.169 1.00 95.56 312 GLY A O 1
ATOM 2342 N N . SER A 1 313 ? -5.090 -14.883 16.422 1.00 96.94 313 SER A N 1
ATOM 2343 C CA . SER A 1 313 ? -4.896 -13.765 17.346 1.00 96.94 313 SER A CA 1
ATOM 2344 C C . SER A 1 313 ? -4.117 -12.590 16.761 1.00 96.94 313 SER A C 1
ATOM 2346 O O . SER A 1 313 ? -3.252 -12.736 15.890 1.00 96.94 313 SER A O 1
ATOM 2348 N N . ALA A 1 314 ? -4.441 -11.398 17.259 1.00 98.06 314 ALA A N 1
ATOM 2349 C CA . ALA A 1 314 ? -3.754 -10.149 16.954 1.00 98.06 314 ALA A CA 1
ATOM 2350 C C . ALA A 1 314 ? -3.920 -9.138 18.101 1.00 98.06 314 ALA A C 1
ATOM 2352 O O . ALA A 1 314 ? -4.609 -9.386 19.088 1.00 98.06 314 ALA A O 1
ATOM 2353 N N . SER A 1 315 ? -3.288 -7.978 17.971 1.00 97.25 315 SER A N 1
ATOM 2354 C CA . SER A 1 315 ? -3.435 -6.854 18.886 1.00 97.25 315 SER A CA 1
ATOM 2355 C C . SER A 1 315 ? -3.775 -5.557 18.160 1.00 97.25 315 SER A C 1
ATOM 2357 O O . SER A 1 315 ? -3.480 -5.374 16.974 1.00 97.25 315 SER A O 1
ATOM 2359 N N . ILE A 1 316 ? -4.398 -4.645 18.901 1.00 94.94 316 ILE A N 1
ATOM 2360 C CA . ILE A 1 316 ? -4.741 -3.293 18.464 1.00 94.94 316 ILE A CA 1
ATOM 2361 C C . ILE A 1 316 ? -4.143 -2.272 19.429 1.00 94.94 316 ILE A C 1
ATOM 2363 O O . ILE A 1 316 ? -4.374 -2.321 20.637 1.00 94.94 316 ILE A O 1
ATOM 2367 N N . ASP A 1 317 ? -3.403 -1.328 18.859 1.00 92.19 317 ASP A N 1
ATOM 2368 C CA . ASP A 1 317 ? -3.030 -0.061 19.471 1.00 92.19 317 ASP A CA 1
ATOM 2369 C C . ASP A 1 317 ? -3.847 1.052 18.805 1.00 92.19 317 ASP A C 1
ATOM 2371 O O . ASP A 1 317 ? -3.458 1.601 17.772 1.00 92.19 317 ASP A O 1
ATOM 2375 N N . SER A 1 318 ? -5.025 1.350 19.357 1.00 86.69 318 SER A N 1
ATOM 2376 C CA . SER A 1 318 ? -5.889 2.432 18.864 1.00 86.69 318 SER A CA 1
ATOM 2377 C C . SER A 1 318 ? -5.205 3.800 18.956 1.00 86.69 318 SER A C 1
ATOM 2379 O O . SER A 1 318 ? -5.412 4.647 18.084 1.00 86.69 318 SER A O 1
ATOM 2381 N N . GLY A 1 319 ? -4.368 4.020 19.974 1.00 86.56 319 GLY A N 1
ATOM 2382 C CA . GLY A 1 319 ? -3.809 5.323 20.323 1.00 86.56 319 GLY A CA 1
ATOM 2383 C C . GLY A 1 319 ? -4.825 6.311 20.910 1.00 86.56 319 GLY A C 1
ATOM 2384 O O . GLY A 1 319 ? -4.529 7.508 20.970 1.00 86.56 319 GLY A O 1
ATOM 2385 N N . SER A 1 320 ? -6.014 5.849 21.308 1.00 87.62 320 SER A N 1
ATOM 2386 C CA . SER A 1 320 ? -7.041 6.688 21.934 1.00 87.62 320 SER A CA 1
ATOM 2387 C C . SER A 1 320 ? -6.639 7.075 23.353 1.00 87.62 320 SER A C 1
ATOM 2389 O O . SER A 1 320 ? -6.045 6.297 24.092 1.00 87.62 320 SER A O 1
ATOM 2391 N N . GLU A 1 321 ? -7.032 8.267 23.771 1.00 88.38 321 GLU A N 1
ATOM 2392 C CA . GLU A 1 321 ? -6.955 8.690 25.161 1.00 88.38 321 GLU A CA 1
ATOM 2393 C C . GLU A 1 321 ? -8.111 8.090 25.966 1.00 88.38 321 GLU A C 1
ATOM 2395 O O . GLU A 1 321 ? -9.279 8.162 25.568 1.00 88.38 321 GLU A O 1
ATOM 2400 N N . ASP A 1 322 ? -7.798 7.513 27.125 1.00 89.50 322 ASP A N 1
ATOM 2401 C CA . ASP A 1 322 ? -8.808 7.117 28.100 1.00 89.50 322 ASP A CA 1
ATOM 2402 C C . ASP A 1 322 ? -9.436 8.347 28.781 1.00 89.50 322 ASP A C 1
ATOM 2404 O O . ASP A 1 322 ? -8.957 8.830 29.805 1.00 89.50 322 ASP A O 1
ATOM 2408 N N . ARG A 1 323 ? -10.519 8.862 28.190 1.00 88.25 323 ARG A N 1
ATOM 2409 C CA . ARG A 1 323 ? -11.284 10.022 28.679 1.00 88.25 323 ARG A CA 1
ATOM 2410 C C . ARG A 1 323 ? -12.304 9.711 29.782 1.00 88.25 323 ARG A C 1
ATOM 2412 O O . ARG A 1 323 ? -13.045 10.606 30.170 1.00 88.25 323 ARG A O 1
ATOM 2419 N N . ASP A 1 324 ? -12.357 8.476 30.291 1.00 86.38 324 ASP A N 1
ATOM 2420 C CA . ASP A 1 324 ? -13.312 8.062 31.336 1.00 86.38 324 ASP A CA 1
ATOM 2421 C C . ASP A 1 324 ? -14.788 8.365 30.988 1.00 86.38 324 ASP A C 1
ATOM 2423 O O . ASP A 1 324 ? -15.567 8.839 31.821 1.00 86.38 324 ASP A O 1
ATOM 2427 N N . SER A 1 325 ? -15.190 8.088 29.737 1.00 84.25 325 SER A N 1
ATOM 2428 C CA . SER A 1 325 ? -16.524 8.413 29.198 1.00 84.25 325 SER A CA 1
ATOM 2429 C C . SER A 1 325 ? -17.646 7.508 29.732 1.00 84.25 325 SER A C 1
ATOM 2431 O O . SER A 1 325 ? -18.305 6.746 29.023 1.00 84.25 325 SER A O 1
ATOM 2433 N N . THR A 1 326 ? -17.879 7.567 31.039 1.00 81.38 326 THR A N 1
ATOM 2434 C CA . THR A 1 326 ? -18.909 6.781 31.736 1.00 81.38 326 THR A CA 1
ATOM 2435 C C . THR A 1 326 ? -20.322 7.348 31.565 1.00 81.38 326 THR A C 1
ATOM 2437 O O . THR A 1 326 ? -21.306 6.653 31.829 1.00 81.38 326 THR A O 1
ATOM 2440 N N . ASN A 1 327 ? -20.435 8.596 31.103 1.00 82.31 327 ASN A N 1
ATOM 2441 C CA . ASN A 1 327 ? -21.685 9.268 30.746 1.00 82.31 327 ASN A CA 1
ATOM 2442 C C . ASN A 1 327 ? -22.074 9.086 29.265 1.00 82.31 327 ASN A C 1
ATOM 2444 O O . ASN A 1 327 ? -23.171 9.505 28.895 1.00 82.31 327 ASN A O 1
ATOM 2448 N N . TYR A 1 328 ? -21.220 8.449 28.454 1.00 81.88 328 TYR A N 1
ATOM 2449 C CA . TYR A 1 328 ? -21.405 8.259 27.013 1.00 81.88 328 TYR A CA 1
ATOM 2450 C C . TYR A 1 328 ? -21.566 9.580 26.245 1.00 81.88 328 TYR A C 1
ATOM 2452 O O . TYR A 1 328 ? -22.411 9.672 25.351 1.00 81.88 328 TYR A O 1
ATOM 2460 N N . ASP A 1 329 ? -20.799 10.615 26.606 1.00 82.62 329 ASP A N 1
ATOM 2461 C CA . ASP A 1 329 ? -20.803 11.877 25.863 1.00 82.62 329 ASP A CA 1
ATOM 2462 C C . ASP A 1 329 ? -20.218 11.651 24.455 1.00 82.62 329 ASP A C 1
ATOM 2464 O O . ASP A 1 329 ? -19.060 11.241 24.331 1.00 82.62 329 ASP A O 1
ATOM 2468 N N . PRO A 1 330 ? -20.974 11.910 23.369 1.00 78.19 330 PRO A N 1
ATOM 2469 C CA . PRO A 1 330 ? -20.465 11.751 22.010 1.00 78.19 330 PRO A CA 1
ATOM 2470 C C . PRO A 1 330 ? -19.165 12.520 21.740 1.00 78.19 330 PRO A C 1
ATOM 2472 O O . PRO A 1 330 ? -18.387 12.096 20.884 1.00 78.19 330 PRO A O 1
ATOM 2475 N N . ILE A 1 331 ? -18.898 13.608 22.475 1.00 82.06 331 ILE A N 1
ATOM 2476 C CA . ILE A 1 331 ? -17.663 14.387 22.329 1.00 82.06 331 ILE A CA 1
ATOM 2477 C C . ILE A 1 331 ? -16.402 13.585 22.688 1.00 82.06 331 ILE A C 1
ATOM 2479 O O . ILE A 1 331 ? -15.324 13.868 22.166 1.00 82.06 331 ILE A O 1
ATOM 2483 N N . ASP A 1 332 ? -16.524 12.543 23.513 1.00 84.38 332 ASP A N 1
ATOM 2484 C CA . ASP A 1 332 ? -15.393 11.702 23.914 1.00 84.38 332 ASP A CA 1
ATOM 2485 C C . ASP A 1 332 ? -14.946 10.741 22.804 1.00 84.38 332 ASP A C 1
ATOM 2487 O O . ASP A 1 332 ? -13.789 10.316 22.779 1.00 84.38 332 ASP A O 1
ATOM 2491 N N . TRP A 1 333 ? -15.833 10.445 21.846 1.00 84.94 333 TRP A N 1
ATOM 2492 C CA . TRP A 1 333 ? -15.499 9.720 20.618 1.00 84.94 333 TRP A CA 1
ATOM 2493 C C . TRP A 1 333 ? -14.889 10.653 19.568 1.00 84.94 333 TRP A C 1
ATOM 2495 O O . TRP A 1 333 ? -14.104 10.206 18.725 1.00 84.94 333 TRP A O 1
ATOM 2505 N N . GLU A 1 334 ? -15.215 11.946 19.594 1.00 81.44 334 GLU A N 1
ATOM 2506 C CA . GLU A 1 334 ? -14.659 12.910 18.651 1.00 81.44 334 GLU A CA 1
ATOM 2507 C C . GLU A 1 334 ? -13.167 13.146 18.915 1.00 81.44 334 GLU A C 1
ATOM 2509 O O . GLU A 1 334 ? -12.733 13.373 20.047 1.00 81.44 334 GLU A O 1
ATOM 2514 N N . ASN A 1 335 ? -12.351 13.126 17.854 1.00 77.88 335 ASN A N 1
ATOM 2515 C CA . ASN A 1 335 ? -10.909 13.357 17.968 1.00 77.88 335 ASN A CA 1
ATOM 2516 C C . ASN A 1 335 ? -10.216 12.400 18.944 1.00 77.88 335 ASN A C 1
ATOM 2518 O O . ASN A 1 335 ? -9.308 12.826 19.653 1.00 77.88 335 ASN A O 1
ATOM 2522 N N . ASN A 1 336 ? -10.651 11.130 18.988 1.00 81.44 336 ASN A N 1
ATOM 2523 C CA . ASN A 1 336 ? -10.140 10.143 19.943 1.00 81.44 336 ASN A CA 1
ATOM 2524 C C . ASN A 1 336 ? -9.838 8.743 19.375 1.00 81.44 336 ASN A C 1
ATOM 2526 O O . ASN A 1 336 ? -10.003 7.748 20.072 1.00 81.44 336 ASN A O 1
ATOM 2530 N N . PHE A 1 337 ? -9.443 8.621 18.103 1.00 82.44 337 PHE A N 1
ATOM 2531 C CA . PHE A 1 337 ? -9.185 7.303 17.485 1.00 82.44 337 PHE A CA 1
ATOM 2532 C C . PHE A 1 337 ? -10.336 6.289 17.660 1.00 82.44 337 PHE A C 1
ATOM 2534 O O . PHE A 1 337 ? -10.112 5.096 17.835 1.00 82.44 337 PHE A O 1
ATOM 2541 N N . SER A 1 338 ? -11.582 6.773 17.631 1.00 85.31 338 SER A N 1
ATOM 2542 C CA . SER A 1 338 ? -12.773 5.966 17.891 1.00 85.31 338 SER A CA 1
ATOM 2543 C C . SER A 1 338 ? -13.311 5.300 16.627 1.00 85.31 338 SER A C 1
ATOM 2545 O O . SER A 1 338 ? -13.284 5.892 15.552 1.00 85.31 338 SER A O 1
ATOM 2547 N N . PHE A 1 339 ? -13.795 4.067 16.750 1.00 87.38 339 PHE A N 1
ATOM 2548 C CA . PHE A 1 339 ? -14.305 3.252 15.648 1.00 87.38 339 PHE A CA 1
ATOM 2549 C C . PHE A 1 339 ? -15.830 3.325 15.567 1.00 87.38 339 PHE A C 1
ATOM 2551 O O . PHE A 1 339 ? -16.512 3.443 16.584 1.00 87.38 339 PHE A O 1
ATOM 2558 N N . ASP A 1 340 ? -16.398 3.189 14.369 1.00 87.75 340 ASP A N 1
ATOM 2559 C CA . ASP A 1 340 ? -17.841 2.976 14.266 1.00 87.75 340 ASP A CA 1
ATOM 2560 C C . ASP A 1 340 ? -18.165 1.510 14.582 1.00 87.75 340 ASP A C 1
ATOM 2562 O O . ASP A 1 340 ? -18.616 1.197 15.684 1.00 87.75 340 ASP A O 1
ATOM 2566 N N . THR A 1 341 ? -17.842 0.585 13.678 1.00 91.19 341 THR A N 1
ATOM 2567 C CA . THR A 1 341 ? -18.093 -0.845 13.891 1.00 91.19 341 THR A CA 1
ATOM 2568 C C . THR A 1 341 ? -16.800 -1.652 13.880 1.00 91.19 341 THR A C 1
ATOM 2570 O O . THR A 1 341 ? -16.035 -1.608 12.918 1.00 91.19 341 THR A O 1
ATOM 2573 N N . ILE A 1 342 ? -16.593 -2.459 14.922 1.00 94.88 342 ILE A N 1
ATOM 2574 C CA . ILE A 1 342 ? -15.560 -3.496 14.965 1.00 94.88 342 ILE A CA 1
ATOM 2575 C C . ILE A 1 342 ? -16.221 -4.873 14.909 1.00 94.88 342 ILE A C 1
ATOM 2577 O O . ILE A 1 342 ? -17.140 -5.168 15.676 1.00 94.88 342 ILE A O 1
ATOM 2581 N N . LYS A 1 343 ? -15.722 -5.725 14.014 1.00 96.94 343 LYS A N 1
ATOM 2582 C CA . LYS A 1 343 ? -16.056 -7.148 13.920 1.00 96.94 343 LYS A CA 1
ATOM 2583 C C . LYS A 1 343 ? -14.810 -7.981 14.189 1.00 96.94 343 LYS A C 1
ATOM 2585 O O . LYS A 1 343 ? -13.736 -7.643 13.700 1.00 96.94 343 LYS A O 1
ATOM 2590 N N . ILE A 1 344 ? -14.949 -9.073 14.923 1.00 98.00 344 ILE A N 1
ATOM 2591 C CA . ILE A 1 344 ? -13.865 -10.027 15.171 1.00 98.00 344 ILE A CA 1
ATOM 2592 C C . ILE A 1 344 ? -14.347 -11.394 14.707 1.00 98.00 344 ILE A C 1
ATOM 2594 O O . ILE A 1 344 ? -15.452 -11.805 15.064 1.00 98.00 344 ILE A O 1
ATOM 2598 N N . ASP A 1 345 ? -13.554 -12.043 13.858 1.00 97.12 345 ASP A N 1
ATOM 2599 C CA . ASP A 1 345 ? -13.908 -13.327 13.265 1.00 97.12 345 ASP A CA 1
ATOM 2600 C C . ASP A 1 345 ? -14.038 -14.430 14.321 1.00 97.12 345 ASP A C 1
ATOM 2602 O O . ASP A 1 345 ? -13.539 -14.311 15.444 1.00 97.12 345 ASP A O 1
ATOM 2606 N N . ASP A 1 346 ? -14.752 -15.486 13.956 1.00 96.19 346 ASP A N 1
ATOM 26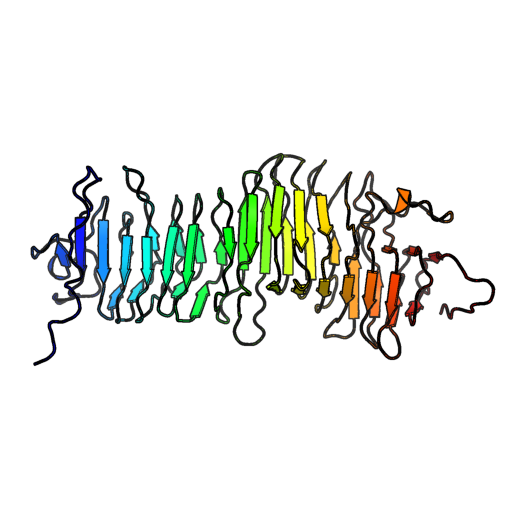07 C CA . ASP A 1 346 ? -15.096 -16.574 14.868 1.00 96.19 346 ASP A CA 1
ATOM 2608 C C . ASP A 1 346 ? -13.849 -17.219 15.497 1.00 96.19 346 ASP A C 1
ATOM 2610 O O . ASP A 1 346 ? -12.851 -17.485 14.822 1.00 96.19 346 ASP A O 1
ATOM 2614 N N . GLY A 1 347 ? -13.889 -17.435 16.812 1.00 95.06 347 GLY A N 1
ATOM 2615 C CA . GLY A 1 347 ? -12.799 -18.021 17.592 1.00 95.06 347 GLY A CA 1
ATOM 2616 C C . GLY A 1 347 ? -11.534 -17.164 17.708 1.00 95.06 347 GLY A C 1
ATOM 2617 O O . GLY A 1 347 ? -10.546 -17.641 18.266 1.00 95.06 347 GLY A O 1
ATOM 2618 N N . CYS A 1 348 ? -11.529 -15.928 17.197 1.00 97.69 348 CYS A N 1
ATOM 2619 C CA . CYS A 1 348 ? -10.344 -15.075 17.230 1.00 97.69 348 CYS A CA 1
ATOM 2620 C C . CYS A 1 348 ? -10.200 -14.295 18.545 1.00 97.69 348 CYS A C 1
ATOM 2622 O O . CYS A 1 348 ? -11.179 -13.931 19.203 1.00 97.69 348 CYS A O 1
ATOM 2624 N N . GLU A 1 349 ? -8.953 -13.978 18.891 1.00 97.44 349 GLU A N 1
ATOM 2625 C CA . GLU A 1 349 ? -8.586 -13.201 20.075 1.00 97.44 349 GLU A CA 1
ATOM 2626 C C . GLU A 1 349 ? -7.926 -11.874 19.689 1.00 97.44 349 GLU A C 1
ATOM 2628 O O . GLU A 1 349 ? -6.973 -11.842 18.905 1.00 97.44 349 GLU A O 1
ATOM 2633 N N . ILE A 1 350 ? -8.407 -10.769 20.264 1.00 98.12 350 ILE A N 1
ATOM 2634 C CA . ILE A 1 350 ? -7.828 -9.438 20.062 1.00 98.12 350 ILE A CA 1
ATOM 2635 C C . ILE A 1 350 ? -7.373 -8.846 21.389 1.00 98.12 350 ILE A C 1
ATOM 2637 O O . ILE A 1 350 ? -8.177 -8.616 22.291 1.00 98.12 350 ILE A O 1
ATOM 2641 N N . THR A 1 351 ? -6.081 -8.548 21.486 1.00 97.56 351 THR A N 1
ATOM 2642 C CA . THR A 1 351 ? -5.478 -7.932 22.673 1.00 97.56 351 THR A CA 1
ATOM 2643 C C . THR A 1 351 ? -5.360 -6.424 22.511 1.00 97.56 351 THR A C 1
ATOM 2645 O O . THR A 1 351 ? -4.818 -5.935 21.516 1.00 97.56 351 THR A O 1
ATOM 2648 N N . LEU A 1 352 ? -5.815 -5.672 23.510 1.00 96.31 352 LEU A N 1
ATOM 2649 C CA . LEU A 1 352 ? -5.564 -4.235 23.576 1.00 96.31 352 LEU A CA 1
ATOM 2650 C C . LEU A 1 352 ? -4.125 -3.981 24.038 1.00 96.31 352 LEU A C 1
ATOM 2652 O O . LEU A 1 352 ? -3.624 -4.623 24.963 1.00 96.31 352 LEU A O 1
ATOM 2656 N N . THR A 1 353 ? -3.436 -3.063 23.371 1.00 94.25 353 THR A N 1
ATOM 2657 C CA . THR A 1 353 ? -2.054 -2.696 23.699 1.00 94.25 353 THR A CA 1
ATOM 2658 C C . THR A 1 353 ? -1.817 -1.214 23.417 1.00 94.25 353 THR A C 1
ATOM 2660 O O . THR A 1 353 ? -2.698 -0.519 22.911 1.00 94.25 353 THR A O 1
ATOM 2663 N N . GLY A 1 354 ? -0.610 -0.737 23.716 1.00 88.88 354 GLY A N 1
ATOM 2664 C CA . GLY A 1 354 ? -0.152 0.591 23.320 1.00 88.88 354 GLY A CA 1
ATOM 2665 C C . GLY A 1 354 ? -0.429 1.687 24.339 1.00 88.88 354 GLY A C 1
ATOM 2666 O O . GLY A 1 354 ? -0.836 1.427 25.470 1.00 88.88 354 GLY A O 1
ATOM 2667 N N . ASN A 1 355 ? -0.173 2.929 23.932 1.00 85.56 355 ASN A N 1
ATOM 2668 C CA . ASN A 1 355 ? -0.344 4.124 24.761 1.00 85.56 355 ASN A CA 1
ATOM 2669 C C . ASN A 1 355 ? -1.261 5.126 24.060 1.00 85.56 355 ASN A C 1
ATOM 2671 O O . ASN A 1 355 ? -1.406 5.096 22.842 1.00 85.56 355 ASN A O 1
ATOM 2675 N N . ALA A 1 356 ? -1.858 6.041 24.824 1.00 83.06 356 ALA A N 1
ATOM 2676 C CA . ALA A 1 356 ? -2.586 7.145 24.217 1.00 83.06 356 ALA A CA 1
ATOM 2677 C C . ALA A 1 356 ? -1.625 8.034 23.415 1.00 83.06 356 ALA A C 1
ATOM 2679 O O . ALA A 1 356 ? -0.574 8.450 23.907 1.00 83.06 356 ALA A O 1
ATOM 2680 N N . ASN A 1 357 ? -2.034 8.366 22.194 1.00 76.62 357 ASN A N 1
ATOM 2681 C CA . ASN A 1 357 ? -1.237 9.107 21.216 1.00 76.62 357 ASN A CA 1
ATOM 2682 C C . ASN A 1 357 ? -1.800 10.514 20.943 1.00 76.62 357 ASN A C 1
ATOM 2684 O O . ASN A 1 357 ? -1.411 11.195 19.984 1.00 76.62 357 ASN A O 1
ATOM 2688 N N . ILE A 1 358 ? -2.734 10.954 21.787 1.00 72.25 358 ILE A N 1
ATOM 2689 C CA . ILE A 1 358 ? -3.392 12.262 21.755 1.00 72.25 358 ILE A CA 1
ATOM 2690 C C . ILE A 1 358 ? -2.920 13.094 22.946 1.00 72.25 358 ILE A C 1
ATOM 2692 O O . ILE A 1 358 ? -2.638 12.563 24.021 1.00 72.25 358 ILE A O 1
ATOM 2696 N N . GLY A 1 359 ? -2.839 14.413 22.753 1.00 68.00 359 GLY A N 1
ATOM 2697 C CA . GLY A 1 359 ? -2.577 15.347 23.847 1.00 68.00 359 GLY A CA 1
ATOM 2698 C C . GLY A 1 359 ? -1.218 15.113 24.513 1.00 68.00 359 GLY A C 1
ATOM 2699 O O . GLY A 1 359 ? -0.200 15.077 23.829 1.00 68.00 359 GLY A O 1
ATOM 2700 N N . ILE A 1 360 ? -1.207 14.989 25.844 1.00 66.06 360 ILE A N 1
ATOM 2701 C CA . ILE A 1 360 ? 0.003 14.759 26.658 1.00 66.06 360 ILE A CA 1
ATOM 2702 C C . ILE A 1 360 ? 0.341 13.266 26.847 1.00 66.06 360 ILE A C 1
ATOM 2704 O O . ILE A 1 360 ? 1.248 12.940 27.614 1.00 66.06 360 ILE A O 1
ATOM 2708 N N . GLY A 1 361 ? -0.373 12.368 26.157 1.00 68.06 361 GLY A N 1
ATOM 2709 C CA . GLY A 1 361 ? -0.289 10.920 26.350 1.00 68.06 361 GLY A CA 1
ATOM 2710 C C . GLY A 1 361 ? -1.088 10.429 27.563 1.00 68.06 361 GLY A C 1
ATOM 2711 O O . GLY A 1 361 ? -1.819 11.188 28.194 1.00 68.06 361 GLY A O 1
ATOM 2712 N N . GLY A 1 362 ? -0.965 9.141 27.886 1.00 76.38 362 GLY A N 1
ATOM 2713 C CA . GLY A 1 362 ? -1.730 8.499 28.959 1.00 76.38 362 GLY A CA 1
ATOM 2714 C C . GLY A 1 362 ? -2.053 7.035 28.665 1.00 76.38 362 GLY A C 1
ATOM 2715 O O . GLY A 1 362 ? -1.465 6.425 27.767 1.00 76.38 362 GLY A O 1
ATOM 2716 N N . ASN A 1 363 ? -2.997 6.477 29.424 1.00 79.56 363 ASN A N 1
ATOM 2717 C CA . ASN A 1 363 ? -3.477 5.115 29.203 1.00 79.56 363 ASN A CA 1
ATOM 2718 C C . ASN A 1 363 ? -4.272 5.040 27.897 1.00 79.56 363 ASN A C 1
ATOM 2720 O O . ASN A 1 363 ? -5.152 5.869 27.659 1.00 79.56 363 ASN A O 1
ATOM 2724 N N . ASN A 1 364 ? -3.974 4.029 27.079 1.00 84.44 364 ASN A N 1
ATOM 2725 C CA . ASN A 1 364 ? -4.774 3.733 25.899 1.00 84.44 364 ASN A CA 1
ATOM 2726 C C . ASN A 1 364 ? -6.131 3.130 26.299 1.00 84.44 364 ASN A C 1
ATOM 2728 O O . ASN A 1 364 ? -6.211 2.350 27.254 1.00 84.44 364 ASN A O 1
ATOM 2732 N N . ALA A 1 365 ? -7.171 3.438 25.531 1.00 90.50 365 ALA A N 1
ATOM 2733 C CA . ALA A 1 365 ? -8.486 2.811 25.627 1.00 90.50 365 ALA A CA 1
ATOM 2734 C C . ALA A 1 365 ? -9.036 2.493 24.228 1.00 90.50 365 ALA A C 1
ATOM 2736 O O . ALA A 1 365 ? -8.560 3.008 23.219 1.00 90.50 365 ALA A O 1
ATOM 2737 N N . LEU A 1 366 ? -10.058 1.644 24.146 1.00 93.06 366 LEU A N 1
ATOM 2738 C CA . LEU A 1 366 ? -10.774 1.384 22.899 1.00 93.06 366 LEU A CA 1
ATOM 2739 C C . LEU A 1 366 ? -12.136 2.079 22.923 1.00 93.06 366 LEU A C 1
ATOM 2741 O O . LEU A 1 366 ? -12.986 1.752 23.747 1.00 93.06 366 LEU A O 1
ATOM 2745 N N . TYR A 1 367 ? -12.363 2.991 21.982 1.00 91.62 367 TYR A N 1
ATOM 2746 C CA . TYR A 1 367 ? -13.662 3.626 21.762 1.00 91.62 367 TYR A CA 1
ATOM 2747 C C . TYR A 1 367 ? -14.287 3.059 20.492 1.00 91.62 367 TYR A C 1
ATOM 2749 O O . TYR A 1 367 ? -13.684 3.151 19.424 1.00 91.62 367 TYR A O 1
ATOM 2757 N N . ALA A 1 368 ? -15.490 2.494 20.575 1.00 91.31 368 ALA A N 1
ATOM 2758 C CA . ALA A 1 368 ? -16.234 2.052 19.396 1.00 91.31 368 ALA A CA 1
ATOM 2759 C C . ALA A 1 368 ? -17.735 2.346 19.531 1.00 91.31 368 ALA A C 1
ATOM 2761 O O . ALA A 1 368 ? -18.230 2.495 20.644 1.00 91.31 368 ALA A O 1
ATOM 2762 N N . ARG A 1 369 ? -18.501 2.429 18.437 1.00 90.12 369 ARG A N 1
ATOM 2763 C CA . ARG A 1 369 ? -19.971 2.384 18.550 1.00 90.12 369 ARG A CA 1
ATOM 2764 C C . ARG A 1 369 ? -20.417 0.949 18.808 1.00 90.12 369 ARG A C 1
ATOM 2766 O O . ARG A 1 369 ? -21.140 0.703 19.769 1.00 90.12 369 ARG A O 1
ATOM 2773 N N . ARG A 1 370 ? -19.963 0.016 17.966 1.00 92.06 370 ARG A N 1
ATOM 2774 C CA . ARG A 1 370 ? -20.344 -1.404 17.974 1.00 92.06 370 ARG A CA 1
ATOM 2775 C C . ARG A 1 370 ? -19.123 -2.307 18.029 1.00 92.06 370 ARG A C 1
ATOM 2777 O O . ARG A 1 370 ? -18.145 -2.071 17.324 1.00 92.06 370 ARG A O 1
ATOM 2784 N N . LEU A 1 371 ? -19.235 -3.387 18.796 1.00 95.44 371 LEU A N 1
ATOM 2785 C CA . LEU A 1 371 ? -18.241 -4.452 18.871 1.00 95.44 371 LEU A CA 1
ATOM 2786 C C . LEU A 1 371 ? -18.942 -5.812 18.771 1.00 95.44 371 LEU A C 1
ATOM 2788 O O . LEU A 1 371 ? -19.803 -6.132 19.595 1.00 95.44 371 LEU A O 1
ATOM 2792 N N . LEU A 1 372 ? -18.602 -6.581 17.738 1.00 96.38 372 LEU A N 1
ATOM 2793 C CA . LEU A 1 372 ? -19.328 -7.783 17.332 1.00 96.38 372 LEU A CA 1
ATOM 2794 C C . LEU A 1 372 ? -18.364 -8.960 17.136 1.00 96.38 372 LEU A C 1
ATOM 2796 O O . LEU A 1 372 ? -17.436 -8.865 16.336 1.00 96.38 372 LEU A O 1
ATOM 2800 N N . GLY A 1 373 ? -18.610 -10.079 17.809 1.00 96.06 373 GLY A N 1
ATOM 2801 C CA . GLY A 1 373 ? -18.000 -11.365 17.477 1.00 96.06 373 GLY A CA 1
ATOM 2802 C C . GLY A 1 373 ? -18.830 -12.084 16.419 1.00 96.06 373 GLY A C 1
ATOM 2803 O O . GLY A 1 373 ? -20.066 -12.097 16.488 1.00 96.06 373 GLY A O 1
ATOM 2804 N N . LEU A 1 374 ? -18.168 -12.647 15.415 1.00 93.75 374 LEU A N 1
ATOM 2805 C CA . LEU A 1 374 ? -18.800 -13.475 14.389 1.00 93.75 374 LEU A CA 1
ATOM 2806 C C . LEU A 1 374 ? -18.916 -14.932 14.875 1.00 93.75 374 LEU A C 1
ATOM 2808 O O . LEU A 1 374 ? -18.310 -15.297 15.876 1.00 93.75 374 LEU A O 1
ATOM 2812 N N . GLY A 1 375 ? -19.725 -15.747 14.189 1.00 91.44 375 GLY A N 1
ATOM 2813 C CA . GLY A 1 375 ? -19.855 -17.184 14.475 1.00 91.44 375 GLY A CA 1
ATOM 2814 C C . GLY A 1 375 ? -20.272 -17.509 15.914 1.00 91.44 375 GLY A C 1
ATOM 2815 O O . GLY A 1 375 ? -21.272 -16.977 16.400 1.00 91.44 375 GLY A O 1
ATOM 2816 N N . ASP A 1 376 ? -19.506 -18.376 16.572 1.00 87.94 376 ASP A N 1
ATOM 2817 C CA . ASP A 1 376 ? -19.683 -18.814 17.962 1.00 87.94 376 ASP A CA 1
ATOM 2818 C C . ASP A 1 376 ? -19.076 -17.831 18.981 1.00 87.94 376 ASP A C 1
ATOM 2820 O O . ASP A 1 376 ? -19.327 -17.943 20.184 1.00 87.94 376 ASP A O 1
ATOM 2824 N N . GLY A 1 377 ? -18.338 -16.828 18.504 1.00 90.88 377 GLY A N 1
ATOM 2825 C CA . GLY A 1 377 ? -17.909 -15.662 19.269 1.00 90.88 377 GLY A CA 1
ATOM 2826 C C . GLY A 1 377 ? -16.415 -15.409 19.205 1.00 90.88 377 GLY A C 1
ATOM 2827 O O . GLY A 1 377 ? -15.644 -16.182 18.649 1.00 90.88 377 GLY A O 1
ATOM 2828 N N . ALA A 1 378 ? -16.005 -14.292 19.795 1.00 96.69 378 ALA A N 1
ATOM 2829 C CA . ALA A 1 378 ? -14.608 -13.879 19.847 1.00 96.69 378 ALA A CA 1
ATOM 2830 C C . ALA A 1 378 ? -14.223 -13.378 21.240 1.00 96.69 378 ALA A C 1
ATOM 2832 O O . ALA A 1 378 ? -15.086 -13.018 22.050 1.00 96.69 378 ALA A O 1
ATOM 2833 N N . THR A 1 379 ? -12.922 -13.317 21.508 1.00 97.44 379 THR A N 1
ATOM 2834 C CA . THR A 1 379 ? -12.384 -12.836 22.784 1.00 97.44 379 THR A CA 1
ATOM 2835 C C . THR A 1 379 ? -11.679 -11.499 22.599 1.00 97.44 379 THR A C 1
ATOM 2837 O O . THR A 1 379 ? -10.890 -11.317 21.672 1.00 97.44 379 THR A O 1
ATOM 2840 N N . VAL A 1 380 ? -11.918 -10.565 23.518 1.00 97.88 380 VAL A N 1
ATOM 2841 C CA . VAL A 1 380 ? -11.123 -9.340 23.650 1.00 97.88 380 VAL A CA 1
ATOM 2842 C C . VAL A 1 380 ? -10.393 -9.359 24.985 1.00 97.88 380 VAL A C 1
ATOM 2844 O O . VAL A 1 380 ? -11.023 -9.395 26.043 1.00 97.88 380 VAL A O 1
ATOM 2847 N N . ILE A 1 381 ? -9.064 -9.313 24.927 1.00 97.31 381 ILE A N 1
ATOM 2848 C CA . ILE A 1 381 ? -8.187 -9.263 26.098 1.00 97.31 381 ILE A CA 1
ATOM 2849 C C . ILE A 1 381 ? -7.904 -7.797 26.408 1.00 97.31 381 ILE A C 1
ATOM 2851 O O . ILE A 1 381 ? -7.268 -7.093 25.620 1.00 97.31 381 ILE A O 1
ATOM 2855 N N . LEU A 1 382 ? -8.383 -7.333 27.563 1.00 95.62 382 LEU A N 1
ATOM 2856 C CA . LEU A 1 382 ? -8.309 -5.921 27.936 1.00 95.62 382 LEU A CA 1
ATOM 2857 C C . LEU A 1 382 ? -6.888 -5.493 28.277 1.00 95.62 382 LEU A C 1
ATOM 2859 O O . LEU A 1 382 ? -6.529 -4.355 28.007 1.00 95.62 382 LEU A O 1
ATOM 2863 N N . ASN A 1 383 ? -6.086 -6.384 28.866 1.00 95.25 383 ASN A N 1
ATOM 2864 C CA . ASN A 1 383 ? -4.674 -6.131 29.164 1.00 95.25 383 ASN A CA 1
ATOM 2865 C C . ASN A 1 383 ? -4.427 -4.799 29.916 1.00 95.25 383 ASN A C 1
ATOM 2867 O O . ASN A 1 383 ? -3.484 -4.070 29.626 1.00 95.25 383 ASN A O 1
ATOM 2871 N N . GLY A 1 384 ? -5.310 -4.448 30.859 1.00 92.62 384 GLY A N 1
ATOM 2872 C CA . GLY A 1 384 ? -5.226 -3.193 31.617 1.00 92.62 384 GLY A CA 1
ATOM 2873 C C . GLY A 1 384 ? -5.908 -1.984 30.963 1.00 92.62 384 GLY A C 1
ATOM 2874 O O . GLY A 1 384 ? -5.995 -0.935 31.599 1.00 92.62 384 GLY A O 1
ATOM 2875 N N . HIS A 1 385 ? -6.429 -2.118 29.742 1.00 94.00 385 HIS A N 1
ATOM 2876 C CA . HIS A 1 385 ? -7.082 -1.048 28.987 1.00 94.00 385 HIS A CA 1
ATOM 2877 C C . HIS A 1 385 ? -8.604 -1.038 29.169 1.00 94.00 385 HIS A C 1
ATOM 2879 O O . HIS A 1 385 ? -9.247 -2.078 29.333 1.00 94.00 385 HIS A O 1
ATOM 2885 N N . ASN A 1 386 ? -9.197 0.156 29.111 1.00 93.62 386 ASN A N 1
ATOM 2886 C CA . ASN A 1 386 ? -10.647 0.330 29.157 1.00 93.62 386 ASN A CA 1
ATOM 2887 C C . ASN A 1 386 ? -11.269 0.288 27.754 1.00 93.62 386 ASN A C 1
ATOM 2889 O O . ASN A 1 386 ? -10.631 0.642 26.763 1.00 93.62 386 ASN A O 1
ATOM 2893 N N . ILE A 1 387 ? -12.535 -0.123 27.679 1.00 94.25 387 ILE A N 1
ATOM 2894 C CA . ILE A 1 387 ? -13.346 -0.131 26.458 1.00 94.25 387 ILE A CA 1
ATOM 2895 C C . ILE A 1 387 ? -14.620 0.676 26.702 1.00 94.25 387 ILE A C 1
ATOM 2897 O O . ILE A 1 387 ? -15.323 0.433 27.683 1.00 94.25 387 ILE A O 1
ATOM 2901 N N . TYR A 1 388 ? -14.954 1.570 25.776 1.00 93.12 388 TYR A N 1
ATOM 2902 C CA . TYR A 1 388 ? -16.180 2.361 25.782 1.00 93.12 388 TYR A CA 1
ATOM 2903 C C . TYR A 1 388 ? -16.967 2.082 24.503 1.00 93.12 388 TYR A C 1
ATOM 2905 O O . TYR A 1 388 ? -16.459 2.272 23.394 1.00 93.12 388 TYR A O 1
ATOM 2913 N N . LEU A 1 389 ? -18.210 1.622 24.657 1.00 91.94 389 LEU A N 1
ATO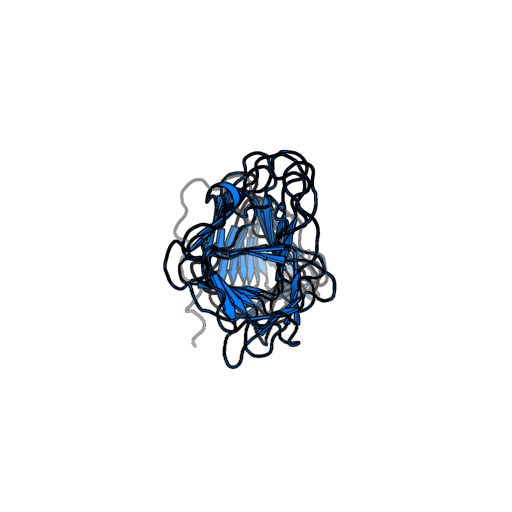M 2914 C CA . LEU A 1 389 ? -19.117 1.307 23.556 1.00 91.94 389 LEU A CA 1
ATOM 2915 C C . LEU A 1 389 ? -20.391 2.149 23.641 1.00 91.94 389 LEU A C 1
ATOM 2917 O O . LEU A 1 389 ? -20.927 2.358 24.728 1.00 91.94 389 LEU A O 1
ATOM 2921 N N . LEU A 1 390 ? -20.906 2.590 22.493 1.00 88.88 390 LEU A N 1
ATOM 2922 C CA . LEU A 1 390 ? -22.205 3.281 22.415 1.00 88.88 390 LEU A CA 1
ATOM 2923 C C . LEU A 1 390 ? -23.387 2.314 22.271 1.00 88.88 390 LEU A C 1
ATOM 2925 O O . LEU A 1 390 ? -24.533 2.705 22.474 1.00 88.88 390 LEU A O 1
ATOM 2929 N N . GLU A 1 391 ? -23.125 1.056 21.927 1.00 89.12 391 GLU A N 1
ATOM 2930 C CA . GLU A 1 391 ? -24.117 -0.011 21.824 1.00 89.12 391 GLU A CA 1
ATOM 2931 C C . GLU A 1 391 ? -23.646 -1.253 22.597 1.00 89.12 391 GLU A C 1
ATOM 2933 O O . GLU A 1 391 ? -22.464 -1.420 22.902 1.00 89.12 391 GLU A O 1
ATOM 2938 N N . MET A 1 392 ? -24.584 -2.137 22.945 1.00 89.38 392 MET A N 1
ATOM 2939 C CA . MET A 1 392 ? -24.259 -3.376 23.652 1.00 89.38 392 MET A CA 1
ATOM 2940 C C . MET A 1 392 ? -23.410 -4.300 22.753 1.00 89.38 392 MET A C 1
ATOM 2942 O O . MET A 1 392 ? -23.813 -4.545 21.613 1.00 89.38 392 MET A O 1
ATOM 2946 N N . PRO A 1 393 ? -22.272 -4.843 23.236 1.00 92.31 393 PRO A N 1
ATOM 2947 C CA . PRO A 1 393 ? -21.472 -5.773 22.447 1.00 92.31 393 PRO A CA 1
ATOM 2948 C C . PRO A 1 393 ? -22.233 -7.082 22.217 1.00 92.31 393 PRO A C 1
ATOM 2950 O O . PRO A 1 393 ? -23.012 -7.524 23.067 1.00 92.31 393 PRO A O 1
ATOM 2953 N N . HIS A 1 394 ? -21.988 -7.721 21.076 1.00 92.62 394 HIS A N 1
ATOM 2954 C CA . HIS A 1 394 ? -22.655 -8.963 20.692 1.00 92.62 394 HIS A CA 1
ATOM 2955 C C . HIS A 1 394 ? -21.635 -10.077 20.491 1.00 92.62 394 HIS A C 1
ATOM 2957 O O . HIS A 1 394 ? -20.710 -9.912 19.702 1.00 92.62 394 HIS A O 1
ATOM 2963 N N . ASN A 1 395 ? -21.844 -11.221 21.149 1.00 94.00 395 ASN A N 1
ATOM 2964 C CA . ASN A 1 395 ? -21.038 -12.433 20.966 1.00 94.00 395 ASN A CA 1
ATOM 2965 C C . ASN A 1 395 ? -19.528 -12.240 21.223 1.00 94.00 395 ASN A C 1
ATOM 2967 O O . ASN A 1 395 ? -18.677 -12.773 20.516 1.00 94.00 395 ASN A O 1
ATOM 2971 N N . ILE A 1 396 ? -19.206 -11.432 22.234 1.00 95.25 396 ILE A N 1
ATOM 2972 C CA . ILE A 1 396 ? -17.838 -11.162 22.679 1.00 95.25 396 ILE A CA 1
ATOM 2973 C C . ILE A 1 396 ? -17.676 -11.638 24.117 1.00 95.25 396 ILE A C 1
ATOM 2975 O O . ILE A 1 396 ? -18.520 -11.354 24.971 1.00 95.25 396 ILE A O 1
ATOM 2979 N N . VAL A 1 397 ? -16.561 -12.307 24.389 1.00 95.38 397 VAL A N 1
ATOM 2980 C CA . VAL A 1 397 ? -16.053 -12.554 25.738 1.00 95.38 397 VAL A CA 1
ATOM 2981 C C . VAL A 1 397 ? -14.969 -11.525 26.039 1.00 95.38 397 VAL A C 1
ATOM 2983 O O . VAL A 1 397 ? -14.060 -11.317 25.242 1.00 95.38 397 VAL A O 1
ATOM 2986 N N . PHE A 1 398 ? -15.056 -10.886 27.202 1.00 96.50 398 PHE A N 1
ATOM 2987 C CA . PHE A 1 398 ? -14.021 -9.975 27.682 1.00 96.50 398 PHE A CA 1
ATOM 2988 C C . PHE A 1 398 ? -13.175 -10.674 28.743 1.00 96.50 398 PHE A C 1
ATOM 2990 O O . PHE A 1 398 ? -13.727 -11.153 29.738 1.00 96.50 398 PHE A O 1
ATOM 2997 N N . ASP A 1 399 ? -11.862 -10.706 28.528 1.00 96.25 399 ASP A N 1
ATOM 2998 C CA . ASP A 1 399 ? -10.871 -11.140 29.513 1.00 96.25 399 ASP A CA 1
ATOM 2999 C C . ASP A 1 399 ? -10.264 -9.903 30.183 1.00 96.25 399 ASP A C 1
ATOM 3001 O O . ASP A 1 399 ? -9.501 -9.145 29.572 1.00 96.25 399 ASP A O 1
ATOM 3005 N N . ALA A 1 400 ? -10.641 -9.694 31.445 1.00 94.12 400 ALA A N 1
ATOM 3006 C CA . ALA A 1 400 ? -10.170 -8.587 32.272 1.00 94.12 400 ALA A CA 1
ATOM 3007 C C . ALA A 1 400 ? -9.167 -9.043 33.349 1.00 94.12 400 ALA A C 1
ATOM 3009 O O . ALA A 1 400 ? -8.923 -8.312 34.311 1.00 94.12 400 ALA A O 1
ATOM 3010 N N . SER A 1 401 ? -8.577 -10.236 33.213 1.00 93.88 401 SER A N 1
ATOM 3011 C CA . SER A 1 401 ? -7.672 -10.827 34.213 1.00 93.88 401 SER A CA 1
ATOM 3012 C C . SER A 1 401 ? -6.435 -9.967 34.505 1.00 93.88 401 SER A C 1
ATOM 3014 O O . SER A 1 401 ? -5.967 -9.913 35.643 1.00 93.88 401 SER A O 1
ATOM 3016 N N . ALA A 1 402 ? -5.947 -9.237 33.500 1.00 92.19 402 ALA A N 1
ATOM 3017 C CA . ALA A 1 402 ? -4.855 -8.268 33.611 1.00 92.19 402 ALA A CA 1
ATOM 3018 C C . ALA A 1 402 ? -5.330 -6.831 33.936 1.00 92.19 402 ALA A C 1
ATOM 3020 O O . ALA A 1 402 ? -4.537 -5.891 33.913 1.00 92.19 402 ALA A O 1
ATOM 3021 N N . GLY A 1 403 ? -6.613 -6.648 34.256 1.00 90.94 403 GLY A N 1
ATOM 3022 C CA . GLY A 1 403 ? -7.239 -5.354 34.518 1.00 90.94 403 GLY A CA 1
ATOM 3023 C C . GLY A 1 403 ? -7.919 -4.736 33.293 1.00 90.94 403 GLY A C 1
ATOM 3024 O O . GLY A 1 403 ? -7.910 -5.296 32.197 1.00 90.94 403 GLY A O 1
ATOM 3025 N N . GLY A 1 404 ? -8.505 -3.553 33.504 1.00 91.62 404 GLY A N 1
ATOM 3026 C CA . GLY A 1 404 ? -9.363 -2.861 32.538 1.00 91.62 404 GLY A CA 1
ATOM 3027 C C . GLY A 1 404 ? -10.857 -3.049 32.826 1.00 91.62 404 GLY A C 1
ATOM 3028 O O . GLY A 1 404 ? -11.261 -3.890 33.634 1.00 91.62 404 GLY A O 1
ATOM 3029 N N . LYS A 1 405 ? -11.696 -2.221 32.200 1.00 92.12 405 LYS A N 1
ATOM 3030 C CA . LYS A 1 405 ? -13.160 -2.248 32.333 1.00 92.12 405 LYS A CA 1
ATOM 3031 C C . LYS A 1 405 ? -13.842 -2.014 30.989 1.00 92.12 405 LYS A C 1
ATOM 3033 O O . LYS A 1 405 ? -13.298 -1.353 30.113 1.00 92.12 405 LYS A O 1
ATOM 3038 N N . VAL A 1 406 ? -15.068 -2.517 30.861 1.00 92.69 406 VAL A N 1
ATOM 3039 C CA . VAL A 1 406 ? -15.923 -2.310 29.684 1.00 92.69 406 VAL A CA 1
ATOM 3040 C C . VAL A 1 406 ? -17.156 -1.506 30.087 1.00 92.69 406 VAL A C 1
ATOM 3042 O O . VAL A 1 406 ? -17.895 -1.909 30.990 1.00 92.69 406 VAL A O 1
ATOM 3045 N N . TYR A 1 407 ? -17.396 -0.399 29.393 1.00 91.31 407 TYR A N 1
ATOM 3046 C CA . TYR A 1 407 ? -18.528 0.501 29.591 1.00 91.31 407 TYR A CA 1
ATOM 3047 C C . TYR A 1 407 ? -19.402 0.525 28.341 1.00 91.31 407 TYR A C 1
ATOM 3049 O O . TYR A 1 407 ? -18.904 0.659 27.228 1.00 91.31 407 TYR A O 1
ATOM 3057 N N . PHE A 1 408 ? -20.710 0.370 28.524 1.00 88.38 408 PHE A N 1
ATOM 3058 C CA . PHE A 1 408 ? -21.703 0.404 27.452 1.00 88.38 408 PHE A CA 1
ATOM 3059 C C . PHE A 1 408 ? -23.101 0.631 28.044 1.00 88.38 408 PHE A C 1
ATOM 3061 O O . PHE A 1 408 ? -23.361 0.205 29.182 1.00 88.38 408 PHE A O 1
ATOM 3068 N N . PRO A 1 409 ? -24.036 1.245 27.297 1.00 81.56 409 PRO A N 1
ATOM 3069 C CA . PRO A 1 409 ? -25.402 1.398 27.763 1.00 81.56 409 PRO A CA 1
ATOM 3070 C C . PRO A 1 409 ? -26.041 0.015 27.931 1.00 81.56 409 PRO A C 1
ATOM 3072 O O . PRO A 1 409 ? -26.314 -0.691 26.962 1.00 81.56 409 PRO A O 1
ATOM 3075 N N . LYS A 1 410 ? -26.275 -0.402 29.179 1.00 69.50 410 LYS A N 1
ATOM 3076 C CA . LYS A 1 410 ? -26.961 -1.664 29.478 1.00 69.50 410 LYS A CA 1
ATOM 3077 C C . LYS A 1 410 ? -28.464 -1.514 29.225 1.00 69.50 410 LYS A C 1
ATOM 3079 O O . LYS A 1 410 ? -29.100 -0.698 29.900 1.00 69.50 410 LYS A O 1
ATOM 3084 N N . PRO A 1 411 ? -29.086 -2.349 28.373 1.00 58.41 411 PRO A N 1
ATOM 3085 C CA . PRO A 1 411 ? -30.515 -2.595 28.490 1.00 58.41 411 PRO A CA 1
ATOM 3086 C C . PRO A 1 411 ? -30.796 -3.171 29.884 1.00 58.41 411 PRO A C 1
ATOM 3088 O O . PRO A 1 411 ? -30.000 -3.946 30.425 1.00 58.41 411 PRO A O 1
ATOM 3091 N N . ARG A 1 412 ? -31.929 -2.813 30.498 1.00 44.56 412 ARG A N 1
ATOM 3092 C CA . ARG A 1 412 ? -32.343 -3.457 31.753 1.00 44.56 412 ARG A CA 1
ATOM 3093 C C . ARG A 1 412 ? -32.489 -4.967 31.510 1.00 44.56 412 ARG A C 1
ATOM 3095 O O . ARG A 1 412 ? -33.336 -5.366 30.722 1.00 44.56 412 ARG A O 1
ATOM 3102 N N . GLY A 1 413 ? -31.706 -5.781 32.222 1.00 42.69 413 GLY A N 1
ATOM 3103 C CA . GLY A 1 413 ? -31.894 -7.236 32.297 1.00 42.69 413 GLY A CA 1
ATOM 3104 C C . GLY A 1 413 ? -30.873 -8.122 31.576 1.00 42.69 413 GLY A C 1
ATOM 3105 O O . GLY A 1 413 ? -30.995 -9.339 31.685 1.00 42.69 413 GLY A O 1
ATOM 3106 N N . THR A 1 414 ? -29.861 -7.580 30.890 1.00 46.00 414 THR A N 1
ATOM 3107 C CA . THR A 1 414 ? -28.875 -8.424 30.188 1.00 46.00 414 THR A CA 1
ATOM 3108 C C . THR A 1 414 ? -27.686 -8.805 31.079 1.00 46.00 414 THR A C 1
ATOM 3110 O O . THR A 1 414 ? -27.037 -7.943 31.676 1.00 46.00 414 THR A O 1
ATOM 3113 N N . VAL A 1 415 ? -27.388 -10.107 31.155 1.00 46.34 415 VAL A N 1
ATOM 3114 C CA . VAL A 1 415 ? -26.211 -10.676 31.831 1.00 46.34 415 VAL A CA 1
ATOM 3115 C C . VAL A 1 415 ? -25.099 -10.825 30.793 1.00 46.34 415 VAL A C 1
ATOM 3117 O O . VAL A 1 415 ? -25.296 -11.505 29.791 1.00 46.34 415 VAL A O 1
ATOM 3120 N N . MET A 1 416 ? -23.941 -10.203 31.024 1.00 54.66 416 MET A N 1
ATOM 3121 C CA . MET A 1 416 ? -22.719 -10.507 30.272 1.00 54.66 416 MET A CA 1
ATOM 3122 C C . MET A 1 416 ? -21.789 -11.368 31.115 1.00 54.66 416 MET A C 1
ATOM 3124 O O . MET A 1 416 ? -21.678 -11.166 32.325 1.00 54.66 416 MET A O 1
ATOM 3128 N N . ILE A 1 417 ? -21.096 -12.290 30.452 1.00 55.09 417 ILE A N 1
ATOM 3129 C CA . ILE A 1 417 ? -20.026 -13.085 31.046 1.00 55.09 417 ILE A CA 1
ATOM 3130 C C . ILE A 1 417 ? -18.729 -12.282 30.889 1.00 55.09 417 ILE A C 1
ATOM 3132 O O . ILE A 1 417 ? -18.185 -12.188 29.794 1.00 55.09 417 ILE A O 1
ATOM 3136 N N . VAL A 1 418 ? -18.265 -11.677 31.981 1.00 54.53 418 VAL A N 1
ATOM 3137 C CA . VAL A 1 418 ? -16.894 -11.156 32.113 1.00 54.53 418 VAL A CA 1
ATOM 3138 C C . VAL A 1 418 ? -16.112 -12.236 32.851 1.00 54.53 418 VAL A C 1
ATOM 3140 O O . VAL A 1 418 ? -16.586 -12.690 33.897 1.00 54.53 418 VAL A O 1
ATOM 3143 N N . ARG A 1 419 ? -15.000 -12.705 32.280 1.00 51.94 419 ARG A N 1
ATOM 3144 C CA . ARG A 1 419 ? -14.133 -13.699 32.926 1.00 51.94 419 ARG A CA 1
ATOM 3145 C C . ARG A 1 419 ? -12.940 -13.033 33.587 1.00 51.94 419 ARG A C 1
ATOM 3147 O O . ARG A 1 419 ? -12.417 -12.052 33.008 1.00 51.94 419 ARG A O 1
#

Solvent-accessible surface area (backbone atoms only — not comparable to full-atom values): 20026 Å² total; per-residue (Å²): 142,90,86,84,84,82,92,70,81,68,98,76,85,82,93,64,100,65,69,78,63,50,44,36,37,57,66,47,70,39,100,61,53,39,45,64,80,40,28,63,20,22,31,38,78,87,39,81,58,39,51,79,80,64,56,51,28,37,40,36,36,51,54,64,46,59,32,82,53,72,60,54,78,34,37,20,28,42,36,38,25,67,17,41,35,34,33,62,61,18,43,53,32,31,64,38,82,81,84,48,60,22,36,44,35,34,17,63,30,15,37,34,15,56,78,14,40,41,39,30,75,35,34,35,39,36,40,29,41,14,36,38,35,21,32,24,36,38,28,32,46,14,59,48,78,46,73,79,35,57,43,36,28,32,29,34,36,37,49,17,30,66,49,59,41,72,41,51,62,44,46,31,35,76,56,33,49,32,42,32,39,38,31,55,43,73,38,44,39,37,37,80,32,44,57,43,51,43,88,90,49,40,27,32,36,35,47,29,29,63,29,55,62,4,30,44,35,39,32,33,30,59,24,49,51,68,21,36,33,42,35,43,35,53,31,96,83,41,43,41,22,32,36,33,45,33,33,85,35,85,73,20,32,39,47,25,21,23,39,36,40,42,24,84,41,65,47,30,50,32,51,34,36,34,54,31,39,36,37,34,34,29,58,50,63,26,37,33,47,60,35,38,41,26,79,48,30,45,46,45,63,80,21,34,42,35,41,49,27,77,80,39,34,31,26,38,19,58,22,5,55,63,77,77,63,83,82,67,55,70,70,67,48,53,51,24,54,20,43,37,34,41,38,32,35,56,73,24,36,39,32,46,51,73,46,14,22,32,62,94,48,55,61,24,24,48,38,31,35,36,45,35,26,32,86,96,16,17,38,38,35,25,62,49,25,38,35,40,32,72,35,66,68,39,53,60,37,42,37,37,84,66,31,49,51,80,46,51,64,73,66,94,86,75,86,78,71,73,85